Protein AF-A0A3P8PES4-F1 (afdb_monomer)

InterPro domains:
  IPR002109 Glutaredoxin [PF00462] (137-200)
  IPR002109 Glutaredoxin [PF00462] (238-302)
  IPR004480 Monothiol glutaredoxin-related [PTHR10293] (16-222)
  IPR004480 Monothiol glutaredoxin-related [TIGR00365] (227-318)
  IPR012674 Calycin [G3DSA:2.40.128.20] (323-489)
  IPR012674 Calycin [SSF50814] (322-398)
  IPR013766 Thioredoxin domain [PF00085] (6-103)
  IPR013766 Thioredoxin domain [PS51352] (1-108)
  IPR022734 Apolipoprotein M [PF11032] (322-488)
  IPR033658 Glutaredoxin, PICOT-like [cd03028] (127-216)
  IPR033658 Glutaredoxin, PICOT-like [cd03028] (229-317)
  IPR036249 Thioredoxin-like superfamily [SSF52833] (4-102)
  IPR036249 Thioredoxin-like superfamily [SSF52833] (122-218)
  IPR036249 Thioredoxin-like superfamily [SSF52833] (226-318)

Nearest PDB structures (foldseek):
  2yan-assembly2_B  TM=9.607E-01  e=4.132E-13  Homo sapiens
  2diy-assembly1_A  TM=9.295E-01  e=3.900E-13  Homo sapiens
  2wz9-assembly1_A  TM=8.894E-01  e=4.377E-13  Homo sapiens
  2iiy-assembly1_A  TM=9.703E-01  e=3.937E-09  Homo sapiens
  1aiu-assembly1_A-2  TM=9.680E-01  e=5.562E-09  Homo sapiens

Solvent-accessible surface area (backbone atoms only — not comparable to full-atom values): 26918 Å² total; per-residue (Å²): 128,82,34,60,48,77,33,77,42,63,68,51,47,53,51,51,39,60,71,45,36,76,34,35,33,40,37,36,34,26,44,95,91,39,72,58,26,58,56,47,54,52,52,54,53,54,50,29,71,76,33,79,73,34,39,34,35,41,31,47,40,84,67,30,51,71,58,27,58,76,69,66,61,86,64,68,27,26,36,41,31,29,43,64,67,40,81,75,51,74,44,80,51,79,49,66,72,59,52,53,52,52,51,60,66,62,67,69,81,81,88,84,89,78,94,78,86,79,57,69,66,51,48,53,51,51,50,52,50,57,35,55,70,33,61,19,26,34,39,24,43,43,43,95,88,55,47,74,35,73,59,30,43,50,46,48,50,52,37,54,73,72,54,44,48,64,47,76,44,42,40,77,81,35,66,65,60,45,55,48,48,30,64,74,67,75,40,96,69,75,26,36,35,26,30,74,52,40,81,71,37,39,56,70,51,52,49,50,28,54,76,72,56,47,39,65,77,63,32,56,57,56,82,41,70,67,53,54,49,52,51,61,41,53,72,31,63,29,26,33,40,24,54,41,46,96,94,55,56,77,37,74,63,39,45,54,43,51,54,55,44,63,72,69,73,56,82,67,47,74,42,44,42,80,85,35,66,65,60,45,56,45,48,30,66,74,67,73,38,96,69,78,30,38,35,28,49,71,66,40,79,74,39,37,55,68,52,53,49,52,28,52,74,71,65,68,58,66,79,68,69,70,73,73,72,48,71,42,57,56,89,65,61,42,77,83,78,64,49,43,64,35,27,60,53,36,37,35,13,71,42,56,81,64,50,50,82,53,75,65,31,32,40,42,38,33,36,34,43,82,52,78,90,59,23,38,42,36,42,37,27,34,22,42,80,92,45,72,47,79,48,73,52,48,29,40,63,38,77,88,80,42,30,36,37,38,71,98,38,86,72,35,47,32,38,46,29,44,15,63,52,28,76,27,93,63,28,41,28,44,33,44,39,30,72,37,86,48,79,86,68,48,66,81,70,35,39,52,36,40,36,39,30,23,65,55,91,75,60,74,67,41,48,55,43,31,51,55,42,37,43,63,68,65,21,72,26,69,50,64,53,72,56,83,63,81,81,57,130

Structure (mmCIF, N/CA/C/O backbone):
data_AF-A0A3P8PES4-F1
#
_entry.id   AF-A0A3P8PES4-F1
#
loop_
_atom_site.group_PDB
_atom_site.id
_atom_site.type_symbol
_atom_site.label_atom_id
_atom_site.label_alt_id
_atom_site.label_comp_id
_atom_site.label_asym_id
_atom_site.label_entity_id
_atom_site.label_seq_id
_atom_site.pdbx_PDB_ins_code
_atom_site.Cartn_x
_atom_site.Cartn_y
_atom_site.Cartn_z
_atom_site.occupancy
_atom_site.B_iso_or_equiv
_atom_site.auth_seq_id
_atom_site.auth_comp_id
_atom_site.auth_asym_id
_atom_site.auth_atom_id
_atom_site.pdbx_PDB_model_num
ATOM 1 N N . MET A 1 1 ? 1.084 -24.540 -61.685 1.00 46.66 1 MET A N 1
ATOM 2 C CA . MET A 1 1 ? 1.067 -23.077 -61.906 1.00 46.66 1 MET A CA 1
ATOM 3 C C . MET A 1 1 ? 2.182 -22.500 -61.066 1.00 46.66 1 MET A C 1
ATOM 5 O O . MET A 1 1 ? 2.340 -22.976 -59.950 1.00 46.66 1 MET A O 1
ATOM 9 N N . ALA A 1 2 ? 2.976 -21.571 -61.595 1.00 63.97 2 ALA A N 1
ATOM 10 C CA . ALA A 1 2 ? 3.977 -20.893 -60.777 1.00 63.97 2 ALA A CA 1
ATOM 11 C C . ALA A 1 2 ? 3.251 -20.165 -59.637 1.00 63.97 2 ALA A C 1
ATOM 13 O O . ALA A 1 2 ? 2.321 -19.402 -59.888 1.00 63.97 2 ALA A O 1
ATOM 14 N N . ASN A 1 3 ? 3.621 -20.467 -58.398 1.00 86.44 3 ASN A N 1
ATOM 15 C CA . ASN A 1 3 ? 3.079 -19.846 -57.192 1.00 86.44 3 ASN A CA 1
ATOM 16 C C . ASN A 1 3 ? 3.863 -18.589 -56.788 1.00 86.44 3 ASN A C 1
ATOM 18 O O . ASN A 1 3 ? 3.602 -18.034 -55.732 1.00 86.44 3 ASN A O 1
ATOM 22 N N . LEU A 1 4 ? 4.787 -18.133 -57.639 1.00 93.06 4 LEU A N 1
ATOM 23 C CA . LEU A 1 4 ? 5.384 -16.804 -57.609 1.00 93.06 4 LEU A CA 1
ATOM 24 C C . LEU A 1 4 ? 4.871 -16.012 -58.815 1.00 93.06 4 LEU A C 1
ATOM 26 O O . LEU A 1 4 ? 5.072 -16.429 -59.957 1.00 93.06 4 LEU A O 1
ATOM 30 N N . VAL A 1 5 ? 4.214 -14.888 -58.554 1.00 93.75 5 VAL A N 1
ATOM 31 C CA . VAL A 1 5 ? 3.605 -14.007 -59.557 1.00 93.75 5 VAL A CA 1
ATOM 32 C C . VAL A 1 5 ? 4.005 -12.554 -59.313 1.00 93.75 5 VAL A C 1
ATOM 34 O O . VAL A 1 5 ? 4.493 -12.204 -58.239 1.00 93.75 5 VAL A O 1
ATOM 37 N N . GLU A 1 6 ? 3.808 -11.701 -60.311 1.00 94.31 6 GLU A N 1
ATOM 38 C CA . GLU A 1 6 ? 4.077 -10.266 -60.230 1.00 94.31 6 GLU A CA 1
ATOM 39 C C . GLU A 1 6 ? 2.789 -9.489 -60.503 1.00 94.31 6 GLU A C 1
ATOM 41 O O . GLU A 1 6 ? 2.062 -9.789 -61.454 1.00 94.31 6 GLU A O 1
ATOM 46 N N . ALA A 1 7 ? 2.494 -8.520 -59.640 1.00 92.69 7 ALA A N 1
ATOM 47 C CA . ALA A 1 7 ? 1.370 -7.609 -59.766 1.00 92.69 7 ALA A CA 1
ATOM 48 C C . ALA A 1 7 ? 1.889 -6.211 -60.115 1.00 92.69 7 ALA A C 1
ATOM 50 O O . ALA A 1 7 ? 2.741 -5.661 -59.421 1.00 92.69 7 ALA A O 1
ATOM 51 N N . THR A 1 8 ? 1.346 -5.640 -61.190 1.00 91.00 8 THR A N 1
ATOM 52 C CA . THR A 1 8 ? 1.734 -4.319 -61.724 1.00 91.00 8 THR A CA 1
ATOM 53 C C . THR A 1 8 ? 0.624 -3.276 -61.603 1.00 91.00 8 THR A C 1
ATOM 55 O O . THR A 1 8 ? 0.823 -2.118 -61.944 1.00 91.00 8 THR A O 1
ATOM 58 N N . THR A 1 9 ? -0.560 -3.681 -61.135 1.00 92.81 9 THR A N 1
ATOM 59 C CA . THR A 1 9 ? -1.734 -2.814 -60.956 1.00 92.81 9 THR A CA 1
ATOM 60 C C . THR A 1 9 ? -2.491 -3.206 -59.688 1.00 92.81 9 THR A C 1
ATOM 62 O O . THR A 1 9 ? -2.423 -4.362 -59.259 1.00 92.81 9 THR A O 1
ATOM 65 N N . GLN A 1 10 ? -3.262 -2.273 -59.120 1.00 90.19 10 GLN A N 1
ATOM 66 C CA . GLN A 1 10 ? -4.127 -2.543 -57.965 1.00 90.19 10 GLN A CA 1
ATOM 67 C C . GLN A 1 10 ? -5.104 -3.701 -58.232 1.00 90.19 10 GLN A C 1
ATOM 69 O O . GLN A 1 10 ? -5.239 -4.591 -57.395 1.00 90.19 10 GLN A O 1
ATOM 74 N N . GLN A 1 11 ? -5.728 -3.738 -59.415 1.00 91.88 11 GLN A N 1
ATOM 75 C CA . GLN A 1 11 ? -6.671 -4.802 -59.773 1.00 91.88 11 GLN A CA 1
ATOM 76 C C . GLN A 1 11 ? -6.002 -6.184 -59.751 1.00 91.88 11 GLN A C 1
ATOM 78 O O . GLN A 1 11 ? -6.553 -7.123 -59.192 1.00 91.88 11 GLN A O 1
ATOM 83 N N . GLN A 1 12 ? -4.782 -6.309 -60.289 1.00 92.12 12 GLN A N 1
ATOM 84 C CA . GLN A 1 12 ? -4.041 -7.576 -60.255 1.00 92.12 12 GLN A CA 1
ATOM 85 C C . GLN A 1 12 ? -3.702 -8.014 -58.825 1.00 92.12 12 GLN A C 1
ATOM 87 O O . GLN A 1 12 ? -3.780 -9.202 -58.518 1.00 92.12 12 GLN A O 1
ATOM 92 N N . PHE A 1 13 ? -3.338 -7.075 -57.947 1.00 92.38 13 PHE A N 1
ATOM 93 C CA . PHE A 1 13 ? -3.097 -7.363 -56.531 1.00 92.38 13 PHE A CA 1
ATOM 94 C C . PHE A 1 13 ? -4.357 -7.916 -55.846 1.00 92.38 13 PHE A C 1
ATOM 96 O O . PHE A 1 13 ? -4.297 -8.963 -55.199 1.00 92.38 13 PHE A O 1
ATOM 103 N N . GLU A 1 14 ? -5.503 -7.261 -56.039 1.00 91.31 14 GLU A N 1
ATOM 104 C CA . GLU A 1 14 ? -6.787 -7.695 -55.477 1.00 91.31 14 GLU A CA 1
ATOM 105 C C . GLU A 1 14 ? -7.229 -9.054 -56.045 1.00 91.31 14 GLU A C 1
ATOM 107 O O . GLU A 1 14 ? -7.639 -9.937 -55.286 1.00 91.31 14 GLU A O 1
ATOM 112 N N . ASP A 1 15 ? -7.052 -9.273 -57.351 1.00 91.50 15 ASP A N 1
ATOM 113 C CA . ASP A 1 15 ? -7.356 -10.542 -58.017 1.00 91.50 15 ASP A CA 1
ATOM 114 C C . ASP A 1 15 ? -6.507 -11.696 -57.460 1.00 91.50 15 ASP A C 1
ATOM 116 O O . ASP A 1 15 ? -7.015 -12.804 -57.263 1.00 91.50 15 ASP A O 1
ATOM 120 N N . PHE A 1 16 ? -5.218 -11.467 -57.173 1.00 91.19 16 PHE A N 1
ATOM 121 C CA . PHE A 1 16 ? -4.353 -12.491 -56.581 1.00 91.19 16 PHE A CA 1
ATOM 122 C C . PHE A 1 16 ? -4.745 -12.827 -55.141 1.00 91.19 16 PHE A C 1
ATOM 124 O O . PHE A 1 16 ? -4.774 -14.011 -54.796 1.00 91.19 16 PHE A O 1
ATOM 131 N N . LEU A 1 17 ? -5.108 -11.829 -54.327 1.00 89.31 17 LEU A N 1
ATOM 132 C CA . LEU A 1 17 ? -5.625 -12.066 -52.976 1.00 89.31 17 LEU A CA 1
ATOM 133 C C . LEU A 1 17 ? -6.942 -12.852 -53.004 1.00 89.31 17 LEU A C 1
ATOM 135 O O . LEU A 1 17 ? -7.104 -13.815 -52.252 1.00 89.31 17 LEU A O 1
ATOM 139 N N . ALA A 1 18 ? -7.860 -12.489 -53.902 1.00 87.25 18 ALA A N 1
ATOM 140 C CA . ALA A 1 18 ? -9.135 -13.180 -54.061 1.00 87.25 18 ALA A CA 1
ATOM 141 C C . ALA A 1 18 ? -8.945 -14.626 -54.548 1.00 87.25 18 ALA A C 1
ATOM 143 O O . ALA A 1 18 ? -9.566 -15.553 -54.023 1.00 87.25 18 ALA A O 1
ATOM 144 N N . LYS A 1 19 ? -8.049 -14.842 -55.520 1.00 86.19 19 LYS A N 1
ATOM 145 C CA . LYS A 1 19 ? -7.761 -16.164 -56.095 1.00 86.19 19 LYS A CA 1
ATOM 146 C C . LYS A 1 19 ? -7.078 -17.109 -55.107 1.00 86.19 19 LYS A C 1
ATOM 148 O O . LYS A 1 19 ? -7.316 -18.315 -55.172 1.00 86.19 19 LYS A O 1
ATOM 153 N N . ALA A 1 20 ? -6.242 -16.591 -54.209 1.00 82.06 20 ALA A N 1
ATOM 154 C CA . ALA A 1 20 ? -5.590 -17.398 -53.182 1.00 82.06 20 ALA A CA 1
ATOM 155 C C . ALA A 1 20 ? -6.580 -17.936 -52.131 1.00 82.06 20 ALA A C 1
ATOM 157 O O . ALA A 1 20 ? -6.325 -18.970 -51.510 1.00 82.06 20 ALA A O 1
ATOM 158 N N . GLY A 1 21 ? -7.734 -17.283 -51.950 1.00 81.12 21 GLY A N 1
ATOM 159 C CA . GLY A 1 21 ? -8.774 -17.727 -51.027 1.00 81.12 21 GLY A CA 1
ATOM 160 C C . GLY A 1 21 ? -8.236 -17.889 -49.601 1.00 81.12 21 GLY A C 1
ATOM 161 O O . GLY A 1 21 ? -7.753 -16.937 -48.996 1.00 81.12 21 GLY A O 1
ATOM 162 N N . LYS A 1 22 ? -8.317 -19.107 -49.048 1.00 81.12 22 LYS A N 1
ATOM 163 C CA . LYS A 1 22 ? -7.832 -19.423 -47.688 1.00 81.12 22 LYS A CA 1
ATOM 164 C C . LYS A 1 22 ? -6.330 -19.726 -47.614 1.00 81.12 22 LYS A C 1
ATOM 166 O O . LYS A 1 22 ? -5.795 -19.839 -46.511 1.00 81.12 22 LYS A O 1
ATOM 171 N N . CYS A 1 23 ? -5.659 -19.878 -48.753 1.00 85.75 23 CYS A N 1
ATOM 172 C CA . CYS A 1 23 ? -4.225 -20.130 -48.800 1.00 85.75 23 CYS A CA 1
ATOM 173 C C . CYS A 1 23 ? -3.438 -18.869 -48.421 1.00 85.75 23 CYS A C 1
ATOM 175 O O . CYS A 1 23 ? -3.887 -17.743 -48.640 1.00 85.75 23 CYS A O 1
ATOM 177 N N . LEU A 1 24 ? -2.250 -19.063 -47.846 1.00 93.25 24 LEU A N 1
ATOM 178 C CA . LEU A 1 24 ? -1.364 -17.958 -47.497 1.00 93.25 24 LEU A CA 1
ATOM 179 C C . LEU A 1 24 ? -0.931 -17.220 -48.771 1.00 93.25 24 LEU A C 1
ATOM 181 O O . LEU A 1 24 ? -0.495 -17.852 -49.734 1.00 93.25 24 LEU A O 1
ATOM 185 N N . THR A 1 25 ? -1.011 -15.891 -48.747 1.00 95.25 25 THR A N 1
ATOM 186 C CA . THR A 1 25 ? -0.416 -15.022 -49.767 1.00 95.25 25 THR A CA 1
ATOM 187 C C . THR A 1 25 ? 0.643 -14.130 -49.139 1.00 95.25 25 THR A C 1
ATOM 189 O O . THR A 1 25 ? 0.373 -13.474 -48.138 1.00 95.25 25 THR A O 1
ATOM 192 N N . VAL A 1 26 ? 1.842 -14.105 -49.709 1.00 96.38 26 VAL A N 1
ATOM 193 C CA . VAL A 1 26 ? 2.975 -13.292 -49.253 1.00 96.38 26 VAL A CA 1
ATOM 194 C C . VAL A 1 26 ? 3.268 -12.254 -50.322 1.00 96.38 26 VAL A C 1
ATOM 196 O O . VAL A 1 26 ? 3.615 -12.613 -51.444 1.00 96.38 26 VAL A O 1
ATOM 199 N N . VAL A 1 27 ? 3.124 -10.977 -49.991 1.00 97.00 27 VAL A N 1
ATOM 200 C CA . VAL A 1 27 ? 3.284 -9.865 -50.931 1.00 97.00 27 VAL A CA 1
ATOM 201 C C . VAL A 1 27 ? 4.548 -9.097 -50.581 1.00 97.00 27 VAL A C 1
ATOM 203 O O . VAL A 1 27 ? 4.641 -8.551 -49.490 1.00 97.00 27 VAL A O 1
ATOM 206 N N . HIS A 1 28 ? 5.506 -9.059 -51.501 1.00 97.31 28 HIS A N 1
ATOM 207 C CA . HIS A 1 28 ? 6.755 -8.314 -51.390 1.00 97.31 28 HIS A CA 1
ATOM 208 C C . HIS A 1 28 ? 6.629 -6.979 -52.124 1.00 97.31 28 HIS A C 1
ATOM 210 O O . HIS A 1 28 ? 6.638 -6.948 -53.357 1.00 97.31 28 HIS A O 1
ATOM 216 N N . PHE A 1 29 ? 6.532 -5.901 -51.350 1.00 96.56 29 PHE A N 1
ATOM 217 C CA . PHE A 1 29 ? 6.670 -4.526 -51.811 1.00 96.56 29 PHE A CA 1
ATOM 218 C C . PHE A 1 29 ? 8.154 -4.246 -52.030 1.00 96.56 29 PHE A C 1
ATOM 220 O O . PHE A 1 29 ? 8.932 -4.217 -51.073 1.00 96.56 29 PHE A O 1
ATOM 227 N N . GLN A 1 30 ? 8.544 -4.091 -53.291 1.00 94.69 30 GLN A N 1
ATOM 228 C CA . GLN A 1 30 ? 9.928 -3.902 -53.712 1.00 94.69 30 GLN A CA 1
ATOM 229 C C . GLN A 1 30 ? 10.131 -2.577 -54.442 1.00 94.69 30 GLN A C 1
ATOM 231 O O . GLN A 1 30 ? 9.156 -1.982 -54.893 1.00 94.69 30 GLN A O 1
ATOM 236 N N . ALA A 1 31 ? 11.400 -2.188 -54.604 1.00 91.12 31 ALA A N 1
ATOM 237 C CA . ALA A 1 31 ? 11.808 -1.220 -55.613 1.00 91.12 31 ALA A CA 1
ATOM 238 C C . ALA A 1 31 ? 13.072 -1.640 -56.363 1.00 91.12 31 ALA A C 1
ATOM 240 O O . ALA A 1 31 ? 14.045 -2.098 -55.756 1.00 91.12 31 ALA A O 1
ATOM 241 N N . ALA A 1 32 ? 13.089 -1.430 -57.682 1.00 88.25 32 ALA A N 1
ATOM 242 C CA . ALA A 1 32 ? 14.233 -1.765 -58.537 1.00 88.25 32 ALA A CA 1
ATOM 243 C C . ALA A 1 32 ? 15.540 -1.051 -58.134 1.00 88.25 32 ALA A C 1
ATOM 245 O O . ALA A 1 32 ? 16.631 -1.589 -58.334 1.00 88.25 32 ALA A O 1
ATOM 246 N N . TRP A 1 33 ? 15.447 0.147 -57.547 1.00 85.94 33 TRP A N 1
ATOM 247 C CA . TRP A 1 33 ? 16.606 0.914 -57.082 1.00 85.94 33 TRP A CA 1
ATOM 248 C C . TRP A 1 33 ? 17.204 0.388 -55.767 1.00 85.94 33 TRP A C 1
ATOM 250 O O . TRP A 1 33 ? 18.320 0.776 -55.421 1.00 85.94 33 TRP A O 1
ATOM 260 N N . ALA A 1 34 ? 16.507 -0.494 -55.039 1.00 85.69 34 ALA A N 1
ATOM 261 C CA . ALA A 1 34 ? 16.930 -1.016 -53.742 1.00 85.69 34 ALA A CA 1
ATOM 262 C C . ALA A 1 34 ? 17.623 -2.391 -53.892 1.00 85.69 34 ALA A C 1
ATOM 264 O O . ALA A 1 34 ? 16.945 -3.406 -54.077 1.00 85.69 34 ALA A O 1
ATOM 265 N N . PRO A 1 35 ? 18.961 -2.498 -53.728 1.00 84.31 35 PRO A N 1
ATOM 266 C CA . PRO A 1 35 ? 19.691 -3.756 -53.955 1.00 84.31 35 PRO A CA 1
ATOM 267 C C . PRO A 1 35 ? 19.223 -4.914 -53.061 1.00 84.31 35 PRO A C 1
ATOM 269 O O . PRO A 1 35 ? 19.275 -6.082 -53.442 1.00 84.31 35 PRO A O 1
ATOM 272 N N . GLN A 1 36 ? 18.734 -4.576 -51.869 1.00 79.75 36 GLN A N 1
ATOM 273 C CA . GLN A 1 36 ? 18.207 -5.517 -50.886 1.00 79.75 36 GLN A CA 1
ATOM 274 C C . GLN A 1 36 ? 16.912 -6.197 -51.368 1.00 79.75 36 GLN A C 1
ATOM 276 O O . GLN A 1 36 ? 16.689 -7.366 -51.062 1.00 79.75 36 GLN A O 1
ATOM 281 N N . CYS A 1 37 ? 16.101 -5.519 -52.192 1.00 90.06 37 CYS A N 1
ATOM 282 C CA . CYS A 1 37 ? 14.929 -6.124 -52.828 1.00 90.06 37 CYS A CA 1
ATOM 283 C C . CYS A 1 37 ? 15.333 -7.234 -53.807 1.00 90.06 37 CYS A C 1
ATOM 285 O O . CYS A 1 37 ? 14.681 -8.274 -53.863 1.00 90.06 37 CYS A O 1
ATOM 287 N N . GLY A 1 38 ? 16.446 -7.057 -54.530 1.00 85.88 38 GLY A N 1
ATOM 288 C CA . GLY A 1 38 ? 17.009 -8.081 -55.415 1.00 85.88 38 GLY A CA 1
ATOM 289 C C . GLY A 1 38 ? 17.364 -9.370 -54.670 1.00 85.88 38 GLY A C 1
ATOM 290 O O . GLY A 1 38 ? 16.975 -10.452 -55.098 1.00 85.88 38 GLY A O 1
ATOM 291 N N . GLN A 1 39 ? 18.006 -9.252 -53.505 1.00 84.44 39 GLN A N 1
ATOM 292 C CA . GLN A 1 39 ? 18.328 -10.405 -52.652 1.00 84.44 39 GLN A CA 1
ATOM 293 C C . GLN A 1 39 ? 17.060 -11.103 -52.148 1.00 84.44 39 GLN A C 1
ATOM 295 O O . GLN A 1 39 ? 16.927 -12.322 -52.230 1.00 84.44 39 GLN A O 1
ATOM 300 N N . MET A 1 40 ? 16.077 -10.335 -51.677 1.00 91.19 40 MET A N 1
ATOM 301 C CA . MET A 1 40 ? 14.826 -10.910 -51.184 1.00 91.19 40 MET A CA 1
ATOM 302 C C . MET A 1 40 ? 13.959 -11.518 -52.292 1.00 91.19 40 MET A C 1
ATOM 304 O O . MET A 1 40 ? 13.190 -12.445 -52.041 1.00 91.19 40 MET A O 1
ATOM 308 N N . ASN A 1 41 ? 14.110 -11.058 -53.534 1.00 92.50 41 ASN A N 1
ATOM 309 C CA . ASN A 1 41 ? 13.467 -11.665 -54.692 1.00 92.50 41 ASN A CA 1
ATOM 310 C C . ASN A 1 41 ? 13.952 -13.096 -54.961 1.00 92.50 41 ASN A C 1
ATOM 312 O O . ASN A 1 41 ? 13.152 -13.901 -55.446 1.00 92.50 41 ASN A O 1
ATOM 316 N N . GLU A 1 42 ? 15.216 -13.409 -54.656 1.00 90.06 42 GLU A N 1
ATOM 317 C CA . GLU A 1 42 ? 15.766 -14.771 -54.724 1.00 90.06 42 GLU A CA 1
ATOM 318 C C . GLU A 1 42 ? 15.199 -15.636 -53.593 1.00 90.06 42 GLU A C 1
ATOM 320 O O . GLU A 1 42 ? 14.726 -16.744 -53.839 1.00 90.06 42 GLU A O 1
ATOM 325 N N . VAL A 1 43 ? 15.129 -15.091 -52.375 1.00 90.19 43 VAL A N 1
ATOM 326 C CA . VAL A 1 43 ? 14.533 -15.773 -51.212 1.00 90.19 43 VAL A CA 1
ATOM 327 C C . VAL A 1 43 ? 13.062 -16.117 -51.464 1.00 90.19 43 VAL A C 1
ATOM 329 O O . VAL A 1 43 ? 12.643 -17.249 -51.236 1.00 90.19 43 VAL A O 1
ATOM 332 N N . MET A 1 44 ? 12.280 -15.178 -52.005 1.00 92.81 44 MET A N 1
ATOM 333 C CA . MET A 1 44 ? 10.886 -15.409 -52.409 1.00 92.81 44 MET A CA 1
ATOM 334 C C . MET A 1 44 ? 10.764 -16.512 -53.472 1.00 92.81 44 MET A C 1
ATOM 336 O O . MET A 1 44 ? 9.794 -17.266 -53.462 1.00 92.81 44 MET A O 1
ATOM 340 N N . ALA A 1 45 ? 11.736 -16.625 -54.383 1.00 91.75 45 ALA A N 1
ATOM 341 C CA . ALA A 1 45 ? 11.741 -17.668 -55.406 1.00 91.75 45 ALA A CA 1
ATOM 342 C C . ALA A 1 45 ? 12.049 -19.058 -54.833 1.00 91.75 45 ALA A C 1
ATOM 344 O O . ALA A 1 45 ? 11.415 -20.026 -55.251 1.00 91.75 45 ALA A O 1
ATOM 345 N N . GLU A 1 46 ? 12.964 -19.168 -53.867 1.00 88.69 46 GLU A N 1
ATOM 346 C CA . GLU A 1 46 ? 13.223 -20.436 -53.173 1.00 88.69 46 GLU A CA 1
ATOM 347 C C . GLU A 1 46 ? 12.039 -20.848 -52.287 1.00 88.69 46 GLU A C 1
ATOM 349 O O . GLU A 1 46 ? 11.564 -21.980 -52.382 1.00 88.69 46 GLU A O 1
ATOM 354 N N . LEU A 1 47 ? 11.461 -19.914 -51.525 1.00 89.19 47 LEU A N 1
ATOM 355 C CA . LEU A 1 47 ? 10.276 -20.187 -50.704 1.00 89.19 47 LEU A CA 1
ATOM 356 C C . LEU A 1 47 ? 9.062 -20.601 -51.543 1.00 89.19 47 LEU A C 1
ATOM 358 O O . LEU A 1 47 ? 8.293 -21.467 -51.126 1.00 89.19 47 LEU A O 1
ATOM 362 N N . ALA A 1 48 ? 8.904 -20.043 -52.744 1.00 92.00 48 ALA A N 1
ATOM 363 C CA . ALA A 1 48 ? 7.870 -20.482 -53.672 1.00 92.00 48 ALA A CA 1
ATOM 364 C C . ALA A 1 48 ? 8.060 -21.950 -54.097 1.00 92.00 48 ALA A C 1
ATOM 366 O O . ALA A 1 48 ? 7.082 -22.694 -54.163 1.00 92.00 48 ALA A O 1
ATOM 367 N N . LYS A 1 49 ? 9.297 -22.417 -54.312 1.00 89.56 49 LYS A N 1
ATOM 368 C CA . LYS A 1 49 ? 9.551 -23.835 -54.627 1.00 89.56 49 LYS A CA 1
ATOM 369 C C . LYS A 1 49 ? 9.216 -24.754 -53.450 1.00 89.56 49 LYS A C 1
ATOM 371 O O . LYS A 1 49 ? 8.675 -25.835 -53.669 1.00 89.56 49 LYS A O 1
ATOM 376 N N . GLU A 1 50 ? 9.521 -24.329 -52.224 1.00 84.38 50 GLU A N 1
ATOM 377 C CA . GLU A 1 50 ? 9.303 -25.126 -51.008 1.00 84.38 50 GLU A CA 1
ATOM 378 C C . GLU A 1 50 ? 7.835 -25.144 -50.545 1.00 84.38 50 GLU A C 1
ATOM 380 O O . GLU A 1 50 ? 7.382 -26.123 -49.950 1.00 84.38 50 GLU A O 1
ATOM 385 N N . HIS A 1 51 ? 7.059 -24.099 -50.850 1.00 84.81 51 HIS A N 1
ATOM 386 C CA . HIS A 1 51 ? 5.689 -23.927 -50.362 1.00 84.81 51 HIS A CA 1
ATOM 387 C C . HIS A 1 51 ? 4.659 -23.844 -51.497 1.00 84.81 51 HIS A C 1
ATOM 389 O O . HIS A 1 51 ? 4.072 -22.792 -51.751 1.00 84.81 51 HIS A O 1
ATOM 395 N N . ALA A 1 52 ? 4.369 -24.981 -52.140 1.00 84.69 52 ALA A N 1
ATOM 396 C CA . ALA A 1 52 ? 3.462 -25.070 -53.295 1.00 84.69 52 ALA A CA 1
ATOM 397 C C . ALA A 1 52 ? 2.012 -24.592 -53.038 1.00 84.69 52 ALA A C 1
ATOM 399 O O . ALA A 1 52 ? 1.296 -24.266 -53.985 1.00 84.69 52 ALA A O 1
ATOM 400 N N . HIS A 1 53 ? 1.579 -24.546 -51.773 1.00 84.94 53 HIS A N 1
ATOM 401 C CA . HIS A 1 53 ? 0.250 -24.081 -51.348 1.00 84.94 53 HIS A CA 1
ATOM 402 C C . HIS A 1 53 ? 0.224 -22.613 -50.883 1.00 84.94 53 HIS A C 1
ATOM 404 O O . HIS A 1 53 ? -0.826 -22.127 -50.467 1.00 84.94 53 HIS A O 1
ATOM 410 N N . THR A 1 54 ? 1.354 -21.907 -50.957 1.00 89.94 54 THR A N 1
ATOM 411 C CA . THR A 1 54 ? 1.470 -20.475 -50.656 1.00 89.94 54 THR A CA 1
ATOM 412 C C . THR A 1 54 ? 1.648 -19.705 -51.958 1.00 89.94 54 THR A C 1
ATOM 414 O O . THR A 1 54 ? 2.458 -20.093 -52.799 1.00 89.94 54 THR A O 1
ATOM 417 N N . THR A 1 55 ? 0.907 -18.609 -52.116 1.00 94.12 55 THR A N 1
ATOM 418 C CA . THR A 1 55 ? 1.063 -17.684 -53.246 1.00 94.12 55 THR A CA 1
ATOM 419 C C . THR A 1 55 ? 2.027 -16.570 -52.858 1.00 94.12 55 THR A C 1
ATOM 421 O O . THR A 1 55 ? 1.868 -15.933 -51.825 1.00 94.12 55 THR A O 1
ATOM 424 N N . PHE A 1 56 ? 3.024 -16.310 -53.685 1.00 95.94 56 PHE A N 1
ATOM 425 C CA . PHE A 1 56 ? 4.010 -15.258 -53.505 1.00 95.94 56 PHE A CA 1
ATOM 426 C C . PHE A 1 56 ? 3.801 -14.211 -54.595 1.00 95.94 56 PHE A C 1
ATOM 428 O O . PHE A 1 56 ? 3.743 -14.547 -55.777 1.00 95.94 56 PHE A O 1
ATOM 435 N N . VAL A 1 57 ? 3.679 -12.948 -54.208 1.00 96.31 57 VAL A N 1
ATOM 436 C CA . VAL A 1 57 ? 3.403 -11.829 -55.111 1.00 96.31 57 VAL A CA 1
ATOM 437 C C . VAL A 1 57 ? 4.527 -10.813 -54.979 1.00 96.31 57 VAL A C 1
ATOM 439 O O . VAL A 1 57 ? 4.832 -10.368 -53.876 1.00 96.31 57 VAL A O 1
ATOM 442 N N . LYS A 1 58 ? 5.146 -10.441 -56.095 1.00 96.38 58 LYS A N 1
ATOM 443 C CA . LYS A 1 58 ? 6.036 -9.278 -56.179 1.00 96.38 58 LYS A CA 1
ATOM 444 C C . LYS A 1 58 ? 5.233 -8.072 -56.634 1.00 96.38 58 LYS A C 1
ATOM 446 O O . LYS A 1 58 ? 4.403 -8.200 -57.533 1.00 96.38 58 LYS A O 1
ATOM 451 N N . LEU A 1 59 ? 5.481 -6.931 -56.013 1.00 94.75 59 LEU A N 1
ATOM 452 C CA . LEU A 1 59 ? 4.746 -5.704 -56.266 1.00 94.75 59 LEU A CA 1
ATOM 453 C C . LEU A 1 59 ? 5.710 -4.520 -56.144 1.00 94.75 59 LEU A C 1
ATOM 455 O O . LEU A 1 59 ? 6.345 -4.338 -55.109 1.00 94.75 59 LEU A O 1
ATOM 459 N N . GLU A 1 60 ? 5.868 -3.751 -57.217 1.00 94.50 60 GLU A N 1
ATOM 460 C CA . GLU A 1 60 ? 6.695 -2.540 -57.220 1.00 94.50 60 GLU A CA 1
ATOM 461 C C . GLU A 1 60 ? 5.944 -1.427 -56.481 1.00 94.50 60 GLU A C 1
ATOM 463 O O . GLU A 1 60 ? 4.885 -0.991 -56.933 1.00 94.50 60 GLU A O 1
ATOM 468 N N . ALA A 1 61 ? 6.462 -0.999 -55.327 1.00 90.94 61 ALA A N 1
ATOM 469 C CA . ALA A 1 61 ? 5.735 -0.132 -54.397 1.00 90.94 61 ALA A CA 1
ATOM 470 C C . ALA A 1 61 ? 5.373 1.226 -55.021 1.00 90.94 61 ALA A C 1
ATOM 472 O O . ALA A 1 61 ? 4.317 1.783 -54.717 1.00 90.94 61 ALA A O 1
ATOM 473 N N . GLU A 1 62 ? 6.221 1.729 -55.922 1.00 88.44 62 GLU A N 1
ATOM 474 C CA . GLU A 1 62 ? 6.014 2.994 -56.635 1.00 88.44 62 GLU A CA 1
ATOM 475 C C . GLU A 1 62 ? 5.064 2.864 -57.839 1.00 88.44 62 GLU A C 1
ATOM 477 O O . GLU A 1 62 ? 4.498 3.860 -58.284 1.00 88.44 62 GLU A O 1
ATOM 482 N N . ALA A 1 63 ? 4.852 1.653 -58.366 1.00 89.19 63 ALA A N 1
ATOM 483 C CA . ALA A 1 63 ? 3.967 1.419 -59.510 1.00 89.19 63 ALA A CA 1
ATOM 484 C C . ALA A 1 63 ? 2.481 1.315 -59.117 1.00 89.19 63 ALA A C 1
ATOM 486 O O . ALA A 1 63 ? 1.611 1.417 -59.981 1.00 89.19 63 ALA A O 1
ATOM 487 N N . VAL A 1 64 ? 2.192 1.101 -57.829 1.00 91.06 64 VAL A N 1
ATOM 488 C CA . VAL A 1 64 ? 0.835 0.967 -57.268 1.00 91.06 64 VAL A CA 1
ATOM 489 C C . VAL A 1 64 ? 0.691 1.767 -55.962 1.00 91.06 64 VAL A C 1
ATOM 491 O O . VAL A 1 64 ? 0.479 1.190 -54.887 1.00 91.06 64 VAL A O 1
ATOM 494 N N . PRO A 1 65 ? 0.830 3.104 -56.023 1.00 87.62 65 PRO A N 1
ATOM 495 C CA . PRO A 1 65 ? 0.855 3.962 -54.840 1.00 87.62 65 PRO A CA 1
ATOM 496 C C . PRO A 1 65 ? -0.412 3.845 -53.983 1.00 87.62 65 PRO A C 1
ATOM 498 O O . PRO A 1 65 ? -0.322 3.931 -52.763 1.00 87.62 65 PRO A O 1
ATOM 501 N N . GLU A 1 66 ? -1.569 3.561 -54.583 1.00 89.12 66 GLU A N 1
ATOM 502 C CA . GLU A 1 66 ? -2.841 3.393 -53.871 1.00 89.12 66 GLU A CA 1
ATOM 503 C C . GLU A 1 66 ? -2.817 2.178 -52.929 1.00 89.12 66 GLU A C 1
ATOM 505 O O . GLU A 1 66 ? -3.380 2.208 -51.833 1.00 89.12 66 GLU A O 1
ATOM 510 N N . VAL A 1 67 ? -2.142 1.096 -53.337 1.00 91.62 67 VAL A N 1
ATOM 511 C CA . VAL A 1 67 ? -1.968 -0.106 -52.508 1.00 91.62 67 VAL A CA 1
ATOM 512 C C . VAL A 1 67 ? -0.936 0.162 -51.415 1.00 91.62 67 VAL A C 1
ATOM 514 O O . VAL A 1 67 ? -1.156 -0.209 -50.262 1.00 91.62 67 VAL A O 1
ATOM 517 N N . SER A 1 68 ? 0.167 0.825 -51.764 1.00 90.81 68 SER A N 1
ATOM 518 C CA . SER A 1 68 ? 1.221 1.200 -50.819 1.00 90.81 68 SER A CA 1
ATOM 519 C C . SER A 1 68 ? 0.693 2.117 -49.711 1.00 90.81 68 SER A C 1
ATOM 521 O O . SER A 1 68 ? 0.961 1.867 -48.540 1.00 90.81 68 SER A O 1
ATOM 523 N N . GLU A 1 69 ? -0.129 3.114 -50.047 1.00 86.50 69 GLU A N 1
ATOM 524 C CA . GLU A 1 69 ? -0.761 4.014 -49.076 1.00 86.50 69 GLU A CA 1
ATOM 525 C C . GLU A 1 69 ? -1.767 3.271 -48.187 1.00 86.50 69 GLU A C 1
ATOM 527 O O . GLU A 1 69 ? -1.703 3.374 -46.962 1.00 86.50 69 GLU A O 1
ATOM 532 N N . LYS A 1 70 ? -2.641 2.442 -48.778 1.00 88.50 70 LYS A N 1
ATOM 533 C CA . LYS A 1 70 ? -3.648 1.657 -48.040 1.00 88.50 70 LYS A CA 1
ATOM 534 C C . LYS A 1 70 ? -3.045 0.763 -46.954 1.00 88.50 70 LYS A C 1
ATOM 536 O O . LYS A 1 70 ? -3.693 0.520 -45.937 1.00 88.50 70 LYS A O 1
ATOM 541 N N . TYR A 1 71 ? -1.849 0.230 -47.188 1.00 87.19 71 TYR A N 1
ATOM 542 C CA . TYR A 1 71 ? -1.154 -0.634 -46.234 1.00 87.19 71 TYR A CA 1
ATOM 543 C C . TYR A 1 71 ? 0.020 0.051 -45.521 1.00 87.19 71 TYR A C 1
ATOM 545 O O . TYR A 1 71 ? 0.802 -0.645 -44.876 1.00 87.19 71 TYR A O 1
ATOM 553 N N . GLU A 1 72 ? 0.104 1.384 -45.599 1.00 88.62 72 GLU A N 1
ATOM 554 C CA . GLU A 1 72 ? 1.089 2.224 -44.900 1.00 88.62 72 GLU A CA 1
ATOM 555 C C . GLU A 1 72 ? 2.551 1.826 -45.184 1.00 88.62 72 GLU A C 1
ATOM 557 O O . GLU A 1 72 ? 3.420 1.841 -44.308 1.00 88.62 72 GLU A O 1
ATOM 562 N N . ILE A 1 73 ? 2.842 1.462 -46.435 1.00 89.81 73 ILE A N 1
ATOM 563 C CA . ILE A 1 73 ? 4.181 1.068 -46.876 1.00 89.81 73 ILE A CA 1
ATOM 564 C C . ILE A 1 73 ? 5.082 2.302 -46.922 1.00 89.81 73 ILE A C 1
ATOM 566 O O . ILE A 1 73 ? 4.980 3.142 -47.813 1.00 89.81 73 ILE A O 1
ATOM 570 N N . SER A 1 74 ? 5.980 2.400 -45.945 1.00 85.62 74 SER A N 1
ATOM 571 C CA . SER A 1 74 ? 6.897 3.535 -45.771 1.00 85.62 74 SER A CA 1
ATOM 572 C C . SER A 1 74 ? 8.342 3.231 -46.176 1.00 85.62 74 SER A C 1
ATOM 574 O O . SER A 1 74 ? 9.163 4.144 -46.281 1.00 85.62 74 SER A O 1
ATOM 576 N N . SER A 1 75 ? 8.673 1.959 -46.412 1.00 88.25 75 SER A N 1
ATOM 577 C CA . SER A 1 75 ? 10.002 1.524 -46.840 1.00 88.25 75 SER A CA 1
ATOM 578 C C . SER A 1 75 ? 9.924 0.255 -47.687 1.00 88.25 75 SER A C 1
ATOM 580 O O . SER A 1 75 ? 8.918 -0.447 -47.674 1.00 88.25 75 SER A O 1
ATOM 582 N N . VAL A 1 76 ? 10.986 -0.029 -48.440 1.00 90.94 76 VAL A N 1
ATOM 583 C CA . VAL A 1 76 ? 11.148 -1.269 -49.207 1.00 90.94 76 VAL A CA 1
ATOM 584 C C . VAL A 1 76 ? 12.520 -1.880 -48.895 1.00 90.94 76 VAL A C 1
ATOM 586 O O . VAL A 1 76 ? 13.492 -1.132 -48.740 1.00 90.94 76 VAL A O 1
ATOM 589 N N . PRO A 1 77 ? 12.649 -3.215 -48.812 1.00 92.19 77 PRO A N 1
ATOM 590 C CA . PRO A 1 77 ? 11.594 -4.207 -49.021 1.00 92.19 77 PRO A CA 1
ATOM 591 C C . PRO A 1 77 ? 10.655 -4.352 -47.812 1.00 92.19 77 PRO A C 1
ATOM 593 O O . PRO A 1 77 ? 11.131 -4.417 -46.683 1.00 92.19 77 PRO A O 1
ATOM 596 N N . THR A 1 78 ? 9.350 -4.492 -48.051 1.00 93.75 78 THR A N 1
ATOM 597 C CA . THR A 1 78 ? 8.352 -4.838 -47.018 1.00 93.75 78 THR A CA 1
ATOM 598 C C . THR A 1 78 ? 7.529 -6.038 -47.478 1.00 93.75 78 THR A C 1
ATOM 600 O O . THR A 1 78 ? 7.178 -6.156 -48.651 1.00 93.75 78 THR A O 1
ATOM 603 N N . PHE A 1 79 ? 7.211 -6.945 -46.558 1.00 96.50 79 PHE A N 1
ATOM 604 C CA . PHE A 1 79 ? 6.434 -8.153 -46.812 1.00 96.50 79 PHE A CA 1
ATOM 605 C C . PHE A 1 79 ? 5.140 -8.114 -46.017 1.00 96.50 79 PHE A C 1
ATOM 607 O O . PHE A 1 79 ? 5.158 -7.973 -44.795 1.00 96.50 79 PHE A O 1
ATOM 614 N N . LEU A 1 80 ? 4.016 -8.305 -46.696 1.00 95.00 80 LEU A N 1
ATOM 615 C CA . LEU A 1 80 ? 2.712 -8.467 -46.065 1.00 95.00 80 LEU A CA 1
ATOM 616 C C . LEU A 1 80 ? 2.208 -9.894 -46.256 1.00 95.00 80 LEU A C 1
ATOM 618 O O . LEU A 1 80 ? 2.366 -10.484 -47.324 1.00 95.00 80 LEU A O 1
ATOM 622 N N . PHE A 1 81 ? 1.568 -10.437 -45.226 1.00 95.06 81 PHE A N 1
ATOM 623 C CA . PHE A 1 81 ? 1.032 -11.792 -45.231 1.00 95.06 81 PHE A CA 1
ATOM 624 C C . PHE A 1 81 ? -0.487 -11.732 -45.160 1.00 95.06 81 PHE A C 1
ATOM 626 O O . PHE A 1 81 ? -1.038 -11.065 -44.285 1.00 95.06 81 PHE A O 1
ATOM 633 N N . PHE A 1 82 ? -1.161 -12.463 -46.043 1.00 91.00 82 PHE A N 1
ATOM 634 C CA . PHE A 1 82 ? -2.614 -12.487 -46.143 1.00 91.00 82 PHE A CA 1
ATOM 635 C C . PHE A 1 82 ? -3.172 -13.907 -46.075 1.00 91.00 82 PHE A C 1
ATOM 637 O O . PHE A 1 82 ? -2.589 -14.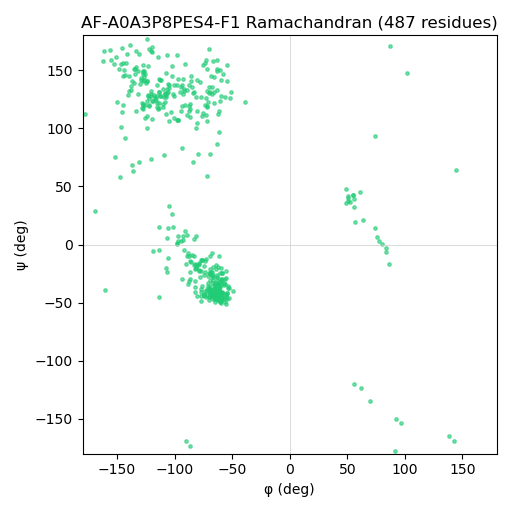843 -46.626 1.00 91.00 82 PHE A O 1
ATOM 644 N N . LYS A 1 83 ? -4.341 -14.058 -45.449 1.00 87.44 83 LYS A N 1
ATOM 645 C CA . LYS A 1 83 ? -5.178 -15.266 -45.503 1.00 87.44 83 LYS A CA 1
ATOM 646 C C . LYS A 1 83 ? -6.637 -14.854 -45.601 1.00 87.44 83 LYS A C 1
ATOM 648 O O . LYS A 1 83 ? -7.078 -14.005 -44.838 1.00 87.44 83 LYS A O 1
ATOM 653 N N . GLY A 1 84 ? -7.396 -15.447 -46.521 1.00 81.81 84 GLY A N 1
ATOM 654 C CA . GLY A 1 84 ? -8.813 -15.101 -46.679 1.00 81.81 84 GLY A CA 1
ATOM 655 C C . GLY A 1 84 ? -9.052 -13.649 -47.106 1.00 81.81 84 GLY A C 1
ATOM 656 O O . GLY A 1 84 ? -10.132 -13.130 -46.861 1.00 81.81 84 GLY A O 1
ATOM 657 N N . GLY A 1 85 ? -8.051 -12.988 -47.701 1.00 79.94 85 GLY A N 1
ATOM 658 C CA . GLY A 1 85 ? -8.094 -11.564 -48.056 1.00 79.94 85 GL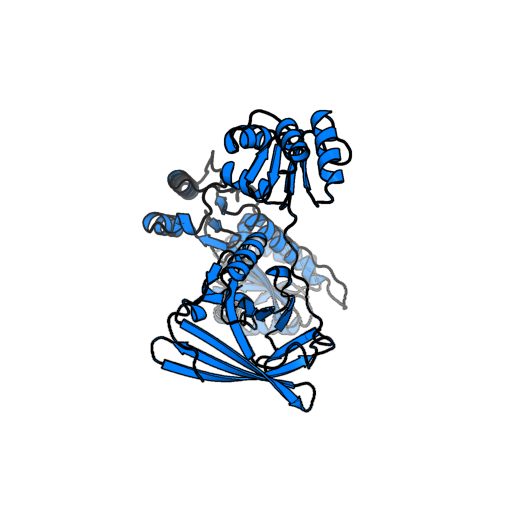Y A CA 1
ATOM 659 C C . GLY A 1 85 ? -7.736 -10.594 -46.920 1.00 79.94 85 GLY A C 1
ATOM 660 O O . GLY A 1 85 ? -7.583 -9.403 -47.178 1.00 79.94 85 GLY A O 1
ATOM 661 N N . GLU A 1 86 ? -7.539 -11.074 -45.689 1.00 85.25 86 GLU A N 1
ATOM 662 C CA . GLU A 1 86 ? -7.165 -10.239 -44.543 1.00 85.25 86 GLU A CA 1
ATOM 663 C C . GLU A 1 86 ? -5.657 -10.265 -44.285 1.00 85.25 86 GLU A C 1
ATOM 665 O O . GLU A 1 86 ? -5.012 -11.310 -44.418 1.00 85.25 86 GLU A O 1
ATOM 670 N N . LYS A 1 87 ? -5.093 -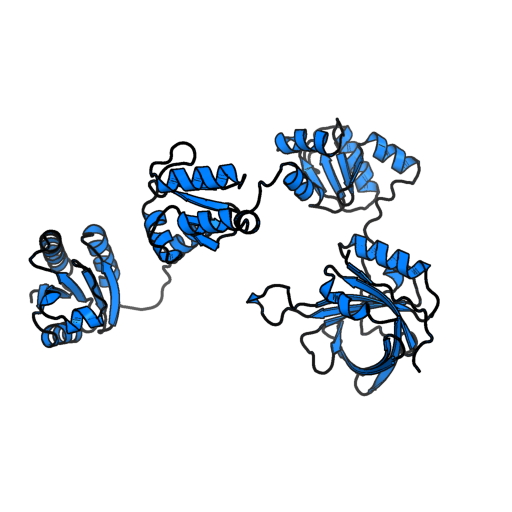9.113 -43.897 1.00 89.12 87 LYS A N 1
ATOM 671 C CA . LYS A 1 87 ? -3.687 -8.991 -43.490 1.00 89.12 87 LYS A CA 1
ATOM 672 C C . LYS A 1 87 ? -3.505 -9.653 -42.121 1.00 89.12 87 LYS A C 1
ATOM 674 O O . LYS A 1 87 ? -4.089 -9.197 -41.145 1.00 89.12 87 LYS A O 1
ATOM 679 N N . VAL A 1 88 ? -2.672 -10.689 -42.047 1.00 89.06 88 VAL A N 1
ATOM 680 C CA . VAL A 1 88 ? -2.421 -11.469 -40.821 1.00 89.06 88 VAL A CA 1
ATOM 681 C C . VAL A 1 88 ? -1.049 -11.220 -40.193 1.00 89.06 88 VAL A C 1
ATOM 683 O O . VAL A 1 88 ? -0.864 -11.528 -39.019 1.00 89.06 88 VAL A O 1
ATOM 686 N N . ASP A 1 89 ? -0.079 -10.698 -40.949 1.00 89.75 89 ASP A N 1
ATOM 687 C CA . ASP A 1 89 ? 1.262 -10.368 -40.446 1.00 89.75 89 ASP A CA 1
ATOM 688 C C . ASP A 1 89 ? 1.971 -9.383 -41.401 1.00 89.75 89 ASP A C 1
ATOM 690 O O . ASP A 1 89 ? 1.542 -9.198 -42.547 1.00 89.75 89 ASP A O 1
ATOM 694 N N . SER A 1 90 ? 3.074 -8.786 -40.948 1.00 88.12 90 SER A N 1
ATOM 695 C CA . SER A 1 90 ? 3.994 -7.983 -41.761 1.00 88.12 90 SER A CA 1
ATOM 696 C C . SER A 1 90 ? 5.458 -8.212 -41.364 1.00 88.12 90 SER A C 1
ATOM 698 O O . SER A 1 90 ? 5.770 -8.795 -40.318 1.00 88.12 90 SER A O 1
ATOM 700 N N . LEU A 1 91 ? 6.370 -7.801 -42.240 1.00 85.75 91 LEU A N 1
ATOM 701 C CA . LEU A 1 91 ? 7.810 -7.786 -42.012 1.00 85.75 91 LEU A CA 1
ATOM 702 C C . LEU A 1 91 ? 8.430 -6.645 -42.819 1.00 85.75 91 LEU A C 1
ATOM 704 O O . LEU A 1 91 ? 8.318 -6.638 -44.042 1.00 85.75 91 LEU A O 1
ATOM 708 N N . ASP A 1 92 ? 9.119 -5.733 -42.146 1.00 89.50 92 ASP A N 1
ATOM 709 C CA . ASP A 1 92 ? 9.839 -4.636 -42.788 1.00 89.50 92 ASP A CA 1
ATOM 710 C C . ASP A 1 92 ? 11.329 -4.955 -42.884 1.00 89.50 92 ASP A C 1
ATOM 712 O O . ASP A 1 92 ? 11.938 -5.441 -41.931 1.00 89.50 92 ASP A O 1
ATOM 716 N N . GLY A 1 93 ? 11.927 -4.660 -44.034 1.00 84.69 93 GLY A N 1
ATOM 717 C CA . GLY A 1 93 ? 13.348 -4.845 -44.291 1.00 84.69 93 GLY A CA 1
ATOM 718 C C . GLY A 1 93 ? 13.738 -6.235 -44.806 1.00 84.69 93 GLY A C 1
ATOM 719 O O . GLY A 1 93 ? 12.964 -7.193 -44.859 1.00 84.69 93 GLY A O 1
ATOM 720 N N . ALA A 1 94 ? 14.999 -6.345 -45.226 1.00 83.38 94 ALA A N 1
ATOM 721 C CA . ALA A 1 94 ? 15.551 -7.541 -45.858 1.00 83.38 94 ALA A CA 1
ATOM 722 C C . ALA A 1 94 ? 16.021 -8.589 -44.834 1.00 83.38 94 ALA A C 1
ATOM 724 O O . ALA A 1 94 ? 17.217 -8.831 -44.662 1.00 83.38 94 ALA A O 1
ATOM 725 N N . HIS A 1 95 ? 15.069 -9.228 -44.152 1.00 85.00 95 HIS A N 1
ATOM 726 C CA . HIS A 1 95 ? 15.332 -10.248 -43.131 1.00 85.00 95 HIS A CA 1
ATOM 727 C C . HIS A 1 95 ? 14.940 -11.657 -43.608 1.00 85.00 95 HIS A C 1
ATOM 729 O O . HIS A 1 95 ? 13.925 -12.216 -43.193 1.00 85.00 95 HIS A O 1
ATOM 735 N N . ALA A 1 96 ? 15.770 -12.264 -44.464 1.00 76.06 96 ALA A N 1
ATOM 736 C CA . ALA A 1 96 ? 15.500 -13.577 -45.065 1.00 76.06 96 ALA A CA 1
ATOM 737 C C . ALA A 1 96 ? 15.156 -14.704 -44.061 1.00 76.06 96 ALA A C 1
ATOM 739 O O . ALA A 1 96 ? 14.155 -15.386 -44.281 1.00 76.06 96 ALA A O 1
ATOM 740 N N . PRO A 1 97 ? 15.880 -14.896 -42.934 1.00 71.69 97 PRO A N 1
ATOM 741 C CA . PRO A 1 97 ? 15.542 -15.956 -41.978 1.00 71.69 97 PRO A CA 1
ATOM 742 C C . PRO A 1 97 ? 14.176 -15.754 -41.309 1.00 71.69 97 PRO A C 1
ATOM 744 O O . PRO A 1 97 ? 13.458 -16.719 -41.042 1.00 71.69 97 PRO A O 1
ATOM 747 N N . GLU A 1 98 ? 13.805 -14.501 -41.044 1.00 72.19 98 GLU A N 1
ATOM 748 C CA . GLU A 1 98 ? 12.528 -14.166 -40.418 1.00 72.19 98 GLU A CA 1
ATOM 749 C C . GLU A 1 98 ? 11.363 -14.330 -41.398 1.00 72.19 98 GLU A C 1
ATOM 751 O O . GLU A 1 98 ? 10.335 -14.903 -41.029 1.00 72.19 98 GLU A O 1
ATOM 756 N N . LEU A 1 99 ? 11.555 -13.928 -42.661 1.00 83.25 99 LEU A N 1
ATOM 757 C CA . LEU A 1 99 ? 10.608 -14.191 -43.744 1.00 83.25 99 LEU A CA 1
ATOM 758 C C . LEU A 1 99 ? 10.329 -15.696 -43.864 1.00 83.25 99 LEU A C 1
ATOM 760 O O . LEU A 1 99 ? 9.170 -16.106 -43.794 1.00 83.25 99 LEU A O 1
ATOM 764 N N . THR A 1 100 ? 11.373 -16.528 -43.948 1.00 82.94 100 THR A N 1
ATOM 765 C CA . THR A 1 100 ? 11.243 -17.994 -44.021 1.00 82.94 100 THR A CA 1
ATOM 766 C C . THR A 1 100 ? 10.464 -18.556 -42.832 1.00 82.94 100 THR A C 1
ATOM 768 O O . THR A 1 100 ? 9.516 -19.323 -43.012 1.00 82.94 100 THR A O 1
ATOM 771 N N . LYS A 1 101 ? 10.797 -18.131 -41.607 1.00 79.00 101 LYS A N 1
ATOM 772 C CA . LYS A 1 101 ? 10.113 -18.587 -40.388 1.00 79.00 101 LYS A CA 1
ATOM 773 C C . LYS A 1 101 ? 8.629 -18.202 -40.379 1.00 79.00 101 LYS A C 1
ATOM 775 O O . LYS A 1 101 ? 7.785 -19.023 -40.010 1.00 79.00 101 LYS A O 1
ATOM 780 N N . LYS A 1 102 ? 8.290 -16.973 -40.788 1.00 84.25 102 LYS A N 1
ATOM 781 C CA . LYS A 1 102 ? 6.898 -16.494 -40.867 1.00 84.25 102 LYS A CA 1
ATOM 782 C C . LYS A 1 102 ? 6.100 -17.262 -41.920 1.00 84.25 102 LYS A C 1
ATOM 784 O O . LYS A 1 102 ? 4.987 -17.692 -41.620 1.00 84.25 102 LYS A O 1
ATOM 789 N N . VAL A 1 103 ? 6.677 -17.514 -43.098 1.00 87.62 103 VAL A N 1
ATOM 790 C CA . VAL A 1 103 ? 6.049 -18.332 -44.152 1.00 87.62 103 VAL A CA 1
ATOM 791 C C . VAL A 1 103 ? 5.771 -19.749 -43.654 1.00 87.62 103 VAL A C 1
ATOM 793 O O . VAL A 1 103 ? 4.638 -20.211 -43.761 1.00 87.62 103 VAL A O 1
ATOM 796 N N . GLN A 1 104 ? 6.753 -20.411 -43.038 1.00 83.69 104 GLN A N 1
ATOM 797 C CA . GLN A 1 104 ? 6.593 -21.766 -42.500 1.00 83.69 104 GLN A CA 1
ATOM 798 C C . GLN A 1 104 ? 5.499 -21.840 -41.432 1.00 83.69 104 GLN A C 1
ATOM 800 O O . GLN A 1 104 ? 4.638 -22.715 -41.483 1.00 83.69 104 GLN A O 1
ATOM 805 N N . ARG A 1 105 ? 5.489 -20.891 -40.489 1.00 86.19 105 ARG A N 1
ATOM 806 C CA . ARG A 1 105 ? 4.470 -20.826 -39.432 1.00 86.19 105 ARG A CA 1
ATOM 807 C C . ARG A 1 105 ? 3.070 -20.639 -40.010 1.00 86.19 105 ARG A C 1
ATOM 809 O O . ARG A 1 105 ? 2.119 -21.279 -39.570 1.00 86.19 105 ARG A O 1
ATOM 816 N N . LEU A 1 106 ? 2.932 -19.728 -40.967 1.00 83.56 106 LEU A N 1
ATOM 817 C CA . LEU A 1 106 ? 1.630 -19.344 -41.495 1.00 83.56 106 LEU A CA 1
ATOM 818 C C . LEU A 1 106 ? 1.117 -20.325 -42.558 1.00 83.56 106 LEU A C 1
ATOM 820 O O . LEU A 1 106 ? -0.092 -20.403 -42.749 1.00 83.56 106 LEU A O 1
ATOM 824 N N . ALA A 1 107 ? 1.965 -21.118 -43.208 1.00 79.88 107 ALA A N 1
ATOM 825 C CA . ALA A 1 107 ? 1.537 -22.066 -44.239 1.00 79.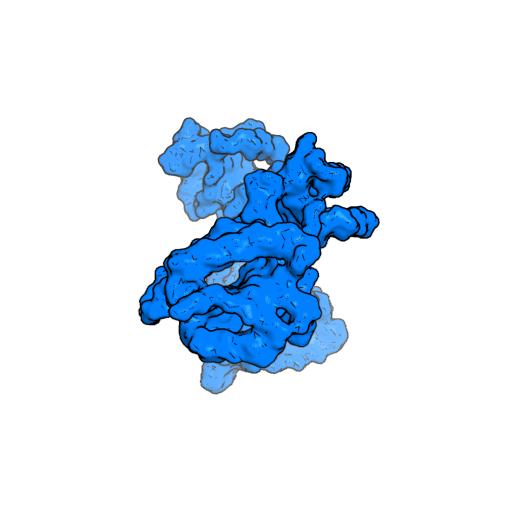88 107 ALA A CA 1
ATOM 826 C C . ALA A 1 107 ? 0.809 -23.322 -43.699 1.00 79.88 107 ALA A C 1
ATOM 828 O O . ALA A 1 107 ? 0.170 -24.021 -44.476 1.00 79.88 107 ALA A O 1
ATOM 829 N N . VAL A 1 108 ? 0.866 -23.618 -42.391 1.00 68.06 108 VAL A N 1
ATOM 830 C CA . VAL A 1 108 ? 0.528 -24.952 -41.833 1.00 68.06 108 VAL A CA 1
ATOM 831 C C . VAL A 1 108 ? -0.926 -25.120 -41.324 1.00 68.06 108 VAL A C 1
ATOM 833 O O . VAL A 1 108 ? -1.286 -26.187 -40.843 1.00 68.06 108 VAL A O 1
ATOM 836 N N . SER A 1 109 ? -1.830 -24.141 -41.440 1.00 48.72 109 SER A N 1
ATOM 837 C CA . SER A 1 109 ? -3.152 -24.249 -40.778 1.00 48.72 109 SER A CA 1
ATOM 838 C C . SER A 1 109 ? -4.316 -24.755 -41.662 1.00 48.72 109 SER A C 1
ATOM 840 O O . SER A 1 109 ? -4.902 -23.965 -42.405 1.00 48.72 109 SER A O 1
ATOM 842 N N . GLU A 1 110 ? -4.759 -25.998 -41.443 1.00 34.81 110 GLU A N 1
ATOM 843 C CA . GLU A 1 110 ? -6.183 -26.387 -41.425 1.00 34.81 110 GLU A CA 1
ATOM 844 C C . GLU A 1 110 ? -6.528 -26.981 -40.043 1.00 34.81 110 GLU A C 1
ATOM 846 O O . GLU A 1 110 ? -5.857 -27.897 -39.577 1.00 34.81 110 GLU A O 1
ATOM 851 N N . GLY A 1 111 ? -7.608 -26.496 -39.418 1.00 31.48 111 GLY A N 1
ATOM 852 C CA . GLY A 1 111 ? -8.326 -27.191 -38.334 1.00 31.48 111 GLY A CA 1
ATOM 853 C C . GLY A 1 111 ? -8.058 -26.728 -36.888 1.00 31.48 111 GLY A C 1
ATOM 854 O O . GLY A 1 111 ? -6.969 -26.252 -36.594 1.00 31.48 111 GLY A O 1
ATOM 855 N N . PRO A 1 112 ? -9.064 -26.802 -35.987 1.00 47.62 112 PRO A N 1
ATOM 856 C CA . PRO A 1 112 ? -9.282 -25.818 -34.925 1.00 47.62 112 PRO A CA 1
ATOM 857 C C . PRO A 1 112 ? -8.823 -26.266 -33.528 1.00 47.62 112 PRO A C 1
ATOM 859 O O . PRO A 1 112 ? -8.894 -27.441 -33.190 1.00 47.62 112 PRO A O 1
ATOM 862 N N . GLY A 1 113 ? -8.491 -25.283 -32.685 1.00 44.66 113 GLY A N 1
ATOM 863 C CA . GLY A 1 113 ? -8.496 -25.408 -31.224 1.00 44.66 113 GLY A CA 1
ATOM 864 C C . GLY A 1 113 ? -7.347 -26.219 -30.622 1.00 44.66 113 GLY A C 1
ATOM 865 O O . GLY A 1 113 ? -7.458 -27.421 -30.415 1.00 44.66 113 GLY A O 1
ATOM 866 N N . GLY A 1 114 ? -6.275 -25.532 -30.234 1.00 28.28 114 GLY A N 1
ATOM 867 C CA . GLY A 1 114 ? -5.217 -26.098 -29.402 1.00 28.28 114 GLY A CA 1
ATOM 868 C C . GLY A 1 114 ? -4.172 -25.040 -29.091 1.00 28.28 114 GLY A C 1
ATOM 869 O O . GLY A 1 114 ? -3.501 -24.553 -29.994 1.00 28.28 114 GLY A O 1
ATOM 870 N N . ALA A 1 115 ? -4.092 -24.645 -27.824 1.00 40.47 115 ALA A N 1
ATOM 871 C CA . ALA A 1 115 ? -3.175 -23.640 -27.315 1.00 40.47 115 ALA A CA 1
ATOM 872 C C . ALA A 1 115 ? -1.714 -23.904 -27.725 1.00 40.47 115 ALA A C 1
ATOM 874 O O . ALA A 1 115 ? -1.188 -24.996 -27.519 1.00 40.47 115 ALA A O 1
ATOM 875 N N . ALA A 1 116 ? -1.064 -22.862 -28.242 1.00 33.50 116 ALA A N 1
ATOM 876 C CA . ALA A 1 116 ? 0.384 -22.689 -28.232 1.00 33.50 116 ALA A CA 1
ATOM 877 C C . ALA A 1 116 ? 0.679 -21.181 -28.244 1.00 33.50 116 ALA A C 1
ATOM 879 O O . ALA A 1 116 ? 1.004 -20.577 -29.266 1.00 33.50 116 ALA A O 1
ATOM 880 N N . GLU A 1 117 ? 0.479 -20.574 -27.076 1.00 44.53 117 GLU A N 1
ATOM 881 C CA . GLU A 1 117 ? 1.155 -19.348 -26.663 1.00 44.53 117 GLU A CA 1
ATOM 882 C C . GLU A 1 117 ? 2.676 -19.568 -26.674 1.00 44.53 117 GLU A C 1
ATOM 884 O O . GLU A 1 117 ? 3.148 -20.654 -26.340 1.00 44.53 117 GLU A O 1
ATOM 889 N N . GLY A 1 118 ? 3.445 -18.524 -26.998 1.00 38.34 118 GLY A N 1
ATOM 890 C CA . GLY A 1 118 ? 4.875 -18.497 -26.676 1.00 38.34 118 GLY A CA 1
ATOM 891 C C . GLY A 1 118 ? 5.776 -17.822 -27.707 1.00 38.34 118 GLY A C 1
ATOM 892 O O . GLY A 1 118 ? 6.638 -18.477 -28.277 1.00 38.34 118 GLY A O 1
ATOM 893 N N . SER A 1 119 ? 5.611 -16.514 -27.934 1.00 45.09 119 SER A N 1
ATOM 894 C CA . SER A 1 119 ? 6.780 -15.640 -28.177 1.00 45.09 119 SER A CA 1
ATOM 895 C C . SER A 1 119 ? 6.457 -14.161 -27.941 1.00 45.09 119 SER A C 1
ATOM 897 O O . SER A 1 119 ? 7.253 -13.457 -27.340 1.00 45.09 119 SER A O 1
ATOM 899 N N . GLY A 1 120 ? 5.265 -13.683 -28.324 1.00 43.66 120 GLY A N 1
ATOM 900 C CA . GLY A 1 120 ? 4.853 -12.291 -28.068 1.00 43.66 120 GLY A CA 1
ATOM 901 C C . GLY A 1 120 ? 4.474 -12.025 -26.605 1.00 43.66 120 GLY A C 1
ATOM 902 O O . GLY A 1 120 ? 4.907 -11.039 -26.015 1.00 43.66 120 GLY A O 1
ATOM 903 N N . ALA A 1 121 ? 3.712 -12.940 -25.993 1.00 49.12 121 ALA A N 1
ATOM 904 C CA . ALA A 1 121 ? 3.388 -12.877 -24.566 1.00 49.12 121 ALA A CA 1
ATOM 905 C C . ALA A 1 121 ? 4.634 -13.088 -23.688 1.00 49.12 121 ALA A C 1
ATOM 907 O O . ALA A 1 121 ? 4.811 -12.375 -22.704 1.00 49.12 121 ALA A O 1
ATOM 908 N N . ASP A 1 122 ? 5.522 -14.005 -24.088 1.00 70.19 122 ASP A N 1
ATOM 909 C CA . ASP A 1 122 ? 6.761 -14.307 -23.364 1.00 70.19 122 ASP A CA 1
ATOM 910 C C . ASP A 1 122 ? 7.750 -13.132 -23.414 1.00 70.19 122 ASP A C 1
ATOM 912 O O . ASP A 1 122 ? 8.249 -12.705 -22.372 1.00 70.19 122 ASP A O 1
ATOM 916 N N . LEU A 1 123 ? 7.940 -12.507 -24.587 1.00 74.25 123 LEU A N 1
ATOM 917 C CA . LEU A 1 123 ? 8.777 -11.312 -24.707 1.00 74.25 123 LEU A CA 1
ATOM 918 C C . LEU A 1 123 ? 8.184 -10.130 -23.936 1.00 74.25 123 LEU A C 1
ATOM 920 O O . LEU A 1 123 ? 8.900 -9.507 -23.163 1.00 74.25 123 LEU A O 1
ATOM 924 N N . ASN A 1 124 ? 6.887 -9.838 -24.059 1.00 77.94 124 ASN A N 1
ATOM 925 C CA . ASN A 1 124 ? 6.273 -8.752 -23.286 1.00 77.94 124 ASN A CA 1
ATOM 926 C C . ASN A 1 124 ? 6.366 -8.996 -21.773 1.00 77.94 124 ASN A C 1
ATOM 928 O O . ASN A 1 124 ? 6.632 -8.068 -21.011 1.00 77.94 124 ASN A O 1
ATOM 932 N N . GLN A 1 125 ? 6.221 -10.245 -21.323 1.00 76.62 125 GLN A N 1
ATOM 933 C CA . GLN A 1 125 ? 6.428 -10.606 -19.923 1.00 76.62 125 GLN A CA 1
ATOM 934 C C . GLN A 1 125 ? 7.897 -10.437 -19.508 1.00 76.62 125 GLN A C 1
ATOM 936 O O . GLN A 1 125 ? 8.172 -9.957 -18.407 1.00 76.62 125 GLN A O 1
ATOM 941 N N . ARG A 1 126 ? 8.846 -10.790 -20.381 1.00 85.00 126 ARG A N 1
ATOM 942 C CA . ARG A 1 126 ? 10.288 -10.594 -20.187 1.00 85.00 126 ARG A CA 1
ATOM 943 C C . ARG A 1 126 ? 10.656 -9.112 -20.113 1.00 85.00 126 ARG A C 1
ATOM 945 O O . ARG A 1 126 ? 11.354 -8.720 -19.182 1.00 85.00 126 ARG A O 1
ATOM 952 N N . LEU A 1 127 ? 10.146 -8.284 -21.024 1.00 84.62 127 LEU A N 1
ATOM 953 C CA . LEU A 1 127 ? 10.319 -6.831 -21.012 1.00 84.62 127 LEU A CA 1
ATOM 954 C C . LEU A 1 127 ? 9.729 -6.243 -19.733 1.00 84.62 127 LEU A C 1
ATOM 956 O O . LEU A 1 127 ? 10.432 -5.545 -19.015 1.00 84.62 127 LEU A O 1
ATOM 960 N N . LYS A 1 128 ? 8.495 -6.611 -19.368 1.00 82.31 128 LYS A N 1
ATOM 961 C CA . LYS A 1 128 ? 7.867 -6.163 -18.119 1.00 82.31 128 LYS A CA 1
ATOM 962 C C . LYS A 1 128 ? 8.695 -6.546 -16.889 1.00 82.31 128 LYS A C 1
ATOM 964 O O . LYS A 1 128 ? 8.867 -5.717 -16.000 1.00 82.31 128 LYS A O 1
ATOM 969 N N . LYS A 1 129 ? 9.260 -7.758 -16.844 1.00 81.62 129 LYS A N 1
ATOM 970 C CA . LYS A 1 129 ? 10.193 -8.174 -15.779 1.00 81.62 129 LYS A CA 1
ATOM 971 C C . LYS A 1 129 ? 11.460 -7.313 -15.756 1.00 81.62 129 LYS A C 1
ATOM 973 O O . LYS A 1 129 ? 11.873 -6.908 -14.678 1.00 81.62 129 LYS A O 1
ATOM 978 N N . LEU A 1 130 ? 12.055 -7.011 -16.913 1.00 82.56 130 LEU A N 1
ATOM 979 C CA . LEU A 1 130 ? 13.247 -6.158 -17.011 1.00 82.56 130 LEU A CA 1
ATOM 980 C C . LEU A 1 130 ? 12.961 -4.710 -16.590 1.00 82.56 130 LEU A C 1
ATOM 982 O O . LEU A 1 130 ? 13.753 -4.133 -15.855 1.00 82.56 130 LEU A O 1
ATOM 986 N N . LEU A 1 131 ? 11.825 -4.144 -17.003 1.00 85.50 131 LEU A N 1
ATOM 987 C CA . LEU A 1 131 ? 11.394 -2.793 -16.630 1.00 85.50 131 LEU A CA 1
ATOM 988 C C . LEU A 1 131 ? 11.177 -2.644 -15.117 1.00 85.50 131 LEU A C 1
ATOM 990 O O . LEU A 1 131 ? 11.455 -1.588 -14.561 1.00 85.50 131 LEU A O 1
ATOM 994 N N . ASN A 1 132 ? 10.718 -3.710 -14.456 1.00 80.94 132 ASN A N 1
ATOM 995 C CA . ASN A 1 132 ? 10.451 -3.747 -13.015 1.00 80.94 132 ASN A CA 1
ATOM 996 C C . ASN A 1 132 ? 11.606 -4.351 -12.193 1.00 80.94 132 ASN A C 1
ATOM 998 O O . ASN A 1 132 ? 11.451 -4.577 -10.994 1.00 80.94 132 ASN A O 1
ATOM 1002 N N . ALA A 1 133 ? 12.761 -4.638 -12.808 1.00 76.75 133 ALA A N 1
ATOM 1003 C CA . ALA A 1 133 ? 13.894 -5.259 -12.116 1.00 76.75 133 ALA A CA 1
ATOM 1004 C C . ALA A 1 133 ? 14.531 -4.334 -11.064 1.00 76.75 133 ALA A C 1
ATOM 1006 O O . ALA A 1 133 ? 15.149 -4.811 -10.113 1.00 76.75 133 ALA A O 1
ATOM 1007 N N . ALA A 1 134 ? 14.366 -3.020 -11.223 1.00 79.56 134 ALA A N 1
ATOM 1008 C CA . ALA A 1 134 ? 14.713 -2.023 -10.226 1.00 79.56 134 ALA A CA 1
ATOM 1009 C C . ALA A 1 134 ? 13.708 -0.861 -10.269 1.00 79.56 134 ALA A C 1
ATOM 1011 O O . ALA A 1 134 ? 13.125 -0.603 -11.323 1.00 79.56 134 ALA A O 1
ATOM 1012 N N . PRO A 1 135 ? 13.554 -0.104 -9.167 1.00 79.69 135 PRO A N 1
ATOM 1013 C CA . PRO A 1 135 ? 12.688 1.076 -9.136 1.00 79.69 135 PRO A CA 1
ATOM 1014 C C . PRO A 1 135 ? 13.068 2.156 -10.162 1.00 79.69 135 PRO A C 1
ATOM 1016 O O . PRO A 1 135 ? 12.219 2.935 -10.579 1.00 79.69 135 PRO A O 1
ATOM 1019 N N . CYS A 1 136 ? 14.335 2.186 -10.586 1.00 88.69 136 CYS A N 1
ATOM 1020 C CA . CYS A 1 136 ? 14.828 3.020 -11.674 1.00 88.69 136 CYS A CA 1
ATOM 1021 C C . CYS A 1 136 ? 15.714 2.171 -12.602 1.00 88.69 136 CYS A C 1
ATOM 1023 O O . CYS A 1 136 ? 16.763 1.665 -12.182 1.00 88.69 136 CYS A O 1
ATOM 1025 N N . MET A 1 137 ? 15.271 1.977 -13.846 1.00 93.62 137 MET A N 1
ATOM 1026 C CA . MET A 1 137 ? 15.910 1.126 -14.855 1.00 93.62 137 MET A CA 1
ATOM 1027 C C . MET A 1 137 ? 16.336 1.948 -16.070 1.00 93.62 137 MET A C 1
ATOM 1029 O O . MET A 1 137 ? 15.521 2.594 -16.722 1.00 93.62 137 MET A O 1
ATOM 1033 N N . LEU A 1 138 ? 17.622 1.885 -16.413 1.00 96.38 138 LEU A N 1
ATOM 1034 C CA . LEU A 1 138 ? 18.208 2.620 -17.526 1.00 96.38 138 LEU A CA 1
ATOM 1035 C C . LEU A 1 138 ? 18.693 1.669 -18.631 1.00 96.38 138 LEU A C 1
ATOM 1037 O O . LEU A 1 138 ? 19.647 0.911 -18.463 1.00 96.38 138 LEU A O 1
ATOM 1041 N N . PHE A 1 139 ? 18.100 1.770 -19.813 1.00 96.50 139 PHE A N 1
ATOM 1042 C CA . PHE A 1 139 ? 18.506 1.004 -20.989 1.00 96.50 139 PHE A CA 1
ATOM 1043 C C . PHE A 1 139 ? 19.473 1.834 -21.836 1.00 96.50 139 PHE A C 1
ATOM 1045 O O . PHE A 1 139 ? 19.103 2.882 -22.374 1.00 96.50 139 PHE A O 1
ATOM 1052 N N . ILE A 1 140 ? 20.725 1.384 -21.952 1.00 96.50 140 ILE A N 1
ATOM 1053 C CA . ILE A 1 140 ? 21.815 2.129 -22.605 1.00 96.50 140 ILE A CA 1
ATOM 1054 C C . ILE A 1 140 ? 22.627 1.263 -23.561 1.00 96.50 140 ILE A C 1
ATOM 1056 O O . ILE A 1 140 ? 22.557 0.042 -23.536 1.00 96.50 140 ILE A O 1
ATOM 1060 N N . LYS A 1 141 ? 23.448 1.917 -24.388 1.00 93.38 141 LYS A N 1
ATOM 1061 C CA . LYS A 1 141 ? 24.484 1.258 -25.186 1.00 93.38 141 LYS A CA 1
ATOM 1062 C C . LYS A 1 141 ? 25.764 1.145 -24.350 1.00 93.38 141 LYS A C 1
ATOM 1064 O O . LYS A 1 141 ? 26.429 2.163 -24.129 1.00 93.38 141 LYS A O 1
ATOM 1069 N N . GLY A 1 142 ? 26.130 -0.064 -23.934 1.00 89.81 142 GLY A N 1
ATOM 1070 C CA . GLY A 1 142 ? 27.249 -0.340 -23.025 1.00 89.81 142 GLY A CA 1
ATOM 1071 C C . GLY A 1 142 ? 26.821 -0.397 -21.556 1.00 89.81 142 GLY A C 1
ATOM 1072 O O . GLY A 1 142 ? 25.688 -0.749 -21.248 1.00 89.81 142 GLY A O 1
ATOM 1073 N N . SER A 1 143 ? 27.718 -0.026 -20.642 1.00 93.56 143 SER A N 1
ATOM 1074 C CA . SER A 1 143 ? 27.454 -0.019 -19.195 1.00 93.56 143 SER A CA 1
ATOM 1075 C C . SER A 1 143 ? 27.673 1.373 -18.578 1.00 93.56 143 SER A C 1
ATOM 1077 O O . SER A 1 143 ? 28.247 2.254 -19.223 1.00 93.56 143 SER A O 1
ATOM 1079 N N . PRO A 1 144 ? 27.247 1.620 -17.325 1.00 90.81 144 PRO A N 1
ATOM 1080 C CA . PRO A 1 144 ? 27.493 2.892 -16.640 1.00 90.81 144 PRO A CA 1
ATOM 1081 C C . PRO A 1 144 ? 28.979 3.181 -16.383 1.00 90.81 144 PRO A C 1
ATOM 1083 O O . PRO A 1 144 ? 29.350 4.333 -16.143 1.00 90.81 144 PRO A O 1
ATOM 1086 N N . GLN A 1 145 ? 29.819 2.143 -16.385 1.00 89.56 145 GLN A N 1
ATOM 1087 C CA . GLN A 1 145 ? 31.276 2.234 -16.281 1.00 89.56 145 GLN A CA 1
ATOM 1088 C C . GLN A 1 145 ? 31.920 2.392 -17.666 1.00 89.56 145 GLN A C 1
ATOM 1090 O O . GLN A 1 145 ? 32.894 3.125 -17.805 1.00 89.56 145 GLN A O 1
ATOM 1095 N N . GLU A 1 146 ? 31.337 1.770 -18.695 1.00 92.06 146 GLU A N 1
ATOM 1096 C CA . GLU A 1 146 ? 31.838 1.770 -20.072 1.00 92.06 146 GLU A CA 1
ATOM 1097 C C . GLU A 1 146 ? 30.728 2.121 -21.087 1.00 92.06 146 GLU A C 1
ATOM 1099 O O . GLU A 1 146 ? 30.263 1.263 -21.850 1.00 92.06 146 GLU A O 1
ATOM 1104 N N . PRO A 1 147 ? 30.263 3.386 -21.134 1.00 93.06 147 PRO A N 1
ATOM 1105 C CA . PRO A 1 147 ? 29.213 3.787 -22.062 1.00 93.06 147 PRO A CA 1
ATOM 1106 C C . PRO A 1 147 ? 29.752 3.863 -23.497 1.00 93.06 147 PRO A C 1
ATOM 1108 O O . PRO A 1 147 ? 30.699 4.599 -23.794 1.00 93.06 147 PRO A O 1
ATOM 1111 N N . ARG A 1 148 ? 29.092 3.157 -24.422 1.00 87.25 148 ARG A N 1
ATOM 1112 C CA . ARG A 1 148 ? 29.487 3.028 -25.840 1.00 87.25 148 ARG A CA 1
ATOM 1113 C C . ARG A 1 148 ? 28.832 4.060 -26.766 1.00 87.25 148 ARG A C 1
ATOM 1115 O O . ARG A 1 148 ? 28.954 3.978 -27.984 1.00 87.25 148 ARG A O 1
ATOM 1122 N N . CYS A 1 149 ? 28.122 5.038 -26.207 1.00 91.69 149 CYS A N 1
ATOM 1123 C CA . CYS A 1 149 ? 27.451 6.105 -26.947 1.00 91.69 149 CYS A CA 1
ATOM 1124 C C . CYS A 1 149 ? 27.489 7.425 -26.161 1.00 91.69 149 CYS A C 1
ATOM 1126 O O . CYS A 1 149 ? 27.385 7.416 -24.934 1.00 91.69 149 CYS A O 1
ATOM 1128 N N . GLY A 1 150 ? 27.605 8.563 -26.858 1.00 87.62 150 GLY A N 1
ATOM 1129 C CA . GLY A 1 150 ? 27.641 9.896 -26.240 1.00 87.62 150 GLY A CA 1
ATOM 1130 C C . GLY A 1 150 ? 26.392 10.215 -25.413 1.00 87.62 150 GLY A C 1
ATOM 1131 O O . GLY A 1 150 ? 26.515 10.695 -24.291 1.00 87.62 150 GLY A O 1
ATOM 1132 N N . PHE A 1 151 ? 25.205 9.851 -25.908 1.00 91.50 151 PHE A N 1
ATOM 1133 C CA . PHE A 1 151 ? 23.945 10.026 -25.178 1.00 91.50 151 PHE A CA 1
ATOM 1134 C C . PHE A 1 151 ? 23.880 9.159 -23.913 1.00 91.50 151 PHE A C 1
ATOM 1136 O O . PHE A 1 151 ? 23.486 9.635 -22.852 1.00 91.50 151 PHE A O 1
ATOM 1143 N N . SER A 1 152 ? 24.346 7.906 -23.995 1.00 92.69 152 SER A N 1
ATOM 1144 C CA . SER A 1 152 ? 24.453 7.011 -22.835 1.00 92.69 152 SER A CA 1
ATOM 1145 C C . SER A 1 152 ? 25.435 7.539 -21.789 1.00 92.69 152 SER A C 1
ATOM 1147 O O . SER A 1 152 ? 25.181 7.435 -20.596 1.00 92.69 152 SER A O 1
ATOM 1149 N N . ARG A 1 153 ? 26.539 8.158 -22.217 1.00 95.88 153 ARG A N 1
ATOM 1150 C CA . ARG A 1 153 ? 27.495 8.788 -21.301 1.00 95.88 153 ARG A CA 1
ATOM 1151 C C . ARG A 1 153 ? 26.891 9.998 -20.589 1.00 95.88 153 ARG A C 1
ATOM 1153 O O . ARG A 1 153 ? 27.079 10.135 -19.386 1.00 95.88 153 ARG A O 1
ATOM 1160 N N . GLN A 1 154 ? 26.170 10.847 -21.322 1.00 94.25 154 GLN A N 1
ATOM 1161 C CA . GLN A 1 154 ? 25.542 12.048 -20.767 1.00 94.25 154 GLN A CA 1
ATOM 1162 C C . GLN A 1 154 ? 24.451 11.709 -19.748 1.00 94.25 154 GLN A C 1
ATOM 1164 O O . GLN A 1 154 ? 24.472 12.270 -18.659 1.00 94.25 154 GLN A O 1
ATOM 1169 N N . ILE A 1 155 ? 23.554 10.759 -20.045 1.00 95.94 155 ILE A N 1
ATOM 1170 C CA . ILE A 1 155 ? 22.484 10.400 -19.097 1.00 95.94 155 ILE A CA 1
ATOM 1171 C C . ILE A 1 155 ? 23.055 9.771 -17.821 1.00 95.94 155 ILE A C 1
ATOM 1173 O O . ILE A 1 155 ? 22.601 10.073 -16.726 1.00 95.94 155 ILE A O 1
ATOM 1177 N N . VAL A 1 156 ? 24.106 8.949 -17.937 1.00 96.00 156 VAL A N 1
ATOM 1178 C CA . VAL A 1 156 ? 24.776 8.348 -16.776 1.00 96.00 156 VAL A CA 1
ATOM 1179 C C . VAL A 1 156 ? 25.443 9.417 -15.912 1.00 96.00 156 VAL A C 1
ATOM 1181 O O . VAL A 1 156 ? 25.399 9.315 -14.689 1.00 96.00 156 VAL A O 1
ATOM 1184 N N . ALA A 1 157 ? 26.068 10.427 -16.524 1.00 94.38 157 ALA A N 1
ATOM 1185 C CA . ALA A 1 157 ? 26.660 11.544 -15.791 1.00 94.38 157 ALA A CA 1
ATOM 1186 C C . ALA A 1 157 ? 25.586 12.351 -15.047 1.00 94.38 157 ALA A C 1
ATOM 1188 O O . ALA A 1 157 ? 25.737 12.583 -13.852 1.00 94.38 157 ALA A O 1
ATOM 1189 N N . LEU A 1 158 ? 24.483 12.670 -15.728 1.00 94.06 158 LEU A N 1
ATOM 1190 C CA . LEU A 1 158 ? 23.358 13.419 -15.172 1.00 94.06 158 LEU A CA 1
ATOM 1191 C C . LEU A 1 158 ? 22.715 12.694 -13.977 1.00 94.06 158 LEU A C 1
ATOM 1193 O O . LEU A 1 158 ? 22.575 13.262 -12.900 1.00 94.06 158 LEU A O 1
ATOM 1197 N N . LEU A 1 159 ? 22.406 11.401 -14.114 1.00 92.44 159 LEU A N 1
ATOM 1198 C CA . LEU A 1 159 ? 21.836 10.616 -13.011 1.00 92.44 159 LEU A CA 1
ATOM 1199 C C . LEU A 1 159 ? 22.792 10.523 -11.809 1.00 92.44 159 LEU A C 1
ATOM 1201 O O . LEU A 1 159 ? 22.348 10.567 -10.662 1.00 92.44 159 LEU A O 1
ATOM 1205 N N . LYS A 1 160 ? 24.108 10.434 -12.052 1.00 90.69 160 LYS A N 1
ATOM 1206 C CA . LYS A 1 160 ? 25.124 10.441 -10.984 1.00 90.69 160 LYS A CA 1
ATOM 1207 C C . LYS A 1 160 ? 25.221 11.797 -10.283 1.00 90.69 160 LYS A C 1
ATOM 1209 O O . LYS A 1 160 ? 25.350 11.822 -9.062 1.00 90.69 160 LYS A O 1
ATOM 1214 N N . GLU A 1 161 ? 25.155 12.895 -11.031 1.00 91.31 161 GLU A N 1
ATOM 1215 C CA . GLU A 1 161 ? 25.173 14.263 -10.500 1.00 91.31 161 GLU A CA 1
ATOM 1216 C C . GLU A 1 161 ? 24.003 14.505 -9.537 1.00 91.31 161 GLU A C 1
ATOM 1218 O O . GLU A 1 161 ? 24.213 14.957 -8.411 1.00 91.31 161 GLU A O 1
ATOM 1223 N N . HIS A 1 162 ? 22.802 14.061 -9.919 1.00 87.19 162 HIS A N 1
ATOM 1224 C CA . HIS A 1 162 ? 21.589 14.144 -9.097 1.00 87.19 162 HIS A CA 1
ATOM 1225 C C . HIS A 1 162 ? 21.456 13.022 -8.048 1.00 87.19 162 HIS A C 1
ATOM 1227 O O . HIS A 1 162 ? 20.433 12.910 -7.375 1.00 87.19 162 HIS A O 1
ATOM 1233 N N . LYS A 1 163 ? 22.492 12.187 -7.863 1.00 86.00 163 LYS A N 1
ATOM 1234 C CA . LYS A 1 163 ? 22.528 11.085 -6.876 1.00 86.00 163 LYS A CA 1
ATOM 1235 C C . LYS A 1 163 ? 21.373 10.080 -7.016 1.00 86.00 163 LYS A C 1
ATOM 1237 O O . LYS A 1 163 ? 20.934 9.484 -6.027 1.00 86.00 163 LYS A O 1
ATOM 1242 N N . ILE A 1 164 ? 20.902 9.862 -8.239 1.00 85.75 164 ILE A N 1
ATOM 1243 C CA . ILE A 1 164 ? 19.841 8.902 -8.545 1.00 85.75 164 ILE A C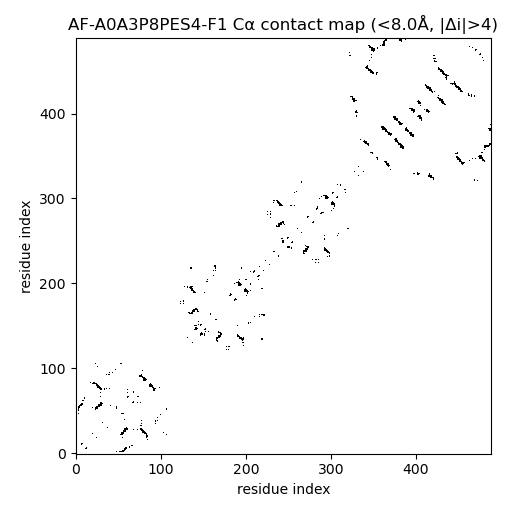A 1
ATOM 1244 C C . ILE A 1 164 ? 20.461 7.509 -8.637 1.00 85.75 164 ILE A C 1
ATOM 1246 O O . ILE A 1 164 ? 21.429 7.293 -9.369 1.00 85.75 164 ILE A O 1
ATOM 1250 N N . GLN A 1 165 ? 19.910 6.554 -7.886 1.00 83.69 165 GLN A N 1
ATOM 1251 C CA . GLN A 1 165 ? 20.288 5.150 -8.032 1.00 83.69 165 GLN A CA 1
ATOM 1252 C C . GLN A 1 165 ? 19.494 4.547 -9.177 1.00 83.69 165 GLN A C 1
ATOM 1254 O O . GLN A 1 165 ? 18.275 4.676 -9.228 1.00 83.69 165 GLN A O 1
ATOM 1259 N N . PHE A 1 166 ? 20.189 3.862 -10.072 1.00 90.31 166 PHE A N 1
ATOM 1260 C CA . PHE A 1 166 ? 19.574 3.172 -11.191 1.00 90.31 166 PHE A CA 1
ATOM 1261 C C . PHE A 1 166 ? 20.313 1.865 -11.451 1.00 90.31 166 PHE A C 1
ATOM 1263 O O . PHE A 1 166 ? 21.532 1.775 -11.292 1.00 90.31 166 PHE A O 1
ATOM 1270 N N . SER A 1 167 ? 19.569 0.854 -11.880 1.00 91.06 167 SER A N 1
ATOM 1271 C CA . SER A 1 167 ? 20.152 -0.309 -12.544 1.00 91.06 167 SER A CA 1
ATOM 1272 C C . SER A 1 167 ? 20.185 -0.064 -14.044 1.00 91.06 167 SER A C 1
ATOM 1274 O O . SER A 1 167 ? 19.415 0.739 -14.570 1.00 91.06 167 SER A O 1
ATOM 1276 N N . SER A 1 168 ? 21.093 -0.731 -14.749 1.00 93.44 168 SER A N 1
ATOM 1277 C CA . SER A 1 168 ? 21.246 -0.545 -16.190 1.00 93.44 168 SER A CA 1
ATOM 1278 C C . SER A 1 168 ? 21.200 -1.854 -16.954 1.00 93.44 168 SER A C 1
ATOM 1280 O O . SER A 1 168 ? 21.746 -2.852 -16.488 1.00 93.44 168 SER A O 1
ATOM 1282 N N . PHE A 1 169 ? 20.659 -1.811 -18.165 1.00 91.94 169 PHE A N 1
ATOM 1283 C CA . PHE A 1 169 ? 20.691 -2.920 -19.110 1.00 91.94 169 PHE A CA 1
ATOM 1284 C C . PHE A 1 169 ? 21.401 -2.492 -20.400 1.00 91.94 169 PHE A C 1
ATOM 1286 O O . PHE A 1 169 ? 21.047 -1.465 -20.991 1.00 91.94 169 PHE A O 1
ATOM 1293 N N . ASP A 1 170 ? 22.396 -3.271 -20.836 1.00 93.31 170 ASP A N 1
ATOM 1294 C CA . ASP A 1 170 ? 23.090 -3.029 -22.105 1.00 93.31 170 ASP A CA 1
ATOM 1295 C C . ASP A 1 170 ? 22.260 -3.575 -23.268 1.00 93.31 170 ASP A C 1
ATOM 1297 O O . ASP A 1 170 ? 22.242 -4.781 -23.526 1.00 93.31 170 ASP A O 1
ATOM 1301 N N . ILE A 1 171 ? 21.612 -2.688 -24.021 1.00 89.94 171 ILE A N 1
ATOM 1302 C CA . ILE A 1 171 ? 20.776 -3.095 -25.158 1.00 89.94 171 ILE A CA 1
ATOM 1303 C C . ILE A 1 171 ? 21.580 -3.646 -26.338 1.00 89.94 171 ILE A C 1
ATOM 1305 O O . ILE A 1 171 ? 20.996 -4.171 -27.276 1.00 89.94 171 ILE A O 1
ATOM 1309 N N . LEU A 1 172 ? 22.912 -3.528 -26.332 1.00 84.81 172 LEU A N 1
ATOM 1310 C CA . LEU A 1 172 ? 23.754 -4.150 -27.356 1.00 84.81 172 LEU A CA 1
ATOM 1311 C C . LEU A 1 172 ? 23.983 -5.639 -27.086 1.00 84.81 172 LEU A C 1
ATOM 1313 O O . LEU A 1 172 ? 24.405 -6.355 -27.989 1.00 84.81 172 LEU A O 1
ATOM 1317 N N . SER A 1 173 ? 23.731 -6.093 -25.856 1.00 86.19 173 SER A N 1
ATOM 1318 C CA . SER A 1 173 ? 23.884 -7.498 -25.471 1.00 86.19 173 SER A CA 1
ATOM 1319 C C . SER A 1 173 ? 22.682 -8.366 -25.860 1.00 86.19 173 SER A C 1
ATOM 1321 O O . SER A 1 173 ? 22.816 -9.585 -25.930 1.00 86.19 173 SER A O 1
ATOM 1323 N N . ASP A 1 174 ? 21.530 -7.748 -26.142 1.00 83.31 174 ASP A N 1
ATOM 1324 C CA . ASP A 1 174 ? 20.280 -8.441 -26.443 1.00 83.31 174 ASP A CA 1
ATOM 1325 C C . ASP A 1 174 ? 19.442 -7.655 -27.463 1.00 83.31 174 ASP A C 1
ATOM 1327 O O . ASP A 1 174 ? 18.777 -6.666 -27.140 1.00 83.31 174 ASP A O 1
ATOM 1331 N N . GLU A 1 175 ? 19.488 -8.102 -28.718 1.00 80.50 175 GLU A N 1
ATOM 1332 C CA . GLU A 1 175 ? 18.802 -7.440 -29.829 1.00 80.50 175 GLU A CA 1
ATOM 1333 C C . GLU A 1 175 ? 17.271 -7.604 -29.754 1.00 80.50 175 GLU A C 1
ATOM 1335 O O . GLU A 1 175 ? 16.538 -6.720 -30.196 1.00 80.50 175 GLU A O 1
ATOM 1340 N N . GLU A 1 176 ? 16.774 -8.681 -29.137 1.00 80.81 176 GLU A N 1
ATOM 1341 C CA . GLU A 1 176 ? 15.337 -8.919 -28.960 1.00 80.81 176 GLU A CA 1
ATOM 1342 C C . GLU A 1 176 ? 14.753 -7.929 -27.946 1.00 80.81 176 GLU A C 1
ATOM 1344 O O . GLU A 1 176 ? 13.748 -7.272 -28.220 1.00 80.81 176 GLU A O 1
ATOM 1349 N N . VAL A 1 177 ? 15.436 -7.731 -26.812 1.00 83.69 177 VAL A N 1
ATOM 1350 C CA . VAL A 1 177 ? 15.078 -6.691 -25.837 1.00 83.69 177 VAL A CA 1
ATOM 1351 C C . VAL A 1 177 ? 15.193 -5.306 -26.467 1.00 83.69 177 VAL A C 1
ATOM 1353 O O . VAL A 1 177 ? 14.318 -4.468 -26.266 1.00 83.69 177 VAL A O 1
ATOM 1356 N N . ARG A 1 178 ? 16.231 -5.054 -27.271 1.00 85.25 178 ARG A N 1
ATOM 1357 C CA . ARG A 1 178 ? 16.454 -3.758 -27.925 1.00 85.25 178 ARG A CA 1
ATOM 1358 C C . ARG A 1 178 ? 15.344 -3.358 -28.896 1.00 85.25 178 ARG A C 1
ATOM 1360 O O . ARG A 1 178 ? 14.972 -2.187 -28.946 1.00 85.25 178 ARG A O 1
ATOM 1367 N N . GLN A 1 179 ? 14.861 -4.280 -29.723 1.00 79.19 179 GLN A N 1
ATOM 1368 C CA . GLN A 1 179 ? 13.776 -3.974 -30.662 1.00 79.19 179 GLN A CA 1
ATOM 1369 C C . GLN A 1 179 ? 12.410 -4.052 -29.973 1.00 79.19 179 GLN A C 1
ATOM 1371 O O . GLN A 1 179 ? 11.546 -3.202 -30.207 1.00 79.19 179 GLN A O 1
ATOM 1376 N N . GLY A 1 180 ? 12.248 -5.003 -29.050 1.00 80.75 180 GLY A N 1
ATOM 1377 C CA . GLY A 1 180 ? 11.045 -5.156 -28.242 1.00 80.75 180 GLY A CA 1
ATOM 1378 C C . GLY A 1 180 ? 10.733 -3.912 -27.413 1.00 80.75 180 GLY A C 1
ATOM 1379 O O . GLY A 1 180 ? 9.604 -3.436 -27.453 1.00 80.75 180 GLY A O 1
ATOM 1380 N N . LEU A 1 181 ? 11.723 -3.325 -26.729 1.00 82.25 181 LEU A N 1
ATOM 1381 C CA . LEU A 1 181 ? 11.492 -2.165 -25.859 1.00 82.25 181 LEU A CA 1
ATOM 1382 C C . LEU A 1 181 ? 11.029 -0.926 -26.633 1.00 82.25 181 LEU A C 1
ATOM 1384 O O . LEU A 1 181 ? 10.136 -0.237 -26.159 1.00 82.25 181 LEU A O 1
ATOM 1388 N N . LYS A 1 182 ? 11.594 -0.654 -27.822 1.00 78.88 182 LYS A N 1
ATOM 1389 C CA . LYS A 1 182 ? 11.163 0.479 -28.665 1.00 78.88 182 LYS A CA 1
ATOM 1390 C C . LYS A 1 182 ? 9.689 0.381 -29.036 1.00 78.88 182 LYS A C 1
ATOM 1392 O O . LYS A 1 182 ? 8.982 1.382 -29.035 1.00 78.88 182 LYS A O 1
ATOM 1397 N N . THR A 1 183 ? 9.258 -0.836 -29.357 1.00 75.38 183 THR A N 1
ATOM 1398 C CA . THR A 1 183 ? 7.873 -1.133 -29.726 1.00 75.38 183 THR A CA 1
ATOM 1399 C C . THR A 1 183 ? 6.970 -1.064 -28.496 1.00 75.38 183 THR A C 1
ATOM 1401 O O . THR A 1 183 ? 5.924 -0.430 -28.539 1.00 75.38 183 THR A O 1
ATOM 1404 N N . TYR A 1 184 ? 7.403 -1.660 -27.379 1.00 74.00 184 TYR A N 1
ATOM 1405 C CA . TYR A 1 184 ? 6.653 -1.720 -26.123 1.00 74.00 184 TYR A CA 1
ATOM 1406 C C . TYR A 1 184 ? 6.369 -0.333 -25.537 1.00 74.00 184 TYR A C 1
ATOM 1408 O O . TYR A 1 184 ? 5.271 -0.084 -25.051 1.00 74.00 184 TYR A O 1
ATOM 1416 N N . SER A 1 185 ? 7.347 0.573 -25.581 1.00 73.56 185 SER A N 1
ATOM 1417 C CA . SER A 1 185 ? 7.227 1.918 -25.012 1.00 73.56 185 SER A CA 1
ATOM 1418 C C . SER A 1 185 ? 6.860 2.997 -26.024 1.00 73.56 185 SER A C 1
ATOM 1420 O O . SER A 1 185 ? 6.762 4.166 -25.655 1.00 73.56 185 SER A O 1
ATOM 1422 N N . ASN A 1 186 ? 6.675 2.618 -27.294 1.00 79.00 186 ASN A N 1
ATOM 1423 C CA . ASN A 1 186 ? 6.485 3.542 -28.408 1.00 79.00 186 ASN A CA 1
ATOM 1424 C C . ASN A 1 186 ? 7.568 4.646 -28.452 1.00 79.00 186 ASN A C 1
ATOM 1426 O O . ASN A 1 186 ? 7.278 5.816 -28.700 1.00 79.00 186 ASN A O 1
ATOM 1430 N N . TRP A 1 187 ? 8.828 4.280 -28.172 1.00 76.19 187 TRP A N 1
ATOM 1431 C CA . TRP A 1 187 ? 9.952 5.217 -28.086 1.00 76.19 187 TRP A CA 1
ATOM 1432 C C . TRP A 1 187 ? 11.121 4.804 -29.000 1.00 76.19 187 TRP A C 1
ATOM 1434 O O . TRP A 1 187 ? 11.713 3.736 -28.816 1.00 76.19 187 TRP A O 1
ATOM 1444 N N . PRO A 1 188 ? 11.530 5.643 -29.970 1.00 75.88 188 PRO A N 1
ATOM 1445 C CA . PRO A 1 188 ? 12.396 5.202 -31.069 1.00 75.88 188 PRO A CA 1
ATOM 1446 C C . PRO A 1 188 ? 13.888 5.082 -30.711 1.00 75.88 188 PRO A C 1
ATOM 1448 O O . PRO A 1 188 ? 14.642 4.384 -31.400 1.00 75.88 188 PRO A O 1
ATOM 1451 N N . THR A 1 189 ? 14.352 5.771 -29.664 1.00 84.94 189 THR A N 1
ATOM 1452 C CA . THR A 1 189 ? 15.787 5.989 -29.404 1.00 84.94 189 THR A CA 1
ATOM 1453 C C . THR A 1 189 ? 16.261 5.443 -28.056 1.00 84.94 189 THR A C 1
ATOM 1455 O O . THR A 1 189 ? 15.471 5.079 -27.194 1.00 84.94 189 THR A O 1
ATOM 1458 N N . TYR A 1 190 ? 17.585 5.360 -27.891 1.00 90.19 190 TYR A N 1
ATOM 1459 C CA . TYR A 1 190 ? 18.256 5.055 -26.625 1.00 90.19 190 TYR A CA 1
ATOM 1460 C C . TYR A 1 190 ? 19.274 6.156 -26.318 1.00 90.19 190 TYR A C 1
ATOM 1462 O O . TYR A 1 190 ? 19.918 6.641 -27.258 1.00 90.19 190 TYR A O 1
ATOM 1470 N N . PRO A 1 191 ? 19.511 6.495 -25.040 1.00 95.25 191 PRO A N 1
ATOM 1471 C CA . PRO A 1 191 ? 19.079 5.788 -23.826 1.00 95.25 191 PRO A CA 1
ATOM 1472 C C . PRO A 1 191 ? 17.589 5.968 -23.487 1.00 95.25 191 PRO A C 1
ATOM 1474 O O . PRO A 1 191 ? 17.012 6.972 -23.882 1.00 95.25 191 PRO A O 1
ATOM 1477 N N . GLN A 1 192 ? 16.998 5.010 -22.766 1.00 95.62 192 GLN A N 1
ATOM 1478 C CA . GLN A 1 192 ? 15.636 5.105 -22.213 1.00 95.62 192 GLN A CA 1
ATOM 1479 C C . GLN A 1 192 ? 15.683 4.897 -20.697 1.00 95.62 192 GLN A C 1
ATOM 1481 O O . GLN A 1 192 ? 16.279 3.919 -20.237 1.00 95.62 192 GLN A O 1
ATOM 1486 N N . LEU A 1 193 ? 15.074 5.805 -19.940 1.00 94.88 193 LEU A N 1
ATOM 1487 C CA . LEU A 1 193 ? 14.953 5.738 -18.486 1.00 94.88 193 LEU A CA 1
ATOM 1488 C C . LEU A 1 193 ? 13.527 5.351 -18.097 1.00 94.88 193 LEU A C 1
ATOM 1490 O O . LEU A 1 193 ? 12.573 5.918 -18.624 1.00 94.88 193 LEU A O 1
ATOM 1494 N N . TYR A 1 194 ? 13.401 4.415 -17.162 1.00 90.12 194 TYR A N 1
ATOM 1495 C CA . TYR A 1 194 ? 12.131 3.970 -16.602 1.00 90.12 194 TYR A CA 1
ATOM 1496 C C . TYR A 1 194 ? 12.134 4.120 -15.086 1.00 90.12 194 TYR A C 1
ATOM 1498 O O . TYR A 1 194 ? 13.136 3.802 -14.443 1.00 90.12 194 TYR A O 1
ATOM 1506 N N . ALA A 1 195 ? 11.001 4.535 -14.528 1.00 84.38 195 ALA A N 1
ATOM 1507 C CA . ALA A 1 195 ? 10.751 4.595 -13.095 1.00 84.38 195 ALA A CA 1
ATOM 1508 C C . ALA A 1 195 ? 9.508 3.761 -12.773 1.00 84.38 195 ALA A C 1
ATOM 1510 O O . ALA A 1 195 ? 8.478 3.915 -13.419 1.00 84.38 195 ALA A O 1
ATOM 1511 N N . ASN A 1 196 ? 9.616 2.835 -11.816 1.00 79.56 196 ASN A N 1
ATOM 1512 C CA . ASN A 1 196 ? 8.535 1.918 -11.422 1.00 79.56 196 ASN A CA 1
ATOM 1513 C C . ASN A 1 196 ? 7.853 1.197 -12.607 1.00 79.56 196 ASN A C 1
ATOM 1515 O O . ASN A 1 196 ? 6.649 0.958 -12.602 1.00 79.56 196 ASN A O 1
ATOM 1519 N N . GLY A 1 197 ? 8.635 0.848 -13.634 1.00 77.06 197 GLY A N 1
ATOM 1520 C CA . GLY A 1 197 ? 8.149 0.163 -14.832 1.00 77.06 197 GLY A CA 1
ATOM 1521 C C . GLY A 1 197 ? 7.541 1.067 -15.912 1.00 77.06 197 GLY A C 1
ATOM 1522 O O . GLY A 1 197 ? 7.219 0.560 -16.987 1.00 77.06 197 GLY A O 1
ATOM 1523 N N . GLU A 1 198 ? 7.437 2.376 -15.676 1.00 82.00 198 GLU A N 1
ATOM 1524 C CA . GLU A 1 198 ? 6.906 3.366 -16.620 1.00 82.00 198 GLU A CA 1
ATOM 1525 C C . GLU A 1 198 ? 8.026 4.158 -17.298 1.00 82.00 198 GLU A C 1
ATOM 1527 O O . GLU A 1 198 ? 9.072 4.417 -16.699 1.00 82.00 198 GLU A O 1
ATOM 1532 N N . LEU A 1 199 ? 7.835 4.518 -18.572 1.00 88.31 199 LEU A N 1
ATOM 1533 C CA . LEU A 1 199 ? 8.827 5.273 -19.336 1.00 88.31 199 LEU A CA 1
ATOM 1534 C C . LEU A 1 199 ? 8.871 6.723 -18.839 1.00 88.31 199 LEU A C 1
ATOM 1536 O O . LEU A 1 199 ? 7.903 7.459 -18.990 1.00 88.31 199 LEU A O 1
ATOM 1540 N N . VAL A 1 200 ? 10.030 7.145 -18.337 1.00 88.25 200 VAL A N 1
ATOM 1541 C CA . VAL A 1 200 ? 10.318 8.556 -18.035 1.00 88.25 200 VAL A CA 1
ATOM 1542 C C . VAL A 1 200 ? 10.698 9.293 -19.316 1.00 88.25 200 VAL A C 1
ATOM 1544 O O . VAL A 1 200 ? 10.226 10.395 -19.566 1.00 88.25 200 VAL A O 1
ATOM 1547 N N . GLY A 1 201 ? 11.546 8.677 -20.148 1.00 89.69 201 GLY A N 1
ATOM 1548 C CA . GLY A 1 201 ? 11.923 9.225 -21.450 1.00 89.69 201 GLY A CA 1
ATOM 1549 C C . GLY A 1 201 ? 13.382 8.996 -21.838 1.00 89.69 201 GLY A C 1
ATOM 1550 O O . GLY A 1 201 ? 14.114 8.215 -21.223 1.00 89.69 201 GLY A O 1
ATOM 1551 N N . GLY A 1 202 ? 13.798 9.677 -22.907 1.00 90.75 202 GLY A N 1
ATOM 1552 C CA . GLY A 1 202 ? 15.187 9.727 -23.366 1.00 90.75 202 GLY A CA 1
ATOM 1553 C C . GLY A 1 202 ? 16.018 10.819 -22.684 1.00 90.75 202 GLY A C 1
ATOM 1554 O O . GLY A 1 202 ? 15.552 11.498 -21.775 1.00 90.75 202 GLY A O 1
ATOM 1555 N N . LEU A 1 203 ? 17.258 11.022 -23.145 1.00 92.50 203 LEU A N 1
ATOM 1556 C CA . LEU A 1 203 ? 18.179 12.003 -22.548 1.00 92.50 203 LEU A CA 1
ATOM 1557 C C . LEU A 1 203 ? 17.593 13.420 -22.453 1.00 92.50 203 LEU A C 1
ATOM 1559 O O . LEU A 1 203 ? 17.817 14.080 -21.446 1.00 92.50 203 LEU A O 1
ATOM 1563 N N . ASP A 1 204 ? 16.894 13.885 -23.487 1.00 87.56 204 ASP A N 1
ATOM 1564 C CA . ASP A 1 204 ? 16.435 15.276 -23.560 1.00 87.56 204 ASP A CA 1
ATOM 1565 C C . ASP A 1 204 ? 15.341 15.566 -22.521 1.00 87.56 204 ASP A C 1
ATOM 1567 O O . ASP A 1 204 ? 15.441 16.557 -21.805 1.00 87.56 204 ASP A O 1
ATOM 1571 N N . ILE A 1 205 ? 14.393 14.637 -22.334 1.00 89.62 205 ILE A N 1
ATOM 1572 C CA . ILE A 1 205 ? 13.383 14.724 -21.264 1.00 89.62 205 ILE A CA 1
ATOM 1573 C C . ILE A 1 205 ? 14.052 14.662 -19.890 1.00 89.62 205 ILE A C 1
ATOM 1575 O O . ILE A 1 205 ? 13.735 15.442 -19.001 1.00 89.62 205 ILE A O 1
ATOM 1579 N N . VAL A 1 206 ? 15.010 13.750 -19.699 1.00 92.44 206 VAL A N 1
ATOM 1580 C CA . VAL A 1 206 ? 15.687 13.605 -18.401 1.00 92.44 206 VAL A CA 1
ATOM 1581 C C . VAL A 1 206 ? 16.502 14.856 -18.052 1.00 92.44 206 VAL A C 1
ATOM 1583 O O . VAL A 1 206 ? 16.582 15.210 -16.879 1.00 92.44 206 VAL A O 1
ATOM 1586 N N . LYS A 1 207 ? 17.072 15.554 -19.043 1.00 92.56 207 LYS A N 1
ATOM 1587 C CA . LYS A 1 207 ? 17.710 16.866 -18.842 1.00 92.56 207 LYS A CA 1
ATOM 1588 C C . LYS A 1 207 ? 16.704 17.930 -18.415 1.00 92.56 207 LYS A C 1
ATOM 1590 O O . LYS A 1 207 ? 16.966 18.627 -17.445 1.00 92.56 207 LYS A O 1
ATOM 1595 N N . GLU A 1 208 ? 15.559 18.016 -19.085 1.00 90.69 208 GLU A N 1
ATOM 1596 C CA . GLU A 1 208 ? 14.502 18.972 -18.735 1.00 90.69 208 GLU A CA 1
ATOM 1597 C C . GLU A 1 208 ? 13.983 18.744 -17.305 1.00 90.69 208 GLU A C 1
ATOM 1599 O O . GLU A 1 208 ? 13.919 19.680 -16.511 1.00 90.69 208 GLU A O 1
ATOM 1604 N N . LEU A 1 209 ? 13.729 17.485 -16.932 1.00 88.81 209 LEU A N 1
ATOM 1605 C CA . LEU A 1 209 ? 13.326 17.111 -15.572 1.00 88.81 209 LEU A CA 1
ATOM 1606 C C . LEU A 1 209 ? 14.409 17.420 -14.527 1.00 88.81 209 LEU A C 1
ATOM 1608 O O . LEU A 1 209 ? 14.101 17.715 -13.372 1.00 88.81 209 LEU A O 1
ATOM 1612 N N . ALA A 1 210 ? 15.687 17.307 -14.895 1.00 87.81 210 ALA A N 1
ATOM 1613 C CA . ALA A 1 210 ? 16.797 17.653 -14.012 1.00 87.81 210 ALA A CA 1
ATOM 1614 C C . ALA A 1 210 ? 16.873 19.169 -13.774 1.00 87.81 210 ALA A C 1
ATOM 1616 O O . ALA A 1 210 ? 17.084 19.601 -12.641 1.00 87.81 210 ALA A O 1
ATOM 1617 N N . GLU A 1 211 ? 16.663 19.967 -14.823 1.00 89.69 211 GLU A N 1
ATOM 1618 C CA . GLU A 1 211 ? 16.656 21.432 -14.767 1.00 89.69 211 GLU A CA 1
ATOM 1619 C C . GLU A 1 211 ? 15.446 21.980 -13.995 1.00 89.69 211 GLU A C 1
ATOM 1621 O O . GLU A 1 211 ? 15.588 22.952 -13.250 1.00 89.69 211 GLU A O 1
ATOM 1626 N N . SER A 1 212 ? 14.276 21.341 -14.111 1.00 87.81 212 SER A N 1
ATOM 1627 C CA . SER A 1 212 ? 13.078 21.697 -13.337 1.00 87.81 212 SER A CA 1
ATOM 1628 C C . SER A 1 212 ? 13.112 21.201 -11.884 1.00 87.81 212 SER A C 1
ATOM 1630 O O . SER A 1 212 ? 12.310 21.642 -11.061 1.00 87.81 212 SER A O 1
ATOM 1632 N N . GLY A 1 213 ? 14.042 20.299 -11.545 1.00 82.94 213 GLY A N 1
ATOM 1633 C CA . GLY A 1 213 ? 14.134 19.649 -10.234 1.00 82.94 213 GLY A CA 1
ATOM 1634 C C . GLY A 1 213 ? 13.124 18.513 -10.019 1.00 82.94 213 GLY A C 1
ATOM 1635 O O . GLY A 1 213 ? 13.091 17.915 -8.944 1.00 82.94 213 GLY A O 1
ATOM 1636 N N . GLU A 1 214 ? 12.316 18.177 -11.025 1.00 81.50 214 GLU A N 1
ATOM 1637 C CA . GLU A 1 214 ? 11.298 17.123 -10.950 1.00 81.50 214 GLU A CA 1
ATOM 1638 C C . GLU A 1 214 ? 11.888 15.711 -11.046 1.00 81.50 214 GLU A C 1
ATOM 1640 O O . GLU A 1 214 ? 11.302 14.763 -10.522 1.00 81.50 214 GLU A O 1
ATOM 1645 N N . LEU A 1 215 ? 13.083 15.563 -11.628 1.00 83.44 215 LEU A N 1
ATOM 1646 C CA . LEU A 1 215 ? 13.735 14.263 -11.815 1.00 83.44 215 LEU A CA 1
ATOM 1647 C C . LEU A 1 215 ? 13.941 13.497 -10.494 1.00 83.44 215 LEU A C 1
ATOM 1649 O O . LEU A 1 215 ? 13.858 12.267 -10.464 1.00 83.44 215 LEU A O 1
ATOM 1653 N N . GLU A 1 216 ? 14.175 14.221 -9.398 1.00 78.69 216 GLU A N 1
ATOM 1654 C CA . GLU A 1 216 ? 14.335 13.651 -8.055 1.00 78.69 216 GLU A CA 1
ATOM 1655 C C . GLU A 1 216 ? 13.038 13.071 -7.477 1.00 78.69 216 GLU A C 1
ATOM 1657 O O . GLU A 1 216 ? 13.095 12.198 -6.609 1.00 78.69 216 GLU A O 1
ATOM 1662 N N . ASN A 1 217 ? 11.885 13.564 -7.935 1.00 76.19 217 ASN A N 1
ATOM 1663 C CA . ASN A 1 217 ? 10.568 13.076 -7.533 1.00 76.19 217 ASN A CA 1
ATOM 1664 C C . ASN A 1 217 ? 10.129 11.898 -8.413 1.00 76.19 217 ASN A C 1
ATOM 1666 O O . ASN A 1 217 ? 9.414 11.017 -7.945 1.00 76.19 217 ASN A O 1
ATOM 1670 N N . THR A 1 218 ? 10.577 11.866 -9.673 1.00 77.38 218 THR A N 1
ATOM 1671 C CA . THR A 1 218 ? 10.254 10.801 -10.632 1.00 77.38 218 THR A CA 1
ATOM 1672 C C . THR A 1 218 ? 11.056 9.523 -10.385 1.00 77.38 218 THR A C 1
ATOM 1674 O O . THR A 1 218 ? 10.510 8.428 -10.485 1.00 77.38 218 THR A O 1
ATOM 1677 N N . CYS A 1 219 ? 12.351 9.630 -10.069 1.00 75.94 219 CYS A N 1
ATOM 1678 C CA . CYS A 1 219 ? 13.211 8.474 -9.813 1.00 75.94 219 CYS A CA 1
ATOM 1679 C C . CYS A 1 219 ? 13.557 8.378 -8.322 1.00 75.94 219 CYS A C 1
ATOM 1681 O O . CYS A 1 219 ? 14.039 9.358 -7.753 1.00 75.94 219 CYS A O 1
ATOM 1683 N N . PRO A 1 220 ? 13.393 7.210 -7.676 1.00 63.66 220 PRO A N 1
ATOM 1684 C CA . PRO A 1 220 ? 13.691 7.081 -6.259 1.00 63.66 220 PRO A CA 1
ATOM 1685 C C . PRO A 1 220 ? 15.159 7.412 -5.978 1.00 63.66 220 PRO A C 1
ATOM 1687 O O . PRO A 1 220 ? 16.084 6.851 -6.577 1.00 63.66 220 PRO A O 1
ATOM 1690 N N . LYS A 1 221 ? 15.371 8.323 -5.021 1.00 56.31 221 LYS A N 1
ATOM 1691 C CA . LYS A 1 221 ? 16.682 8.531 -4.399 1.00 56.31 221 LYS A CA 1
ATOM 1692 C C . LYS A 1 221 ? 17.181 7.200 -3.848 1.00 56.31 221 LYS A C 1
ATOM 1694 O O . LYS A 1 221 ? 16.386 6.311 -3.545 1.00 56.31 221 LYS A O 1
ATOM 1699 N N . ALA A 1 222 ? 18.501 7.071 -3.730 1.00 52.81 222 ALA A N 1
ATOM 1700 C CA . ALA A 1 222 ? 19.130 5.872 -3.194 1.00 52.81 222 ALA A CA 1
ATOM 1701 C C . ALA A 1 222 ? 18.339 5.295 -2.016 1.00 52.81 222 ALA A C 1
ATOM 1703 O O . ALA A 1 222 ? 18.128 6.005 -1.032 1.00 52.81 222 ALA A O 1
ATOM 1704 N N . VAL A 1 223 ? 17.922 4.025 -2.109 1.00 59.41 223 VAL A N 1
ATOM 1705 C CA . VAL A 1 223 ? 17.484 3.275 -0.929 1.00 59.41 223 VAL A CA 1
ATOM 1706 C C . VAL A 1 223 ? 18.700 3.231 -0.021 1.00 59.41 223 VAL A C 1
ATOM 1708 O O . VAL A 1 223 ? 19.637 2.463 -0.234 1.00 59.41 223 VAL A O 1
ATOM 1711 N N . THR A 1 224 ? 18.746 4.156 0.928 1.00 71.06 224 THR A N 1
ATOM 1712 C CA . THR A 1 224 ? 19.831 4.219 1.890 1.00 71.06 224 THR A CA 1
ATOM 1713 C C . THR A 1 224 ? 19.787 2.939 2.715 1.00 71.06 224 THR A C 1
ATOM 1715 O O . THR A 1 224 ? 18.716 2.358 2.925 1.00 71.06 224 THR A O 1
ATOM 1718 N N . LEU A 1 225 ? 20.944 2.495 3.213 1.00 78.25 225 LEU A N 1
ATOM 1719 C CA . LEU A 1 225 ? 20.985 1.401 4.183 1.00 78.25 225 LEU A CA 1
ATOM 1720 C C . LEU A 1 225 ? 19.994 1.677 5.321 1.00 78.25 225 LEU A C 1
ATOM 1722 O O . LEU A 1 225 ? 19.244 0.795 5.703 1.00 78.25 225 LEU A O 1
ATOM 1726 N N . GLU A 1 226 ? 19.896 2.931 5.764 1.00 76.19 226 GLU A N 1
ATOM 1727 C CA . GLU A 1 226 ? 18.902 3.383 6.737 1.00 76.19 226 GLU A CA 1
ATOM 1728 C C . GLU A 1 226 ? 17.452 3.054 6.340 1.00 76.19 226 GLU A C 1
ATOM 1730 O O . GLU A 1 226 ? 16.706 2.528 7.162 1.00 76.19 226 GLU A O 1
ATOM 1735 N N . HIS A 1 227 ? 17.045 3.311 5.091 1.00 75.56 227 HIS A N 1
ATOM 1736 C CA . HIS A 1 227 ? 15.705 2.958 4.617 1.00 75.56 227 HIS A CA 1
ATOM 1737 C C . HIS A 1 227 ? 15.493 1.440 4.610 1.00 75.56 227 HIS A C 1
ATOM 1739 O O . HIS A 1 227 ? 14.490 0.970 5.135 1.00 75.56 227 HIS A O 1
ATOM 1745 N N . ARG A 1 228 ? 16.462 0.659 4.110 1.00 83.44 228 ARG A N 1
ATOM 1746 C CA . ARG A 1 228 ? 16.391 -0.814 4.129 1.00 83.44 228 ARG A CA 1
ATOM 1747 C C . ARG A 1 228 ? 16.291 -1.363 5.553 1.00 83.44 228 ARG A C 1
ATOM 1749 O O . ARG A 1 228 ? 15.501 -2.269 5.802 1.00 83.44 228 ARG A O 1
ATOM 1756 N N . LEU A 1 229 ? 17.064 -0.810 6.486 1.00 88.06 229 LEU A N 1
ATOM 1757 C CA . LEU A 1 229 ? 16.997 -1.171 7.900 1.00 88.06 229 LEU A CA 1
ATOM 1758 C C . LEU A 1 229 ? 15.619 -0.847 8.475 1.00 88.06 229 LEU A C 1
ATOM 1760 O O . LEU A 1 229 ? 15.007 -1.724 9.075 1.00 88.06 229 LEU A O 1
ATOM 1764 N N . LYS A 1 230 ? 15.091 0.358 8.226 1.00 82.75 230 LYS A N 1
ATOM 1765 C CA . LYS A 1 230 ? 13.728 0.743 8.620 1.00 82.75 230 LYS A CA 1
ATOM 1766 C C . LYS A 1 230 ? 12.686 -0.223 8.067 1.00 82.75 230 LYS A C 1
ATOM 1768 O O . LYS A 1 230 ? 11.820 -0.645 8.824 1.00 82.75 230 LYS A O 1
ATOM 1773 N N . THR A 1 231 ? 12.778 -0.615 6.798 1.00 80.19 231 THR A N 1
ATOM 1774 C CA . THR A 1 231 ? 11.855 -1.589 6.206 1.00 80.19 231 THR A CA 1
ATOM 1775 C C . THR A 1 231 ? 11.910 -2.920 6.947 1.00 80.19 231 THR A C 1
ATOM 1777 O O . THR A 1 231 ? 10.866 -3.407 7.354 1.00 80.19 231 THR A O 1
ATOM 1780 N N . ILE A 1 232 ? 13.102 -3.488 7.168 1.00 86.94 232 ILE A N 1
ATOM 1781 C CA . ILE A 1 232 ? 13.250 -4.801 7.820 1.00 86.94 232 ILE A CA 1
ATOM 1782 C C . ILE A 1 232 ? 12.813 -4.748 9.289 1.00 86.94 232 ILE A C 1
ATOM 1784 O O . ILE A 1 232 ? 12.142 -5.661 9.755 1.00 86.94 232 ILE A O 1
ATOM 1788 N N . ILE A 1 233 ? 13.156 -3.683 10.021 1.00 90.06 233 ILE A N 1
ATOM 1789 C CA . ILE A 1 233 ? 12.738 -3.504 11.420 1.00 90.06 233 ILE A CA 1
ATOM 1790 C C . ILE A 1 233 ? 11.208 -3.473 11.524 1.00 90.06 233 ILE A C 1
ATOM 1792 O O . ILE A 1 233 ? 10.654 -4.065 12.443 1.00 90.06 233 ILE A O 1
ATOM 1796 N N . ASN A 1 234 ? 10.536 -2.810 10.581 1.00 82.56 234 ASN A N 1
ATOM 1797 C CA . ASN A 1 234 ? 9.081 -2.662 10.574 1.00 82.56 234 ASN A CA 1
ATOM 1798 C C . ASN A 1 234 ? 8.353 -3.776 9.799 1.00 82.56 234 ASN A C 1
ATOM 1800 O O . ASN A 1 234 ? 7.159 -3.653 9.552 1.00 82.56 234 ASN A O 1
ATOM 1804 N N . GLN A 1 235 ? 9.032 -4.869 9.419 1.00 84.19 235 GLN A N 1
ATOM 1805 C CA . GLN A 1 235 ? 8.360 -6.031 8.814 1.00 84.19 235 GLN A CA 1
ATOM 1806 C C . GLN A 1 235 ? 7.374 -6.700 9.776 1.00 84.19 235 GLN A C 1
ATOM 1808 O O . GLN A 1 235 ? 6.401 -7.295 9.325 1.00 84.19 235 GLN A O 1
ATOM 1813 N N . SER A 1 236 ? 7.625 -6.596 11.082 1.00 82.12 236 SER A N 1
ATOM 1814 C CA . SER A 1 236 ? 6.753 -7.107 12.136 1.00 82.12 236 SER A CA 1
ATOM 1815 C C . SER A 1 236 ? 6.686 -6.108 13.298 1.00 82.12 236 SER A C 1
ATOM 1817 O O . SER A 1 236 ? 7.709 -5.493 13.618 1.00 82.12 236 SER A O 1
ATOM 1819 N N . PRO A 1 237 ? 5.530 -5.971 13.984 1.00 80.06 237 PRO A N 1
ATOM 1820 C CA . PRO A 1 237 ? 5.403 -5.151 15.190 1.00 80.06 237 PRO A CA 1
ATOM 1821 C C . PRO A 1 237 ? 6.388 -5.538 16.293 1.00 80.06 237 PRO A C 1
ATOM 1823 O O . PRO A 1 237 ? 6.798 -4.675 17.066 1.00 80.06 237 PRO A O 1
ATOM 1826 N N . VAL A 1 238 ? 6.776 -6.814 16.363 1.00 88.19 238 VAL A N 1
ATOM 1827 C CA . VAL A 1 238 ? 7.841 -7.304 17.241 1.00 88.19 238 VAL A CA 1
ATOM 1828 C C . VAL A 1 238 ? 8.848 -8.061 16.385 1.00 88.19 238 VAL A C 1
ATOM 1830 O O . VAL A 1 238 ? 8.568 -9.150 15.877 1.00 88.19 238 VAL A O 1
ATOM 1833 N N . MET A 1 239 ? 10.026 -7.465 16.216 1.00 92.50 239 MET A N 1
ATOM 1834 C CA . MET A 1 239 ? 11.058 -7.951 15.306 1.00 92.50 239 MET A CA 1
ATOM 1835 C C . MET A 1 239 ? 12.358 -8.225 16.061 1.00 92.50 239 MET A C 1
ATOM 1837 O O . MET A 1 239 ? 12.953 -7.335 16.672 1.00 92.50 239 MET A O 1
ATOM 1841 N N . LEU A 1 240 ? 12.810 -9.478 16.023 1.00 93.62 240 LEU A N 1
ATOM 1842 C CA . LEU A 1 240 ? 14.007 -9.936 16.719 1.00 93.62 240 LEU A CA 1
ATOM 1843 C C . LEU A 1 240 ? 15.156 -10.201 15.739 1.00 93.62 240 LEU A C 1
ATOM 1845 O O . LEU A 1 240 ? 15.165 -11.185 14.999 1.00 93.62 240 LEU A O 1
ATOM 1849 N N . PHE A 1 241 ? 16.201 -9.381 15.803 1.00 94.75 241 PHE A N 1
ATOM 1850 C CA . PHE A 1 241 ? 17.441 -9.612 15.065 1.00 94.75 241 PHE A CA 1
ATOM 1851 C C . PHE A 1 241 ? 18.372 -10.505 15.878 1.00 94.75 241 PHE A C 1
ATOM 1853 O O . PHE A 1 241 ? 18.833 -10.140 16.965 1.00 94.75 241 PHE A O 1
ATOM 1860 N N . MET A 1 242 ? 18.672 -11.696 15.363 1.00 93.12 242 MET A N 1
ATOM 1861 C CA . MET A 1 242 ? 19.413 -12.713 16.107 1.00 93.12 242 MET A CA 1
ATOM 1862 C C . MET A 1 242 ? 20.338 -13.553 15.226 1.00 93.12 242 MET A C 1
ATOM 1864 O O . MET A 1 242 ? 20.319 -13.476 14.004 1.00 93.12 242 MET A O 1
ATOM 1868 N N . LYS A 1 243 ? 21.201 -14.349 15.870 1.00 89.06 243 LYS A N 1
ATOM 1869 C CA . LYS A 1 243 ? 22.117 -15.270 15.187 1.00 89.06 243 LYS A CA 1
ATOM 1870 C C . LYS A 1 243 ? 21.440 -16.630 14.993 1.00 89.06 243 LYS A C 1
ATOM 1872 O O . LYS A 1 243 ? 21.279 -17.381 15.962 1.00 89.06 243 LYS A O 1
ATOM 1877 N N . GLY A 1 244 ? 21.135 -16.980 13.747 1.00 83.44 244 GLY A N 1
ATOM 1878 C CA . GLY A 1 244 ? 20.377 -18.177 13.379 1.00 83.44 244 GLY A CA 1
ATOM 1879 C C . GLY A 1 244 ? 18.869 -17.925 13.285 1.00 83.44 244 GLY A C 1
ATOM 1880 O O . GLY A 1 244 ? 18.404 -16.806 13.477 1.00 83.44 244 GLY A O 1
ATOM 1881 N N . LYS A 1 245 ? 18.110 -18.987 12.994 1.00 79.12 245 LYS A N 1
ATOM 1882 C CA . LYS A 1 245 ? 16.646 -18.953 12.818 1.00 79.12 245 LYS A CA 1
ATOM 1883 C C . LYS A 1 245 ? 15.908 -19.380 14.089 1.00 79.12 245 LYS A C 1
ATOM 1885 O O . LYS A 1 245 ? 16.512 -20.030 14.946 1.00 79.12 245 LYS A O 1
ATOM 1890 N N . LYS A 1 246 ? 14.611 -19.068 14.182 1.00 76.94 246 LYS A N 1
ATOM 1891 C CA . LYS A 1 246 ? 13.717 -19.411 15.305 1.00 76.94 246 LYS A CA 1
ATOM 1892 C C . LYS A 1 246 ? 13.746 -20.911 15.647 1.00 76.94 246 LYS A C 1
ATOM 1894 O O . LYS A 1 246 ? 13.797 -21.273 16.817 1.00 76.94 246 LYS A O 1
ATOM 1899 N N . GLU A 1 247 ? 13.852 -21.775 14.639 1.00 71.31 247 GLU A N 1
ATOM 1900 C CA . GLU A 1 247 ? 13.877 -23.241 14.769 1.00 71.31 247 GLU A CA 1
ATOM 1901 C C . GLU A 1 247 ? 15.289 -23.806 15.020 1.00 71.31 247 GLU A C 1
ATOM 1903 O O . GLU A 1 247 ? 15.449 -24.969 15.384 1.00 71.31 247 GLU A O 1
ATOM 1908 N N . ALA A 1 248 ? 16.335 -22.998 14.809 1.00 67.50 248 ALA A N 1
ATOM 1909 C CA . ALA A 1 248 ? 17.736 -23.420 14.852 1.00 67.50 248 ALA A CA 1
ATOM 1910 C C . ALA A 1 248 ? 18.655 -22.295 15.364 1.00 67.50 248 ALA A C 1
ATOM 1912 O O . ALA A 1 248 ? 19.591 -21.859 14.682 1.00 67.50 248 ALA A O 1
ATOM 1913 N N . ALA A 1 249 ? 18.385 -21.804 16.574 1.00 64.25 249 ALA A N 1
ATOM 1914 C CA . ALA A 1 249 ? 19.149 -20.725 17.190 1.00 64.25 249 ALA A CA 1
ATOM 1915 C C . ALA A 1 249 ? 20.596 -21.162 17.497 1.00 64.25 249 ALA A C 1
ATOM 1917 O O . ALA A 1 249 ? 20.839 -22.100 18.258 1.00 64.25 249 ALA A O 1
ATOM 1918 N N . ARG A 1 250 ? 21.586 -20.450 16.937 1.00 62.31 250 ARG A N 1
ATOM 1919 C CA . ARG A 1 250 ? 23.016 -20.827 17.007 1.00 62.31 250 ARG A CA 1
ATOM 1920 C C . ARG A 1 250 ? 23.772 -20.192 18.181 1.00 62.31 250 ARG A C 1
ATOM 1922 O O . ARG A 1 250 ? 24.984 -20.348 18.297 1.00 62.31 250 ARG A O 1
ATOM 1929 N N . CYS A 1 251 ? 23.078 -19.455 19.050 1.00 74.31 251 CYS A N 1
ATOM 1930 C CA . CYS A 1 251 ? 23.667 -18.715 20.165 1.00 74.31 251 CYS A CA 1
ATOM 1931 C C . CYS A 1 251 ? 22.828 -18.871 21.445 1.00 74.31 251 CYS A C 1
ATOM 1933 O O . CYS A 1 251 ? 21.600 -18.855 21.390 1.00 74.31 251 CYS A O 1
ATOM 1935 N N . GLY A 1 252 ? 23.484 -19.009 22.606 1.00 75.56 252 GLY A N 1
ATOM 1936 C CA . GLY A 1 252 ? 22.810 -19.138 23.909 1.00 75.56 252 GLY A CA 1
ATOM 1937 C C . GLY A 1 252 ? 21.966 -17.915 24.284 1.00 75.56 252 GLY A C 1
ATOM 1938 O O . GLY A 1 252 ? 20.849 -18.076 24.761 1.00 75.56 252 GLY A O 1
ATOM 1939 N N . PHE A 1 253 ? 22.448 -16.707 23.973 1.00 81.50 253 PHE A N 1
ATOM 1940 C CA . PHE A 1 253 ? 21.716 -15.461 24.227 1.00 81.50 253 PHE A CA 1
ATOM 1941 C C . PHE A 1 253 ? 20.439 -15.350 23.387 1.00 81.50 253 PHE A C 1
ATOM 1943 O O . PHE A 1 253 ? 19.399 -14.937 23.888 1.00 81.50 253 PHE A O 1
ATOM 1950 N N . SER A 1 254 ? 20.500 -15.770 22.120 1.00 81.62 254 SER A N 1
ATOM 1951 C CA . SER A 1 254 ? 19.327 -15.792 21.243 1.00 81.62 254 SER A CA 1
ATOM 1952 C C . SER A 1 254 ? 18.282 -16.804 21.716 1.00 81.62 254 SER A C 1
ATOM 1954 O O . SER A 1 254 ? 17.103 -16.482 21.713 1.00 81.62 254 SER A O 1
ATOM 1956 N N . ARG A 1 255 ? 18.699 -17.988 22.192 1.00 84.00 255 ARG A N 1
ATOM 1957 C CA . ARG A 1 255 ? 17.775 -18.988 22.759 1.00 84.00 255 ARG A CA 1
ATOM 1958 C C . ARG A 1 255 ? 17.040 -18.480 23.995 1.00 84.00 255 ARG A C 1
ATOM 1960 O O . ARG A 1 255 ? 15.824 -18.589 24.052 1.00 84.00 255 ARG A O 1
ATOM 1967 N N . GLN A 1 256 ? 17.764 -17.877 24.936 1.00 84.75 256 GLN A N 1
ATOM 1968 C CA . GLN A 1 256 ? 17.145 -17.325 26.144 1.00 84.75 256 GLN A CA 1
ATOM 1969 C C . GLN A 1 256 ? 16.141 -16.217 25.809 1.00 84.75 256 GLN A C 1
ATOM 1971 O O . GLN A 1 256 ? 15.083 -16.152 26.422 1.00 84.75 256 GLN A O 1
ATOM 1976 N N . LEU A 1 257 ? 16.427 -15.374 24.812 1.00 86.12 257 LEU A N 1
ATOM 1977 C CA . LEU A 1 257 ? 15.489 -14.326 24.411 1.00 86.12 257 LEU A CA 1
ATOM 1978 C C . LEU A 1 257 ? 14.228 -14.896 23.742 1.00 86.12 257 LEU A C 1
ATOM 1980 O O . LEU A 1 257 ? 13.132 -14.430 24.036 1.00 86.12 257 LEU A O 1
ATOM 1984 N N . LEU A 1 258 ? 14.366 -15.937 22.912 1.00 86.75 258 LEU A N 1
ATOM 1985 C CA . LEU A 1 258 ? 13.222 -16.658 22.340 1.00 86.75 258 LEU A CA 1
ATOM 1986 C C . LEU A 1 258 ? 12.337 -17.271 23.434 1.00 86.75 258 LEU A C 1
ATOM 1988 O O . LEU A 1 258 ? 11.121 -17.148 23.370 1.00 86.75 258 LEU A O 1
ATOM 1992 N N . GLU A 1 259 ? 12.929 -17.900 24.453 1.00 85.00 259 GLU A N 1
ATOM 1993 C CA . GLU A 1 259 ? 12.186 -18.452 25.596 1.00 85.00 259 GLU A CA 1
ATOM 1994 C C . GLU A 1 259 ? 11.434 -17.362 26.371 1.00 85.00 259 GLU A C 1
ATOM 1996 O O . GLU A 1 259 ? 10.276 -17.554 26.748 1.00 85.00 259 GLU A O 1
ATOM 2001 N N . LEU A 1 260 ? 12.064 -16.199 26.575 1.00 83.81 260 LEU A N 1
ATOM 2002 C CA . LEU A 1 260 ? 11.431 -15.067 27.249 1.00 83.81 260 LEU A CA 1
ATOM 2003 C C . LEU A 1 260 ? 10.223 -14.540 26.473 1.00 83.81 260 LEU A C 1
ATOM 2005 O O . LEU A 1 260 ? 9.185 -14.350 27.104 1.00 83.81 260 LEU A O 1
ATOM 2009 N N . LEU A 1 261 ? 10.358 -14.349 25.154 1.00 84.06 261 LEU A N 1
ATOM 2010 C CA . LEU A 1 261 ? 9.293 -13.871 24.262 1.00 84.06 261 LEU A CA 1
ATOM 2011 C C . LEU A 1 261 ? 8.175 -14.904 24.086 1.00 84.06 261 LEU A C 1
ATOM 2013 O O . LEU A 1 261 ? 7.002 -14.569 24.177 1.00 84.06 261 LEU A O 1
ATOM 2017 N N . ASN A 1 262 ? 8.509 -16.184 23.921 1.00 83.81 262 ASN A N 1
ATOM 2018 C CA . ASN A 1 262 ? 7.496 -17.243 23.870 1.00 83.81 262 ASN A CA 1
ATOM 2019 C C . ASN A 1 262 ? 6.672 -17.291 25.168 1.00 83.81 262 ASN A C 1
ATOM 2021 O O . ASN A 1 262 ? 5.480 -17.580 25.136 1.00 83.81 262 ASN A O 1
ATOM 2025 N N . GLY A 1 263 ? 7.296 -16.978 26.309 1.00 75.75 263 GLY A N 1
ATOM 2026 C CA . GLY A 1 263 ? 6.620 -16.893 27.600 1.00 75.75 263 GLY A CA 1
ATOM 2027 C C . GLY A 1 263 ? 5.710 -15.673 27.784 1.00 75.75 263 GLY A C 1
ATOM 2028 O O . GLY A 1 263 ? 4.957 -15.665 28.754 1.00 75.75 263 GLY A O 1
ATOM 2029 N N . THR A 1 264 ? 5.765 -14.652 26.915 1.00 73.31 264 THR A N 1
ATOM 2030 C CA . THR A 1 264 ? 4.837 -13.503 26.965 1.00 73.31 264 THR A CA 1
ATOM 2031 C C . THR A 1 264 ? 3.576 -13.719 26.130 1.00 73.31 264 THR A C 1
ATOM 2033 O O . THR A 1 264 ? 2.598 -13.007 26.334 1.00 73.31 264 THR A O 1
ATOM 2036 N N . GLY A 1 265 ? 3.576 -14.693 25.211 1.00 69.75 265 GLY A N 1
ATOM 2037 C CA . GLY A 1 265 ? 2.447 -14.967 24.316 1.00 69.75 265 GLY A CA 1
ATOM 2038 C C . GLY A 1 265 ? 2.266 -13.944 23.190 1.00 69.75 265 GLY A C 1
ATOM 2039 O O . GLY A 1 265 ? 1.211 -13.919 22.567 1.00 69.75 265 GLY A O 1
ATOM 2040 N N . VAL A 1 266 ? 3.266 -13.095 22.940 1.00 73.44 266 VAL A N 1
ATOM 2041 C CA . VAL A 1 266 ? 3.241 -12.107 21.854 1.00 73.44 266 VAL A CA 1
ATOM 2042 C C . VAL A 1 266 ? 3.762 -12.733 20.564 1.00 73.44 266 VAL A C 1
ATOM 2044 O O . VAL A 1 266 ? 4.781 -13.426 20.584 1.00 73.44 266 VAL A O 1
ATOM 2047 N N . ASP A 1 267 ? 3.102 -12.450 19.443 1.00 79.50 267 ASP A N 1
ATOM 2048 C CA . ASP A 1 267 ? 3.600 -12.823 18.121 1.00 79.50 267 ASP A CA 1
ATOM 2049 C C . ASP A 1 267 ? 4.799 -11.957 17.723 1.00 79.50 267 ASP A C 1
ATOM 2051 O O . ASP A 1 267 ? 4.787 -10.732 17.847 1.00 79.50 267 ASP A O 1
ATOM 2055 N N . TYR A 1 268 ? 5.862 -12.609 17.255 1.00 87.12 268 TYR A N 1
ATOM 2056 C CA . TYR A 1 268 ? 7.085 -11.949 16.810 1.00 87.12 268 TYR A CA 1
ATOM 2057 C C . TYR A 1 268 ? 7.762 -12.724 15.682 1.00 87.12 268 TYR A C 1
ATOM 2059 O O . TYR A 1 268 ? 7.735 -13.967 15.640 1.00 87.12 268 TYR A O 1
ATOM 2067 N N . ASP A 1 269 ? 8.466 -11.965 14.848 1.00 90.25 269 ASP A N 1
ATOM 2068 C CA . ASP A 1 269 ? 9.298 -12.472 13.763 1.00 90.25 269 ASP A CA 1
ATOM 2069 C C . ASP A 1 269 ? 10.784 -12.346 14.086 1.00 90.25 269 ASP A C 1
ATOM 2071 O O . ASP A 1 269 ? 11.204 -11.643 15.011 1.00 90.25 269 ASP A O 1
ATOM 2075 N N . THR A 1 270 ? 11.600 -13.080 13.328 1.00 92.88 270 THR A N 1
ATOM 2076 C CA . THR A 1 270 ? 13.052 -13.118 13.515 1.00 92.88 270 THR A CA 1
ATOM 2077 C C . THR A 1 270 ? 13.800 -12.869 12.215 1.00 92.88 270 THR A C 1
ATOM 2079 O O . THR A 1 270 ? 13.442 -13.436 11.184 1.00 92.88 270 THR A O 1
ATOM 2082 N N . PHE A 1 271 ? 14.909 -12.136 12.287 1.00 93.19 271 PHE A N 1
ATOM 2083 C CA . PHE A 1 271 ? 15.855 -11.962 11.185 1.00 93.19 271 PHE A CA 1
ATOM 2084 C C . PHE A 1 271 ? 17.225 -12.548 11.545 1.00 93.19 271 PHE A C 1
ATOM 2086 O O . PHE A 1 271 ? 17.823 -12.174 12.559 1.00 93.19 271 PHE A O 1
ATOM 2093 N N . ASP A 1 272 ? 17.739 -13.450 10.700 1.00 93.06 272 ASP A N 1
ATOM 2094 C CA . ASP A 1 272 ? 19.067 -14.051 10.876 1.00 93.06 272 ASP A CA 1
ATOM 2095 C C . ASP A 1 272 ? 20.164 -13.119 10.343 1.00 93.06 272 ASP A C 1
ATOM 2097 O O . ASP A 1 272 ? 20.462 -13.099 9.147 1.00 93.06 272 ASP A O 1
ATOM 2101 N N . ILE A 1 273 ? 20.826 -12.390 11.245 1.00 91.69 273 ILE A N 1
ATOM 2102 C CA . ILE A 1 273 ? 21.884 -11.435 10.876 1.00 91.69 273 ILE A CA 1
ATOM 2103 C C . ILE A 1 273 ? 23.146 -12.099 10.310 1.00 91.69 273 ILE A C 1
ATOM 2105 O O . ILE A 1 273 ? 24.058 -11.404 9.872 1.00 91.69 273 ILE A O 1
ATOM 2109 N N . LEU A 1 274 ? 23.251 -13.433 10.343 1.00 88.12 274 LEU A N 1
ATOM 2110 C CA . LEU A 1 274 ? 24.391 -14.146 9.760 1.00 88.12 274 LEU A CA 1
ATOM 2111 C C . LEU A 1 274 ? 24.285 -14.283 8.238 1.00 88.12 274 LEU A C 1
ATOM 2113 O O . LEU A 1 274 ? 25.291 -14.584 7.602 1.00 88.12 274 LEU A O 1
ATOM 2117 N N . GLN A 1 275 ? 23.095 -14.086 7.666 1.00 89.94 275 GLN A N 1
ATOM 2118 C CA . GLN A 1 275 ? 22.883 -14.158 6.217 1.00 89.94 275 GLN A CA 1
ATOM 2119 C C . GLN A 1 275 ? 23.183 -12.831 5.508 1.00 89.94 275 GLN A C 1
ATOM 2121 O O . GLN A 1 275 ? 23.310 -12.811 4.288 1.00 89.94 275 GLN A O 1
ATOM 2126 N N . ASP A 1 276 ? 23.288 -11.730 6.257 1.00 87.94 276 ASP A N 1
ATOM 2127 C CA . ASP A 1 276 ? 23.338 -10.376 5.708 1.00 87.94 276 ASP A CA 1
ATOM 2128 C C . ASP A 1 276 ? 24.292 -9.489 6.521 1.00 87.94 276 ASP A C 1
ATOM 2130 O O . ASP A 1 276 ? 23.923 -8.875 7.526 1.00 87.94 276 ASP A O 1
ATOM 2134 N N . GLU A 1 277 ? 25.560 -9.450 6.100 1.00 87.75 277 GLU A N 1
ATOM 2135 C CA . GLU A 1 277 ? 26.612 -8.714 6.812 1.00 87.75 277 GLU A CA 1
ATOM 2136 C C . GLU A 1 277 ? 26.401 -7.189 6.748 1.00 87.75 277 GLU A C 1
ATOM 2138 O O . GLU A 1 277 ? 26.783 -6.472 7.673 1.00 87.75 277 GLU A O 1
ATOM 2143 N N . GLU A 1 278 ? 25.742 -6.691 5.700 1.00 87.31 278 GLU A N 1
ATOM 2144 C CA . GLU A 1 278 ? 25.437 -5.269 5.538 1.00 87.31 278 GLU A CA 1
ATOM 2145 C C . GLU A 1 278 ? 24.372 -4.818 6.543 1.00 87.31 278 GLU A C 1
ATOM 2147 O O . GLU A 1 278 ? 24.586 -3.849 7.272 1.00 87.31 278 GLU A O 1
ATOM 2152 N N . VAL A 1 279 ? 23.272 -5.570 6.670 1.00 90.50 279 VAL A N 1
ATOM 2153 C CA . VAL A 1 279 ? 22.258 -5.339 7.716 1.00 90.50 279 VAL A CA 1
ATOM 2154 C C . VAL A 1 279 ? 22.873 -5.508 9.103 1.00 90.50 279 VAL A C 1
ATOM 2156 O O . VAL A 1 279 ? 22.624 -4.703 10.000 1.00 90.50 279 VAL A O 1
ATOM 2159 N N . ARG A 1 280 ? 23.740 -6.511 9.284 1.00 91.50 280 ARG A N 1
ATOM 2160 C CA . ARG A 1 280 ? 24.392 -6.791 10.567 1.00 91.50 280 ARG A CA 1
ATOM 2161 C C . ARG A 1 280 ? 25.249 -5.634 11.070 1.00 91.50 280 ARG A C 1
ATOM 2163 O O . ARG A 1 280 ? 25.218 -5.343 12.269 1.00 91.50 280 ARG A O 1
ATOM 2170 N N . GLN A 1 281 ? 26.071 -5.036 10.211 1.00 89.69 281 GLN A N 1
ATOM 2171 C CA . GLN A 1 281 ? 26.876 -3.878 10.604 1.00 89.69 281 GLN A CA 1
ATOM 2172 C C . GLN A 1 281 ? 26.018 -2.613 10.640 1.00 89.69 281 GLN A C 1
ATOM 2174 O O . GLN A 1 281 ? 26.134 -1.836 11.584 1.00 89.69 281 GLN A O 1
ATOM 2179 N N . GLY A 1 282 ? 25.095 -2.469 9.686 1.00 90.25 282 GLY A N 1
ATOM 2180 C CA . GLY A 1 282 ? 24.170 -1.348 9.590 1.00 90.25 282 GLY A CA 1
ATOM 2181 C C . GLY A 1 282 ? 23.337 -1.141 10.848 1.00 90.25 282 GLY A C 1
ATOM 2182 O O . GLY A 1 282 ? 23.317 -0.035 11.377 1.00 90.25 282 GLY A O 1
ATOM 2183 N N . LEU A 1 283 ? 22.706 -2.194 11.375 1.00 92.44 283 LEU A N 1
ATOM 2184 C CA . LEU A 1 283 ? 21.868 -2.106 12.576 1.00 92.44 283 LEU A CA 1
ATOM 2185 C C . LEU A 1 283 ? 22.642 -1.643 13.805 1.00 92.44 283 LEU A C 1
ATOM 2187 O O . LEU A 1 283 ? 22.113 -0.839 14.557 1.00 92.44 283 LEU A O 1
ATOM 2191 N N . LYS A 1 284 ? 23.898 -2.074 13.992 1.00 91.38 284 LYS A N 1
ATOM 2192 C CA . LYS A 1 284 ? 24.706 -1.619 15.137 1.00 91.38 284 LYS A CA 1
ATOM 2193 C C . LYS A 1 284 ? 24.900 -0.110 15.129 1.00 91.38 284 LYS A C 1
ATOM 2195 O O . LYS A 1 284 ? 24.854 0.527 16.175 1.00 91.38 284 LYS A O 1
ATOM 2200 N N . THR A 1 285 ? 25.148 0.445 13.946 1.00 89.06 285 THR A N 1
ATOM 2201 C CA . THR A 1 285 ? 25.309 1.885 13.764 1.00 89.06 285 THR A CA 1
ATOM 2202 C C . THR A 1 285 ? 23.962 2.596 13.850 1.00 89.06 285 THR A C 1
ATOM 2204 O O . THR A 1 285 ? 23.861 3.603 14.539 1.00 89.06 285 THR A O 1
ATOM 2207 N N . TYR A 1 286 ? 22.925 2.052 13.208 1.00 88.38 286 TYR A N 1
ATOM 2208 C CA . TYR A 1 286 ? 21.576 2.618 13.169 1.00 88.38 286 TYR A CA 1
ATOM 2209 C C . TYR A 1 286 ? 20.957 2.760 14.560 1.00 88.38 286 TYR A C 1
ATOM 2211 O O . TYR A 1 286 ? 20.370 3.789 14.872 1.00 88.38 286 TYR A O 1
ATOM 2219 N N . SER A 1 287 ? 21.103 1.740 15.404 1.00 89.00 287 SER A N 1
ATOM 2220 C CA . SER A 1 287 ? 20.509 1.712 16.740 1.00 89.00 287 SER A CA 1
ATOM 2221 C C . SER A 1 287 ? 21.469 2.109 17.853 1.00 89.00 287 SER A C 1
ATOM 2223 O O . SER A 1 287 ? 21.092 2.103 19.023 1.00 89.00 287 SER A O 1
ATOM 2225 N N . ASN A 1 288 ? 22.711 2.453 17.492 1.00 89.75 288 ASN A N 1
ATOM 2226 C CA . ASN A 1 288 ? 23.803 2.705 18.427 1.00 89.75 288 ASN A CA 1
ATOM 2227 C C . ASN A 1 288 ? 23.968 1.560 19.453 1.00 89.75 288 ASN A C 1
ATOM 2229 O O . ASN A 1 288 ? 24.255 1.791 20.628 1.00 89.75 288 ASN A O 1
ATOM 2233 N N . TRP A 1 289 ? 23.765 0.311 19.009 1.00 90.12 289 TRP A N 1
ATOM 2234 C CA . TRP A 1 289 ? 23.785 -0.879 19.860 1.00 90.12 289 TRP A CA 1
ATOM 2235 C C . TRP A 1 289 ? 24.829 -1.906 19.389 1.00 90.12 289 TRP A C 1
ATOM 2237 O O . TRP A 1 289 ? 24.746 -2.425 18.273 1.00 90.12 289 TRP A O 1
ATOM 2247 N N . PRO A 1 290 ? 25.825 -2.268 20.217 1.00 86.88 290 PRO A N 1
ATOM 2248 C CA . PRO A 1 290 ? 27.005 -2.994 19.738 1.00 86.88 290 PRO A CA 1
ATOM 2249 C C . PRO A 1 290 ? 26.792 -4.502 19.514 1.00 86.88 290 PRO A C 1
ATOM 2251 O O . PRO A 1 290 ? 27.555 -5.131 18.768 1.00 86.88 290 PRO A O 1
ATOM 2254 N N . THR A 1 291 ? 25.801 -5.112 20.172 1.00 89.94 291 THR A N 1
ATOM 2255 C CA . THR A 1 291 ? 25.669 -6.576 20.283 1.00 89.94 291 THR A CA 1
ATOM 2256 C C . THR A 1 291 ? 24.365 -7.119 19.693 1.00 89.94 291 THR A C 1
ATOM 2258 O O . THR A 1 291 ? 23.472 -6.376 19.310 1.00 89.94 291 THR A O 1
ATOM 2261 N N . TYR A 1 292 ? 24.284 -8.446 19.572 1.00 91.88 292 TYR A N 1
ATOM 2262 C CA . TYR A 1 292 ? 23.069 -9.179 19.211 1.00 91.88 292 TYR A CA 1
ATOM 2263 C C . TYR A 1 292 ? 22.824 -10.273 20.254 1.00 91.88 292 TYR A C 1
ATOM 2265 O O . TYR A 1 292 ? 23.812 -10.838 20.746 1.00 91.88 292 TYR A O 1
ATOM 2273 N N . PRO A 1 293 ? 21.565 -10.654 20.529 1.00 93.00 293 PRO A N 1
ATOM 2274 C CA . PRO A 1 293 ? 20.339 -10.255 19.818 1.00 93.00 293 PRO A CA 1
ATOM 2275 C C . PRO A 1 293 ? 19.884 -8.806 20.078 1.00 93.00 293 PRO A C 1
ATOM 2277 O O . PRO A 1 293 ? 20.245 -8.247 21.107 1.00 93.00 293 PRO A O 1
ATOM 2280 N N . GLN A 1 294 ? 19.112 -8.226 19.151 1.00 94.56 294 GLN A N 1
ATOM 2281 C CA . GLN A 1 294 ? 18.449 -6.918 19.292 1.00 94.56 294 GLN A CA 1
ATOM 2282 C C . GLN A 1 294 ? 16.943 -7.087 19.074 1.00 94.56 294 GLN A C 1
ATOM 2284 O O . GLN A 1 294 ? 16.534 -7.602 18.032 1.00 94.56 294 GLN A O 1
ATOM 2289 N N . LEU A 1 295 ? 16.136 -6.676 20.050 1.00 92.25 295 LEU A N 1
ATOM 2290 C CA . LEU A 1 295 ? 14.678 -6.709 19.988 1.00 92.25 295 LEU A CA 1
ATOM 2291 C C . LEU A 1 295 ? 14.135 -5.323 19.649 1.00 92.25 295 LEU A C 1
ATOM 2293 O O . LEU A 1 295 ? 14.443 -4.355 20.345 1.00 92.25 295 LEU A O 1
ATOM 2297 N N . TYR A 1 296 ? 13.295 -5.260 18.623 1.00 90.69 296 TYR A N 1
ATOM 2298 C CA . TYR A 1 296 ? 12.559 -4.066 18.244 1.00 90.69 296 TYR A CA 1
ATOM 2299 C C . TYR A 1 296 ? 11.065 -4.262 18.458 1.00 90.69 296 TYR A C 1
ATOM 230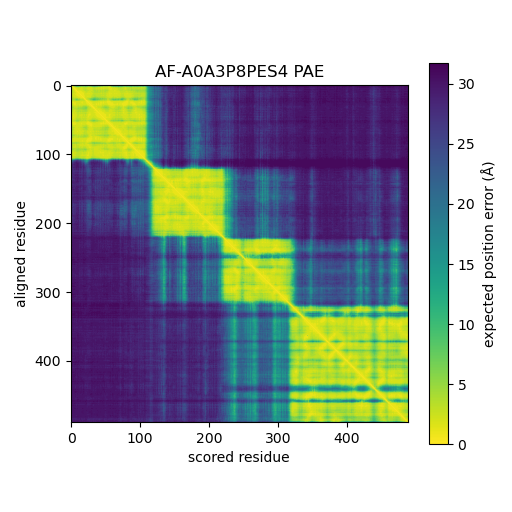1 O O . TYR A 1 296 ? 10.531 -5.338 18.183 1.00 90.69 296 TYR A O 1
ATOM 2309 N N . VAL A 1 297 ? 10.398 -3.205 18.912 1.00 84.75 297 VAL A N 1
ATOM 2310 C CA . VAL A 1 297 ? 8.941 -3.129 19.013 1.00 84.75 297 VAL A CA 1
ATOM 2311 C C . VAL A 1 297 ? 8.494 -1.861 18.291 1.00 84.75 297 VAL A C 1
ATOM 2313 O O . VAL A 1 297 ? 8.918 -0.768 18.649 1.00 84.75 297 VAL A O 1
ATOM 2316 N N . LYS A 1 298 ? 7.674 -2.012 17.244 1.00 77.44 298 LYS A N 1
ATOM 2317 C CA . LYS A 1 298 ? 7.161 -0.922 16.388 1.00 77.44 298 LYS A CA 1
ATOM 2318 C C . LYS A 1 298 ? 8.241 0.044 15.891 1.00 77.44 298 LYS A C 1
ATOM 2320 O O . LYS A 1 298 ? 8.116 1.259 16.017 1.00 77.44 298 LYS A O 1
ATOM 2325 N N . GLY A 1 299 ? 9.340 -0.492 15.372 1.00 80.94 299 GLY A N 1
ATOM 2326 C CA . GLY A 1 299 ? 10.422 0.350 14.857 1.00 80.94 299 GLY A CA 1
ATOM 2327 C C . GLY A 1 299 ? 11.439 0.808 15.902 1.00 80.94 299 GLY A C 1
ATOM 2328 O O . GLY A 1 299 ? 12.543 1.205 15.524 1.00 80.94 299 GLY A O 1
ATOM 2329 N N . GLU A 1 300 ? 11.121 0.718 17.196 1.00 84.31 300 GLU A N 1
ATOM 2330 C CA . GLU A 1 300 ? 11.976 1.198 18.282 1.00 84.31 300 GLU A CA 1
ATOM 2331 C C . GLU A 1 300 ? 12.797 0.066 18.901 1.00 84.31 300 GLU A C 1
ATOM 2333 O O . GLU A 1 300 ? 12.296 -1.037 19.126 1.00 84.31 300 GLU A O 1
ATOM 2338 N N . LEU A 1 301 ? 14.079 0.327 19.177 1.00 89.94 301 LEU A N 1
ATOM 2339 C CA . LEU A 1 301 ? 14.949 -0.637 19.848 1.00 89.94 301 LEU A CA 1
ATOM 2340 C C . LEU A 1 301 ? 14.573 -0.712 21.333 1.00 89.94 301 LEU A C 1
ATOM 2342 O O . LEU A 1 301 ? 14.739 0.263 22.060 1.00 89.94 301 LEU A O 1
ATOM 2346 N N . ILE A 1 302 ? 14.174 -1.896 21.792 1.00 89.69 302 ILE A N 1
ATOM 2347 C CA . ILE A 1 302 ? 14.005 -2.193 23.221 1.00 89.69 302 ILE A CA 1
ATOM 2348 C C . ILE A 1 302 ? 15.351 -2.551 23.856 1.00 89.69 302 ILE A C 1
ATOM 2350 O O . ILE A 1 302 ? 15.659 -2.120 24.962 1.00 89.69 302 ILE A O 1
ATOM 2354 N N . GLY A 1 303 ? 16.172 -3.334 23.149 1.00 89.62 303 GLY A N 1
ATOM 2355 C CA . GLY A 1 303 ? 17.523 -3.685 23.586 1.00 89.62 303 GLY A CA 1
ATOM 2356 C C . GLY A 1 303 ? 17.885 -5.148 23.351 1.00 89.62 303 GLY A C 1
ATOM 2357 O O . GLY A 1 303 ? 17.253 -5.862 22.570 1.00 89.62 303 GLY A O 1
ATOM 2358 N N . GLY A 1 304 ? 18.956 -5.585 24.011 1.00 90.19 304 GLY A N 1
ATOM 2359 C CA . GLY A 1 304 ? 19.410 -6.977 24.004 1.00 90.19 304 GLY A CA 1
ATOM 2360 C C . GLY A 1 304 ? 18.800 -7.828 25.120 1.00 90.19 304 GLY A C 1
ATOM 2361 O O . GLY A 1 304 ? 17.890 -7.402 25.825 1.00 90.19 304 GLY A O 1
ATOM 2362 N N . LEU A 1 305 ? 19.334 -9.040 25.308 1.00 87.19 305 LEU A N 1
ATOM 2363 C CA . LEU A 1 305 ? 18.826 -9.990 26.307 1.00 87.19 305 LEU A CA 1
ATOM 2364 C C . LEU A 1 305 ? 18.782 -9.411 27.727 1.00 87.19 305 LEU A C 1
ATOM 2366 O O . LEU A 1 305 ? 17.815 -9.648 28.441 1.00 87.19 305 LEU A O 1
ATOM 2370 N N . ASP A 1 306 ? 19.830 -8.698 28.132 1.00 85.62 306 ASP A N 1
ATOM 2371 C CA . ASP A 1 306 ? 19.999 -8.257 29.519 1.00 85.62 306 ASP A CA 1
ATOM 2372 C C . ASP A 1 306 ? 18.933 -7.220 29.900 1.00 85.62 306 ASP A C 1
ATOM 2374 O O . ASP A 1 306 ? 18.279 -7.370 30.927 1.00 85.62 306 ASP A O 1
ATOM 2378 N N . ILE A 1 307 ? 18.660 -6.266 29.002 1.00 85.94 307 ILE A N 1
ATOM 2379 C CA . ILE A 1 307 ? 17.582 -5.279 29.164 1.00 85.94 307 ILE A CA 1
ATOM 2380 C C . ILE A 1 307 ? 16.216 -5.962 29.178 1.00 85.94 307 ILE A C 1
ATOM 2382 O O . ILE A 1 307 ? 15.385 -5.673 30.027 1.00 85.94 307 ILE A O 1
ATOM 2386 N N . VAL A 1 308 ? 15.974 -6.913 28.271 1.00 84.62 308 VAL A N 1
ATOM 2387 C CA . VAL A 1 308 ? 14.680 -7.612 28.220 1.00 84.62 308 VAL A CA 1
ATOM 2388 C C . VAL A 1 308 ? 14.441 -8.448 29.483 1.00 84.62 308 VAL A C 1
ATOM 2390 O O . VAL A 1 308 ? 13.306 -8.540 29.947 1.00 84.62 308 VAL A O 1
ATOM 2393 N N . LYS A 1 309 ? 15.490 -9.035 30.072 1.00 84.25 309 LYS A N 1
ATOM 2394 C CA . LYS A 1 309 ? 15.398 -9.710 31.374 1.00 84.25 309 LYS A CA 1
ATOM 2395 C C . LYS A 1 309 ? 15.070 -8.733 32.494 1.00 84.25 309 LYS A C 1
ATOM 2397 O O . LYS A 1 309 ? 14.132 -8.995 33.236 1.00 84.25 309 LYS A O 1
ATOM 2402 N N . GLU A 1 310 ? 15.793 -7.620 32.574 1.00 83.44 310 GLU A N 1
ATOM 2403 C CA . GLU A 1 310 ? 15.577 -6.587 33.590 1.00 83.44 310 GLU A CA 1
ATOM 2404 C C . GLU A 1 310 ? 14.151 -6.030 33.523 1.00 83.44 310 GLU A C 1
ATOM 2406 O O . GLU A 1 310 ? 13.447 -6.018 34.528 1.00 83.44 310 GLU A O 1
ATOM 2411 N N . LEU A 1 311 ? 13.676 -5.692 32.321 1.00 79.44 311 LEU A N 1
ATOM 2412 C CA . LEU A 1 311 ? 12.305 -5.237 32.096 1.00 79.44 311 LEU A CA 1
ATOM 2413 C C . LEU A 1 311 ? 11.273 -6.304 32.501 1.00 79.44 311 LEU A C 1
ATOM 2415 O O . LEU A 1 311 ? 10.194 -5.983 32.996 1.00 79.44 311 LEU A O 1
ATOM 2419 N N . LYS A 1 312 ? 11.561 -7.594 32.280 1.00 75.12 312 LYS A N 1
ATOM 2420 C CA . LYS A 1 312 ? 10.651 -8.676 32.687 1.00 75.12 312 LYS A CA 1
ATOM 2421 C C . LYS A 1 312 ? 10.599 -8.820 34.205 1.00 75.12 312 LYS A C 1
ATOM 2423 O O . LYS A 1 312 ? 9.529 -9.068 34.751 1.00 75.12 312 LYS A O 1
ATOM 2428 N N . GLU A 1 313 ? 11.741 -8.681 34.871 1.00 79.06 313 GLU A N 1
ATOM 2429 C CA . GLU A 1 313 ? 11.866 -8.762 36.328 1.00 79.06 313 GLU A CA 1
ATOM 2430 C C . GLU A 1 313 ? 11.241 -7.550 37.031 1.00 79.06 313 GLU A C 1
ATOM 2432 O O . GLU A 1 313 ? 10.618 -7.717 38.079 1.00 79.06 313 GLU A O 1
ATOM 2437 N N . SER A 1 314 ? 11.329 -6.355 36.438 1.00 74.19 314 SER A N 1
ATOM 2438 C CA . SER A 1 314 ? 10.662 -5.145 36.937 1.00 74.19 314 SER A CA 1
ATOM 2439 C C . SER A 1 314 ? 9.156 -5.113 36.649 1.00 74.19 314 SER A C 1
ATOM 2441 O O . SER A 1 314 ? 8.436 -4.300 37.227 1.00 74.19 314 SER A O 1
ATOM 2443 N N . GLY A 1 315 ? 8.660 -5.998 35.776 1.00 66.00 315 GLY A N 1
ATOM 2444 C CA . GLY A 1 315 ? 7.274 -5.991 35.304 1.00 66.00 315 GLY A CA 1
ATOM 2445 C C . GLY A 1 315 ? 6.972 -4.893 34.277 1.00 66.00 315 GLY A C 1
ATOM 2446 O O . GLY A 1 315 ? 5.818 -4.737 33.885 1.00 66.00 315 GLY A O 1
ATOM 2447 N N . GLU A 1 316 ? 7.987 -4.155 33.818 1.00 59.41 316 GLU A N 1
ATOM 2448 C CA . GLU A 1 316 ? 7.874 -3.085 32.816 1.00 59.41 316 GLU A CA 1
ATOM 2449 C C . GLU A 1 316 ? 7.981 -3.594 31.371 1.00 59.41 316 GLU A C 1
ATOM 2451 O O . GLU A 1 316 ? 7.676 -2.852 30.434 1.00 59.41 316 GLU A O 1
ATOM 2456 N N . LEU A 1 317 ? 8.359 -4.867 31.162 1.00 61.47 317 LEU A N 1
ATOM 2457 C CA . LEU A 1 317 ? 8.297 -5.553 29.864 1.00 61.47 317 LEU A CA 1
ATOM 2458 C C . LEU A 1 317 ? 6.844 -5.856 29.480 1.00 61.47 317 LEU A C 1
ATOM 2460 O O . LEU A 1 317 ? 6.435 -6.990 29.237 1.00 61.47 317 LEU A O 1
ATOM 2464 N N . THR A 1 318 ? 6.054 -4.804 29.390 1.00 53.09 318 THR A N 1
ATOM 2465 C CA . THR A 1 318 ? 4.789 -4.781 28.686 1.00 53.09 318 THR A CA 1
ATOM 2466 C C . THR A 1 318 ? 5.102 -4.625 27.202 1.00 53.09 318 THR A C 1
ATOM 2468 O O . THR A 1 318 ? 4.980 -3.547 26.626 1.00 53.09 318 THR A O 1
ATOM 2471 N N . ILE A 1 319 ? 5.512 -5.721 26.553 1.00 54.84 319 ILE A N 1
ATOM 2472 C CA . ILE A 1 319 ? 5.310 -5.856 25.105 1.00 54.84 319 ILE A CA 1
ATOM 2473 C C . ILE A 1 319 ? 3.796 -6.004 24.955 1.00 54.84 319 ILE A C 1
ATOM 2475 O O . ILE A 1 319 ? 3.280 -7.115 24.918 1.00 54.84 319 ILE A O 1
ATOM 2479 N N . VAL A 1 320 ? 3.062 -4.890 25.045 1.00 55.00 320 VAL A N 1
ATOM 2480 C CA . VAL A 1 320 ? 1.605 -4.925 24.945 1.00 55.00 320 VAL A CA 1
ATOM 2481 C C . VAL A 1 320 ? 1.310 -5.185 23.474 1.00 55.00 320 VAL A C 1
ATOM 2483 O O . VAL A 1 320 ? 1.619 -4.310 22.655 1.00 55.00 320 VAL A O 1
ATOM 2486 N N . PRO A 1 321 ? 0.767 -6.360 23.107 1.00 59.16 321 PRO A N 1
ATOM 2487 C CA . PRO A 1 321 ? 0.238 -6.533 21.766 1.00 59.16 321 PRO A CA 1
ATOM 2488 C C . PRO A 1 321 ? -0.768 -5.410 21.526 1.00 59.16 321 PRO A C 1
ATOM 2490 O O . PRO A 1 321 ? -1.484 -5.008 22.450 1.00 59.16 321 PRO A O 1
ATOM 2493 N N . CYS A 1 322 ? -0.787 -4.850 20.317 1.00 65.25 322 CYS A N 1
ATOM 2494 C CA . CYS A 1 322 ? -1.810 -3.871 19.983 1.00 65.25 322 CYS A CA 1
ATOM 2495 C C . CYS A 1 322 ? -3.169 -4.470 20.318 1.00 65.25 322 CYS A C 1
ATOM 2497 O O . CYS A 1 322 ? -3.464 -5.592 19.916 1.00 65.25 322 CYS A O 1
ATOM 2499 N N . LEU A 1 323 ? -3.962 -3.754 21.117 1.00 76.31 323 LEU A N 1
ATOM 2500 C CA . LEU A 1 323 ? -5.295 -4.227 21.439 1.00 76.31 323 LEU A CA 1
ATOM 2501 C C . LEU A 1 323 ? -6.066 -4.303 20.121 1.00 76.31 323 LEU A C 1
ATOM 2503 O O . LEU A 1 323 ? -6.310 -3.275 19.481 1.00 76.31 323 LEU A O 1
ATOM 2507 N N . GLU A 1 324 ? -6.385 -5.522 19.697 1.00 79.38 324 GLU A N 1
ATOM 2508 C CA . GLU A 1 324 ? -7.179 -5.759 18.500 1.00 79.38 324 GLU A CA 1
ATOM 2509 C C . GLU A 1 324 ? -8.605 -5.251 18.742 1.00 79.38 324 GLU A C 1
ATOM 2511 O O . GLU A 1 324 ? -9.203 -5.565 19.782 1.00 79.38 324 GLU A O 1
ATOM 2516 N N . PRO A 1 325 ? -9.165 -4.436 17.834 1.00 84.44 325 PRO A N 1
ATOM 2517 C CA . PRO A 1 325 ? -10.538 -3.994 17.968 1.00 84.44 325 PRO A CA 1
ATOM 2518 C C . PRO A 1 325 ? -11.480 -5.199 17.824 1.00 84.44 325 PRO A C 1
ATOM 2520 O O . PRO A 1 325 ? -11.384 -6.002 16.901 1.00 84.44 325 PRO A O 1
ATOM 2523 N N . GLU A 1 326 ? -12.421 -5.331 18.755 1.00 88.88 326 GLU A N 1
ATOM 2524 C CA . GLU A 1 326 ? -13.427 -6.395 18.730 1.00 88.88 326 GLU A CA 1
ATOM 2525 C C . GLU A 1 326 ? -14.632 -5.926 17.904 1.00 88.88 326 GLU A C 1
ATOM 2527 O O . GLU A 1 326 ? -15.311 -4.967 18.287 1.00 88.88 326 GLU A O 1
ATOM 2532 N N . MET A 1 327 ? -14.898 -6.579 16.769 1.00 88.06 327 MET A N 1
ATOM 2533 C CA . MET A 1 327 ? -16.066 -6.277 15.938 1.00 88.06 327 MET A CA 1
ATOM 2534 C C . MET A 1 327 ? -17.342 -6.715 16.659 1.00 88.06 327 MET A C 1
ATOM 2536 O O . MET A 1 327 ? -17.445 -7.844 17.141 1.00 88.06 327 MET A O 1
ATOM 2540 N N . LEU A 1 328 ? -18.333 -5.830 16.714 1.00 87.25 328 LEU A N 1
ATOM 2541 C CA . LEU A 1 328 ? -19.657 -6.167 17.216 1.00 87.25 328 LEU A CA 1
ATOM 2542 C C . LEU A 1 328 ? -20.474 -6.785 16.088 1.00 87.25 328 LEU A C 1
ATOM 2544 O O . LEU A 1 328 ? -20.503 -6.272 14.970 1.00 87.25 328 LEU A O 1
ATOM 2548 N N . SER A 1 329 ? -21.176 -7.876 16.386 1.00 80.69 329 SER A N 1
ATOM 2549 C CA . SER A 1 329 ? -22.148 -8.396 15.433 1.00 80.69 329 SER A CA 1
ATOM 2550 C C . SER A 1 329 ? -23.346 -7.457 15.344 1.00 80.69 329 SER A C 1
ATOM 2552 O O . SER A 1 329 ? -23.883 -7.042 16.372 1.00 80.69 329 SER A O 1
ATOM 2554 N N . VAL A 1 330 ? -23.808 -7.166 14.128 1.00 74.75 330 VAL A N 1
ATOM 2555 C CA . VAL A 1 330 ? -25.007 -6.341 13.924 1.00 74.75 330 VAL A CA 1
ATOM 2556 C C . VAL A 1 330 ? -26.274 -7.037 14.435 1.00 74.75 330 VAL A C 1
ATOM 2558 O O . VAL A 1 330 ? -27.188 -6.369 14.910 1.00 74.75 330 VAL A O 1
ATOM 2561 N N . ASN A 1 331 ? -26.279 -8.378 14.483 1.00 67.88 331 ASN A N 1
ATOM 2562 C CA . ASN A 1 331 ? -27.307 -9.172 15.172 1.00 67.88 331 ASN A CA 1
ATOM 2563 C C . ASN A 1 331 ? -27.381 -8.879 16.681 1.00 67.88 331 ASN A C 1
ATOM 2565 O O . ASN A 1 331 ? -28.409 -9.113 17.311 1.00 67.88 331 ASN A O 1
ATOM 2569 N N . ALA A 1 332 ? -26.284 -8.399 17.270 1.00 57.91 332 ALA A N 1
ATOM 2570 C CA . ALA A 1 332 ? -26.156 -8.085 18.686 1.00 57.91 332 ALA A CA 1
ATOM 2571 C C . ALA A 1 332 ? -26.281 -6.580 18.973 1.00 57.91 332 ALA A C 1
ATOM 2573 O O . ALA A 1 332 ? -25.931 -6.148 20.077 1.00 57.91 332 ALA A O 1
ATOM 2574 N N . ILE A 1 333 ? -26.785 -5.774 18.020 1.00 65.19 333 ILE A N 1
ATOM 2575 C CA . ILE A 1 333 ? -27.256 -4.413 18.310 1.00 65.19 333 ILE A CA 1
ATOM 2576 C C . ILE A 1 333 ? -28.437 -4.552 19.268 1.00 65.19 333 ILE A C 1
ATOM 2578 O O . ILE A 1 333 ? -29.600 -4.640 18.888 1.00 65.19 333 ILE A O 1
ATOM 2582 N N . ASP A 1 334 ? -28.109 -4.622 20.551 1.00 65.62 334 ASP A N 1
ATOM 2583 C CA . ASP A 1 334 ? -29.091 -4.681 21.611 1.00 65.62 334 ASP A CA 1
ATOM 2584 C C . ASP A 1 334 ? -29.916 -3.392 21.553 1.00 65.62 334 ASP A C 1
ATOM 2586 O O . ASP A 1 334 ? -29.396 -2.288 21.763 1.00 65.62 334 ASP A O 1
ATOM 2590 N N . ARG A 1 335 ? -31.206 -3.558 21.243 1.00 65.00 335 ARG A N 1
ATOM 2591 C CA . ARG A 1 335 ? -32.202 -2.488 21.122 1.00 65.00 335 ARG A CA 1
ATOM 2592 C C . ARG A 1 335 ? -32.290 -1.639 22.394 1.00 65.00 335 ARG A C 1
ATOM 2594 O O . ARG A 1 335 ? -32.679 -0.479 22.322 1.00 65.00 335 ARG A O 1
ATOM 2601 N N . GLN A 1 336 ? -31.888 -2.172 23.548 1.00 60.94 336 GLN A N 1
ATOM 2602 C CA . GLN A 1 336 ? -31.821 -1.428 24.805 1.00 60.94 336 GLN A CA 1
ATOM 2603 C C . GLN A 1 336 ? -30.481 -0.705 24.998 1.00 60.94 336 GLN A C 1
ATOM 2605 O O . GLN A 1 336 ? -30.449 0.371 25.593 1.00 60.94 336 GLN A O 1
ATOM 2610 N N . LYS A 1 337 ? -29.375 -1.255 24.479 1.00 72.94 337 LYS A N 1
ATOM 261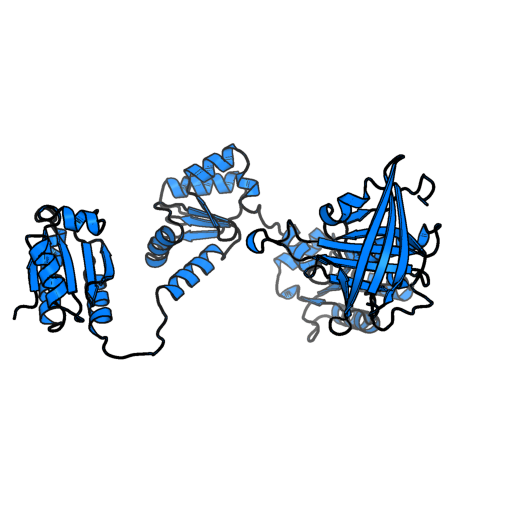1 C CA . LYS A 1 337 ? -28.020 -0.736 24.724 1.00 72.94 337 LYS A CA 1
ATOM 2612 C C . LYS A 1 337 ? -27.514 0.240 23.667 1.00 72.94 337 LYS A C 1
ATOM 2614 O O . LYS A 1 337 ? -26.713 1.111 24.000 1.00 72.94 337 LYS A O 1
ATOM 2619 N N . HIS A 1 338 ? -27.948 0.127 22.413 1.00 84.44 338 HIS A N 1
ATOM 2620 C CA . HIS A 1 338 ? -27.368 0.896 21.305 1.00 84.44 338 HIS A CA 1
ATOM 2621 C C . HIS A 1 338 ? -28.259 2.037 20.799 1.00 84.44 338 HIS A C 1
ATOM 2623 O O . HIS A 1 338 ? -27.737 3.014 20.272 1.00 84.44 338 HIS A O 1
ATOM 2629 N N . LEU A 1 339 ? -29.577 1.985 21.006 1.00 88.88 339 LEU A N 1
ATOM 2630 C CA . LEU A 1 339 ? -30.493 3.056 20.588 1.00 88.88 339 LEU A CA 1
ATOM 2631 C C . LEU A 1 339 ? -30.375 4.317 21.459 1.00 88.88 339 LEU A C 1
ATOM 2633 O O . LEU A 1 339 ? -29.928 4.272 22.603 1.00 88.88 339 LEU A O 1
ATOM 2637 N N . GLY A 1 340 ? -30.800 5.462 20.941 1.00 91.62 340 GLY A N 1
ATOM 2638 C CA . GLY A 1 340 ? -30.776 6.750 21.632 1.00 91.62 340 GLY A CA 1
ATOM 2639 C C . GLY A 1 340 ? -29.558 7.601 21.279 1.00 91.62 340 GLY A C 1
ATOM 2640 O O . GLY A 1 340 ? -29.021 7.512 20.176 1.00 91.62 340 GLY A O 1
ATOM 2641 N N . THR A 1 341 ? -29.161 8.473 22.204 1.00 93.94 341 THR A N 1
ATOM 2642 C CA . THR A 1 341 ? -28.194 9.548 21.939 1.00 93.94 341 THR A CA 1
ATOM 2643 C C . THR A 1 341 ? -26.742 9.101 22.095 1.00 93.94 341 THR A C 1
ATOM 2645 O O . THR A 1 341 ? -26.407 8.369 23.031 1.00 93.94 341 THR A O 1
ATOM 2648 N N . TRP A 1 342 ? -25.893 9.590 21.192 1.00 95.00 342 TRP A N 1
ATOM 2649 C CA . TRP A 1 342 ? -24.456 9.349 21.118 1.00 95.00 342 TRP A CA 1
ATOM 2650 C C . TRP A 1 342 ? -23.703 10.635 20.782 1.00 95.00 342 TRP A C 1
ATOM 2652 O O . TRP A 1 342 ? -24.090 11.387 19.886 1.00 95.00 342 TRP A O 1
ATOM 2662 N N . TYR A 1 343 ? -22.592 10.866 21.474 1.00 94.69 343 TYR A N 1
ATOM 2663 C CA . TYR A 1 343 ? -21.742 12.040 21.304 1.00 94.69 343 TYR A CA 1
ATOM 2664 C C . TYR A 1 343 ? -20.441 11.652 20.612 1.00 94.69 343 TYR A C 1
ATOM 2666 O O . TYR A 1 343 ? -19.743 10.749 21.074 1.00 94.69 343 TYR A O 1
ATOM 2674 N N . PHE A 1 344 ? -20.101 12.343 19.525 1.00 95.50 344 PHE A N 1
ATOM 2675 C CA . PHE A 1 344 ? -18.852 12.128 18.796 1.00 95.50 344 PHE A CA 1
ATOM 2676 C C . PHE A 1 344 ? -17.652 12.603 19.608 1.00 95.50 344 PHE A C 1
ATOM 2678 O O . PHE A 1 344 ? -17.649 13.729 20.116 1.00 95.50 344 PHE A O 1
ATOM 2685 N N . LYS A 1 345 ? -16.634 11.747 19.721 1.00 95.44 345 LYS A N 1
ATOM 2686 C CA . LYS A 1 345 ? -15.463 11.985 20.573 1.00 95.44 345 LYS A CA 1
ATOM 2687 C C . LYS A 1 345 ? -14.176 12.159 19.799 1.00 95.44 345 LYS A C 1
ATOM 2689 O O . LYS A 1 345 ? -13.423 13.072 20.105 1.00 95.44 345 LYS A O 1
ATOM 2694 N N . ALA A 1 346 ? -13.927 11.303 18.820 1.00 96.12 346 ALA A N 1
ATOM 2695 C CA . ALA A 1 346 ? -12.744 11.392 17.982 1.00 96.12 346 ALA A CA 1
ATOM 2696 C C . ALA A 1 346 ? -12.942 10.586 16.701 1.00 96.12 346 ALA A C 1
ATOM 2698 O O . ALA A 1 346 ? -13.734 9.643 16.675 1.00 96.12 346 ALA A O 1
ATOM 2699 N N . ALA A 1 347 ? -12.187 10.918 15.660 1.00 97.69 347 ALA A N 1
ATOM 2700 C CA . ALA A 1 347 ? -12.009 10.051 14.505 1.00 97.69 347 ALA A CA 1
ATOM 2701 C C . ALA A 1 347 ? -10.528 9.843 14.208 1.00 97.69 347 ALA A C 1
ATOM 2703 O O . ALA A 1 347 ? -9.711 10.732 14.443 1.00 97.69 347 ALA A O 1
ATOM 2704 N N . VAL A 1 348 ? -10.209 8.669 13.674 1.00 97.50 348 VAL A N 1
ATOM 2705 C CA . VAL A 1 348 ? -8.863 8.266 13.263 1.00 97.50 348 VAL A CA 1
ATOM 2706 C C . VAL A 1 348 ? -8.901 7.617 11.888 1.00 97.50 348 VAL A C 1
ATOM 2708 O O . VAL A 1 348 ? -9.904 7.013 11.496 1.00 97.50 348 VAL A O 1
ATOM 2711 N N . SER A 1 349 ? -7.807 7.749 11.152 1.00 96.62 349 SER A N 1
ATOM 2712 C CA . SER A 1 349 ? -7.603 7.129 9.848 1.00 96.62 349 SER A CA 1
ATOM 2713 C C . SER A 1 349 ? -6.105 6.987 9.558 1.00 96.62 349 SER A C 1
ATOM 2715 O O . SER A 1 349 ? -5.259 7.577 10.232 1.00 96.62 349 SER A O 1
ATOM 2717 N N . HIS A 1 350 ? -5.771 6.218 8.527 1.00 91.81 350 HIS A N 1
ATOM 2718 C CA . HIS A 1 350 ? -4.441 6.223 7.928 1.00 91.81 350 HIS A CA 1
ATOM 2719 C C . HIS A 1 350 ? -4.151 7.528 7.171 1.00 91.81 350 HIS A C 1
ATOM 2721 O O . HIS A 1 350 ? -2.988 7.895 7.015 1.00 91.81 350 HIS A O 1
ATOM 2727 N N . ARG A 1 351 ? -5.185 8.250 6.708 1.00 92.25 351 ARG A N 1
ATOM 2728 C CA . ARG A 1 351 ? -5.030 9.459 5.887 1.00 92.25 351 ARG A CA 1
ATOM 2729 C C . ARG A 1 351 ? -5.785 10.647 6.462 1.00 92.25 351 ARG A C 1
ATOM 2731 O O . ARG A 1 351 ? -6.926 10.536 6.899 1.00 92.25 351 ARG A O 1
ATOM 2738 N N . GLU A 1 352 ? -5.178 11.826 6.365 1.00 92.50 352 GLU A N 1
ATOM 2739 C CA . GLU A 1 352 ? -5.800 13.068 6.841 1.00 92.50 352 GLU A CA 1
ATOM 2740 C C . GLU A 1 352 ? -7.056 13.441 6.033 1.00 92.50 352 GLU A C 1
ATOM 2742 O O . GLU A 1 352 ? -8.036 13.922 6.602 1.00 92.50 352 GLU A O 1
ATOM 2747 N N . ALA A 1 353 ? -7.073 13.160 4.724 1.00 91.94 353 ALA A N 1
ATOM 2748 C CA . ALA A 1 353 ? -8.212 13.447 3.846 1.00 91.94 353 ALA A CA 1
ATOM 2749 C C . ALA A 1 353 ? -9.518 12.779 4.324 1.00 91.94 353 ALA A C 1
ATOM 2751 O O . ALA A 1 353 ? -10.591 13.382 4.257 1.00 91.94 353 ALA A O 1
ATOM 2752 N N . ASP A 1 354 ? -9.424 11.577 4.901 1.00 94.56 354 ASP A N 1
ATOM 2753 C CA . ASP A 1 354 ? -10.579 10.799 5.362 1.00 94.56 354 ASP A CA 1
ATOM 2754 C C . ASP A 1 354 ? -11.266 11.429 6.584 1.00 94.56 354 ASP A C 1
ATOM 2756 O O . ASP A 1 354 ? -12.444 11.170 6.849 1.00 94.56 354 ASP A O 1
ATOM 2760 N N . ILE A 1 355 ? -10.566 12.286 7.330 1.00 95.38 355 ILE A N 1
ATOM 2761 C CA . ILE A 1 355 ? -11.068 12.907 8.564 1.00 95.38 355 ILE A CA 1
ATOM 2762 C C . ILE A 1 355 ? -11.142 14.437 8.506 1.00 95.38 355 ILE A C 1
ATOM 2764 O O . ILE A 1 355 ? -11.708 15.057 9.409 1.00 95.38 355 ILE A O 1
ATOM 2768 N N . GLN A 1 356 ? -10.650 15.060 7.432 1.00 93.44 356 GLN A N 1
ATOM 2769 C CA . GLN A 1 356 ? -10.578 16.516 7.280 1.00 93.44 356 GLN A CA 1
ATOM 2770 C C . GLN A 1 356 ? -11.930 17.209 7.512 1.00 93.44 356 GLN A C 1
ATOM 2772 O O . GLN A 1 356 ? -11.992 18.266 8.143 1.00 93.44 356 GLN A O 1
ATOM 2777 N N . LYS A 1 357 ? -13.035 16.585 7.078 1.00 91.25 357 LYS A N 1
ATOM 2778 C CA . LYS A 1 357 ? -14.397 17.126 7.235 1.00 91.25 357 LYS A CA 1
ATOM 2779 C C . LYS A 1 357 ? -14.807 17.372 8.694 1.00 91.25 357 LYS A C 1
ATOM 2781 O O . LYS A 1 357 ? -15.680 18.194 8.946 1.00 91.25 357 LYS A O 1
ATOM 2786 N N . PHE A 1 358 ? -14.198 16.674 9.654 1.00 93.88 358 PHE A N 1
ATOM 2787 C CA . PHE A 1 358 ? -14.515 16.839 11.074 1.00 93.88 358 PHE A CA 1
ATOM 2788 C C . PHE A 1 358 ? -13.771 18.017 11.714 1.00 93.88 358 PHE A C 1
ATOM 2790 O O . PHE A 1 358 ? -14.193 18.493 12.761 1.00 93.88 358 PHE A O 1
ATOM 2797 N N . ARG A 1 359 ? -12.698 18.528 11.092 1.00 93.00 359 ARG A N 1
ATOM 2798 C CA . ARG A 1 359 ? -11.858 19.611 11.644 1.00 93.00 359 ARG A CA 1
ATOM 2799 C C . ARG A 1 359 ? -12.612 20.931 11.826 1.00 93.00 359 ARG A C 1
ATOM 2801 O O . ARG A 1 359 ? -12.250 21.724 12.688 1.00 93.00 359 ARG A O 1
ATOM 2808 N N . VAL A 1 360 ? -13.630 21.175 11.001 1.00 91.69 360 VAL A N 1
ATOM 2809 C CA . VAL A 1 360 ? -14.454 22.397 11.048 1.00 91.69 360 VAL A CA 1
ATOM 2810 C C . VAL A 1 360 ? -15.598 22.311 12.063 1.00 91.69 360 VAL A C 1
ATOM 2812 O O . VAL A 1 360 ? -16.270 23.310 12.315 1.00 91.69 360 VAL A O 1
ATOM 2815 N N . LEU A 1 361 ? -15.841 21.125 12.627 1.00 93.06 361 LEU A N 1
ATOM 2816 C CA . LEU A 1 361 ? -16.946 20.873 13.542 1.00 93.06 361 LEU A CA 1
ATOM 2817 C C . LEU A 1 361 ? -16.494 21.093 14.988 1.00 93.06 361 LEU A C 1
ATOM 2819 O O . LEU A 1 361 ? -15.446 20.609 15.410 1.00 93.06 361 LEU A O 1
ATOM 2823 N N . ASP A 1 362 ? -17.312 21.808 15.757 1.00 93.81 362 ASP A N 1
ATOM 2824 C CA . ASP A 1 362 ? -17.100 21.992 17.194 1.00 93.81 362 ASP A CA 1
ATOM 2825 C C . ASP A 1 362 ? -17.516 20.737 17.964 1.00 93.81 362 ASP A C 1
ATOM 2827 O O . ASP A 1 362 ? -16.756 20.216 18.778 1.00 93.81 362 ASP A O 1
ATOM 2831 N N . ASN A 1 363 ? -18.713 20.227 17.667 1.00 93.88 363 ASN A N 1
ATOM 2832 C CA . ASN A 1 363 ? -19.272 19.035 18.282 1.00 93.88 363 ASN A CA 1
ATOM 2833 C C . ASN A 1 363 ? -20.315 18.370 17.371 1.00 93.88 363 ASN A C 1
ATOM 2835 O O . ASN A 1 363 ? -20.863 18.990 16.454 1.00 93.88 363 ASN A O 1
ATOM 2839 N N . ILE A 1 364 ? -20.561 17.081 17.614 1.00 95.00 364 ILE A N 1
ATOM 2840 C CA . ILE A 1 364 ? -21.578 16.295 16.913 1.00 95.00 364 ILE A CA 1
ATOM 2841 C C . ILE A 1 364 ? -22.294 15.425 17.937 1.00 95.00 364 ILE A C 1
ATOM 2843 O O . ILE A 1 364 ? -21.657 14.732 18.736 1.00 95.00 364 ILE A O 1
ATOM 2847 N N . VAL A 1 365 ? -23.616 15.426 17.865 1.00 95.44 365 VAL A N 1
ATOM 2848 C CA . VAL A 1 365 ? -24.480 14.489 18.576 1.00 95.44 365 VAL A CA 1
ATOM 2849 C C . VAL A 1 365 ? -25.379 13.811 17.557 1.00 95.44 365 VAL A C 1
ATOM 2851 O O . VAL A 1 365 ? -25.861 14.461 16.633 1.00 95.44 365 VAL A O 1
ATOM 2854 N N . PHE A 1 366 ? -25.606 12.511 17.692 1.00 95.38 366 PHE A N 1
ATOM 2855 C CA . PHE A 1 366 ? -26.643 11.842 16.920 1.00 95.38 366 PHE A CA 1
ATOM 2856 C C . PHE A 1 366 ? -27.579 11.056 17.823 1.00 95.38 366 PHE A C 1
ATOM 2858 O O . PHE A 1 366 ? -27.200 10.611 18.905 1.00 95.38 366 PHE A O 1
ATOM 2865 N N . THR A 1 367 ? -28.802 10.866 17.348 1.00 95.00 367 THR A N 1
ATOM 2866 C CA . THR A 1 367 ? -29.775 9.949 17.937 1.00 95.00 367 THR A CA 1
ATOM 2867 C C . THR A 1 367 ? -30.020 8.814 16.958 1.00 95.00 367 THR A C 1
ATOM 2869 O O . THR A 1 367 ? -30.235 9.064 15.773 1.00 95.00 367 THR A O 1
ATOM 2872 N N . MET A 1 368 ? -29.955 7.579 17.447 1.00 93.31 368 MET A N 1
ATOM 2873 C CA . MET A 1 368 ? -30.224 6.366 16.680 1.00 93.31 368 MET A CA 1
ATOM 2874 C C . MET A 1 368 ? -31.547 5.751 17.126 1.00 93.31 368 MET A C 1
ATOM 2876 O O . MET A 1 368 ? -31.722 5.432 18.301 1.00 93.31 368 MET A O 1
ATOM 2880 N N . GLU A 1 369 ? -32.469 5.574 16.191 1.00 92.00 369 GLU A N 1
ATOM 2881 C CA . GLU A 1 369 ? -33.794 5.010 16.432 1.00 92.00 369 GLU A CA 1
ATOM 2882 C C . GLU A 1 369 ? -34.023 3.806 15.529 1.00 92.00 369 GLU A C 1
ATOM 2884 O O . GLU A 1 369 ? -33.668 3.826 14.353 1.00 92.00 369 GLU A O 1
ATOM 2889 N N . GLU A 1 370 ? -34.666 2.771 16.055 1.00 89.06 370 GLU A N 1
ATOM 2890 C CA . GLU A 1 370 ? -35.107 1.651 15.235 1.00 89.06 370 GLU A CA 1
ATOM 2891 C C . GLU A 1 370 ? -36.421 1.982 14.517 1.00 89.06 370 GLU A C 1
ATOM 2893 O O . GLU A 1 370 ? -37.323 2.642 15.050 1.00 89.06 370 GLU A O 1
ATOM 2898 N N . ARG A 1 371 ? -36.520 1.517 13.276 1.00 88.00 371 ARG A N 1
ATOM 2899 C CA . ARG A 1 371 ? -37.706 1.588 12.427 1.00 88.00 371 ARG A CA 1
ATOM 2900 C C . ARG A 1 371 ? -38.084 0.172 11.973 1.00 88.00 371 ARG A C 1
ATOM 2902 O O . ARG A 1 371 ? -37.447 -0.812 12.335 1.00 88.00 371 ARG A O 1
ATOM 2909 N N . ALA A 1 372 ? -39.185 0.049 11.234 1.00 83.94 372 ALA A N 1
ATOM 2910 C CA . ALA A 1 372 ? -39.630 -1.247 10.725 1.00 83.94 372 ALA A CA 1
ATOM 2911 C C . ALA A 1 372 ? -38.602 -1.861 9.751 1.00 83.94 372 ALA A C 1
ATOM 2913 O O . ALA A 1 372 ? -37.826 -1.137 9.130 1.00 83.94 372 ALA A O 1
ATOM 2914 N N . ASN A 1 373 ? -38.658 -3.183 9.569 1.00 82.88 373 ASN A N 1
ATOM 2915 C CA . ASN A 1 373 ? -37.861 -3.931 8.587 1.00 82.88 373 ASN A CA 1
ATOM 2916 C C . ASN A 1 373 ? -36.339 -3.825 8.793 1.00 82.88 373 ASN A C 1
ATOM 2918 O O . ASN A 1 373 ? -35.613 -3.592 7.830 1.00 82.88 373 ASN A O 1
ATOM 2922 N N . ASP A 1 374 ? -35.875 -3.964 10.038 1.00 85.25 374 ASP A N 1
ATOM 2923 C CA . ASP A 1 374 ? -34.444 -3.990 10.378 1.00 85.25 374 ASP A CA 1
ATOM 2924 C C . ASP A 1 374 ? -33.688 -2.751 9.869 1.00 85.25 374 ASP A C 1
ATOM 2926 O O . ASP A 1 374 ? -32.584 -2.826 9.330 1.00 85.25 374 ASP A O 1
ATOM 2930 N N . THR A 1 375 ? -34.317 -1.581 10.030 1.00 90.19 375 THR A N 1
ATOM 2931 C CA . THR A 1 375 ? -33.734 -0.288 9.664 1.00 90.19 375 THR A CA 1
ATOM 2932 C C . THR A 1 375 ? -33.446 0.570 10.890 1.00 90.19 375 THR A C 1
ATOM 2934 O O . THR A 1 375 ? -34.217 0.612 11.852 1.00 90.19 375 THR A O 1
ATOM 2937 N N . LEU A 1 376 ? -32.326 1.288 10.846 1.00 91.25 376 LEU A N 1
ATOM 2938 C CA . LEU A 1 376 ? -31.909 2.250 11.859 1.00 91.25 376 LEU A CA 1
ATOM 2939 C C . LEU A 1 376 ? -31.920 3.649 11.251 1.00 91.25 376 LEU A C 1
ATOM 2941 O O . LEU A 1 376 ? -31.219 3.924 10.279 1.00 91.25 376 LEU A O 1
ATOM 2945 N N . LEU A 1 377 ? -32.695 4.549 11.842 1.00 94.31 377 LEU A N 1
ATOM 2946 C CA . LEU A 1 377 ? -32.710 5.959 11.486 1.00 94.31 377 LEU A CA 1
ATOM 2947 C C . LEU A 1 377 ? -31.747 6.714 12.396 1.00 94.31 377 LEU A C 1
ATOM 2949 O O . LEU A 1 377 ? -31.943 6.760 13.612 1.00 94.31 377 LEU A O 1
ATOM 2953 N N . LEU A 1 378 ? -30.734 7.344 11.813 1.00 95.06 378 LEU A N 1
ATOM 2954 C CA . LEU A 1 378 ? -29.823 8.214 12.544 1.00 95.06 378 LEU A CA 1
ATOM 2955 C C . LEU A 1 378 ? -30.127 9.665 12.208 1.00 95.06 378 LEU A C 1
ATOM 2957 O O . LEU A 1 378 ? -30.234 10.038 11.044 1.00 95.06 378 LEU A O 1
ATOM 2961 N N . THR A 1 379 ? -30.241 10.491 13.243 1.00 96.50 379 THR A N 1
ATOM 2962 C CA . THR A 1 379 ? -30.374 11.944 13.114 1.00 96.50 379 THR A CA 1
ATOM 2963 C C . THR A 1 379 ? -29.206 12.616 13.814 1.00 96.50 379 THR A C 1
ATOM 2965 O O . THR A 1 379 ? -29.132 12.614 15.041 1.00 96.50 379 THR A O 1
ATOM 2968 N N . GLY A 1 380 ? -28.286 13.171 13.031 1.00 95.69 380 GLY A N 1
ATOM 2969 C CA . GLY A 1 380 ? -27.126 13.915 13.503 1.00 95.69 380 GLY A CA 1
ATOM 2970 C C . GLY A 1 380 ? -27.385 15.418 13.558 1.00 95.69 380 GLY A C 1
ATOM 2971 O O . GLY A 1 380 ? -27.894 16.006 12.603 1.00 95.69 380 GLY A O 1
ATOM 2972 N N . HIS A 1 381 ? -26.966 16.047 14.650 1.00 96.44 381 HIS A N 1
ATOM 2973 C CA . HIS A 1 381 ? -26.873 17.491 14.803 1.00 96.44 381 HIS A CA 1
ATOM 2974 C C . HIS A 1 381 ? -25.396 17.870 14.969 1.00 96.44 381 HIS A C 1
ATOM 2976 O O . HIS A 1 381 ? -24.719 17.423 15.897 1.00 96.44 381 HIS A O 1
ATOM 2982 N N . MET A 1 382 ? -24.882 18.669 14.037 1.00 95.56 382 MET A N 1
ATOM 2983 C CA . MET A 1 382 ? -23.476 19.066 13.950 1.00 95.56 382 MET A CA 1
ATOM 2984 C C . MET A 1 382 ? -23.352 20.572 14.160 1.00 95.56 382 MET A C 1
ATOM 2986 O O . MET A 1 382 ? -24.005 21.357 13.467 1.00 95.56 382 MET A O 1
ATOM 2990 N N . ARG A 1 383 ? -22.489 20.978 15.091 1.00 95.50 383 ARG A N 1
ATOM 2991 C CA . ARG A 1 383 ? -22.153 22.381 15.342 1.00 95.50 383 ARG A CA 1
ATOM 2992 C C . ARG A 1 383 ? -20.948 22.772 14.486 1.00 95.50 383 ARG A C 1
ATOM 2994 O O . ARG A 1 383 ? -19.875 22.199 14.650 1.00 95.50 383 ARG A O 1
ATOM 3001 N N . MET A 1 384 ? -21.103 23.763 13.609 1.00 92.94 384 MET A N 1
ATOM 3002 C CA . MET A 1 384 ? -20.017 24.332 12.799 1.00 92.94 384 MET A CA 1
ATOM 3003 C C . MET A 1 384 ? -19.940 25.840 13.045 1.00 92.94 384 MET A C 1
ATOM 3005 O O . MET A 1 384 ? -20.746 26.611 12.518 1.00 92.94 384 MET A O 1
ATOM 3009 N N . GLY A 1 385 ? -18.995 26.275 13.879 1.00 88.62 385 GLY A N 1
ATOM 3010 C CA . GLY A 1 385 ? -18.984 27.656 14.359 1.00 88.62 385 GLY A CA 1
ATOM 3011 C C . GLY A 1 385 ? -20.255 27.952 15.158 1.00 88.62 385 GLY A C 1
ATOM 3012 O O . GLY A 1 385 ? -20.513 27.294 16.161 1.00 88.62 385 GLY A O 1
ATOM 3013 N N . ASP A 1 386 ? -21.030 28.963 14.773 1.00 89.38 386 ASP A N 1
ATOM 3014 C CA . ASP A 1 386 ? -22.325 29.284 15.405 1.00 89.38 386 ASP A CA 1
ATOM 3015 C C . ASP A 1 386 ? -23.514 28.550 14.766 1.00 89.38 386 ASP A C 1
ATOM 3017 O O . ASP A 1 386 ? -24.612 28.530 15.322 1.00 89.38 386 ASP A O 1
ATOM 3021 N N . ASN A 1 387 ? -23.297 27.893 13.625 1.00 94.19 387 ASN A N 1
ATOM 3022 C CA . ASN A 1 387 ? -24.358 27.239 12.871 1.00 94.19 387 ASN A CA 1
ATOM 3023 C C . ASN A 1 387 ? -24.628 25.820 13.384 1.00 94.19 387 ASN A C 1
ATOM 3025 O O . ASN A 1 387 ? -23.705 25.086 13.746 1.00 94.19 387 ASN A O 1
ATOM 3029 N N . CYS A 1 388 ? -25.900 25.420 13.342 1.00 95.38 388 CYS A N 1
ATOM 3030 C CA . CYS A 1 388 ? -26.334 24.040 13.537 1.00 95.38 388 CYS A CA 1
ATOM 3031 C C . CYS A 1 388 ? -26.773 23.431 12.210 1.00 95.38 388 CYS A C 1
ATOM 3033 O O . CYS A 1 388 ? -27.603 24.001 11.503 1.00 95.38 388 CYS A O 1
ATOM 3035 N N . ILE A 1 389 ? -26.250 22.248 11.907 1.00 95.00 389 ILE A N 1
ATOM 3036 C CA . ILE A 1 389 ? -26.623 21.464 10.734 1.00 95.00 389 ILE A CA 1
ATOM 3037 C C . ILE A 1 389 ? -27.287 20.182 11.222 1.00 95.00 389 ILE A C 1
ATOM 3039 O O . ILE A 1 389 ? -26.677 19.407 11.958 1.00 95.00 389 ILE A O 1
ATOM 3043 N N . LYS A 1 390 ? -28.528 19.953 10.794 1.00 96.00 390 LYS A N 1
ATOM 3044 C CA . LYS A 1 390 ? -29.266 18.715 11.042 1.00 96.00 390 LYS A CA 1
ATOM 3045 C C . LYS A 1 390 ? -29.241 17.844 9.793 1.00 96.00 390 LYS A C 1
ATOM 3047 O O . LYS A 1 390 ? -29.573 18.317 8.709 1.00 96.00 390 LYS A O 1
ATOM 3052 N N . GLN A 1 391 ? -28.872 16.580 9.951 1.00 95.06 391 GLN A N 1
ATOM 3053 C CA . GLN A 1 391 ? -28.913 15.580 8.888 1.00 95.06 391 GLN A CA 1
ATOM 3054 C C . GLN A 1 391 ? -29.524 14.285 9.404 1.00 95.06 391 GLN A C 1
ATOM 3056 O O . GLN A 1 391 ? -29.329 13.915 10.559 1.00 95.06 391 GLN A O 1
ATOM 3061 N N . THR A 1 392 ? -30.239 13.592 8.526 1.00 95.44 392 THR A N 1
ATOM 3062 C CA . THR A 1 392 ? -30.860 12.304 8.822 1.00 95.44 392 THR A CA 1
ATOM 3063 C C . THR A 1 392 ? -30.499 11.319 7.721 1.00 95.44 392 THR A C 1
ATOM 3065 O O . THR A 1 392 ? -30.503 11.689 6.547 1.00 95.44 392 THR A O 1
ATOM 3068 N N . TRP A 1 393 ? -30.174 10.086 8.096 1.00 94.88 393 TRP A N 1
ATOM 3069 C CA . TRP A 1 393 ? -29.873 9.002 7.166 1.00 94.88 393 TRP A CA 1
ATOM 3070 C C . TRP A 1 393 ? -30.325 7.654 7.730 1.00 94.88 393 TRP A C 1
ATOM 3072 O O . TRP A 1 393 ? -30.441 7.486 8.947 1.00 94.88 393 TRP A O 1
ATOM 3082 N N . THR A 1 394 ? -30.583 6.706 6.834 1.00 94.19 394 THR A N 1
ATOM 3083 C CA . THR A 1 394 ? -31.088 5.372 7.169 1.00 94.19 394 THR A CA 1
ATOM 3084 C C . THR A 1 394 ? -30.007 4.328 6.924 1.00 94.19 394 THR A C 1
ATOM 3086 O O . THR A 1 394 ? -29.371 4.324 5.868 1.00 94.19 394 THR A O 1
ATOM 3089 N N . TYR A 1 395 ? -29.826 3.429 7.885 1.00 92.44 395 TYR A N 1
ATOM 3090 C CA . TYR A 1 395 ? -29.077 2.193 7.716 1.00 92.44 395 TYR A CA 1
ATOM 3091 C C . TYR A 1 395 ? -30.030 1.005 7.615 1.00 92.44 395 TYR A C 1
ATOM 3093 O O . TYR A 1 395 ? -30.970 0.902 8.402 1.00 92.44 395 TYR A O 1
ATOM 3101 N N . HIS A 1 396 ? -29.750 0.092 6.693 1.00 90.56 396 HIS A N 1
ATOM 3102 C CA . HIS A 1 396 ? -30.326 -1.248 6.673 1.00 90.56 396 HIS A CA 1
ATOM 3103 C C . HIS A 1 396 ? -29.360 -2.203 7.369 1.00 90.56 396 HIS A C 1
ATOM 3105 O O . HIS A 1 396 ? -28.159 -2.183 7.101 1.00 90.56 396 HIS A O 1
ATOM 3111 N N . ILE A 1 397 ? -29.866 -3.016 8.289 1.00 88.62 397 ILE A N 1
ATOM 3112 C CA . ILE A 1 397 ? -29.050 -4.015 8.972 1.00 88.62 397 ILE A CA 1
ATOM 3113 C C . ILE A 1 397 ? -28.921 -5.228 8.042 1.00 88.62 397 ILE A C 1
ATOM 3115 O O . ILE A 1 397 ? -29.917 -5.896 7.765 1.00 88.62 397 ILE A O 1
ATOM 3119 N N . ASN A 1 398 ? -27.706 -5.535 7.576 1.00 85.31 398 ASN A N 1
ATOM 3120 C CA . ASN A 1 398 ? -27.452 -6.733 6.780 1.00 85.31 398 ASN A CA 1
ATOM 3121 C C . ASN A 1 398 ? -26.830 -7.834 7.652 1.00 85.31 398 ASN A C 1
ATOM 3123 O O . ASN A 1 398 ? -25.676 -7.765 8.083 1.00 85.31 398 ASN A O 1
ATOM 3127 N N . LEU A 1 399 ? -27.620 -8.876 7.916 1.00 81.19 399 LEU A N 1
ATOM 3128 C CA . LEU A 1 399 ? -27.220 -9.988 8.780 1.00 81.19 399 LEU A CA 1
ATOM 3129 C C . LEU A 1 399 ? -26.215 -10.938 8.119 1.00 81.19 399 LEU A C 1
ATOM 3131 O O . LEU A 1 399 ? -25.463 -11.599 8.834 1.00 81.19 399 LEU A O 1
ATOM 3135 N N . GLU A 1 400 ? -26.202 -11.022 6.787 1.00 82.56 400 GLU A N 1
ATOM 3136 C CA . GLU A 1 400 ? -25.312 -11.924 6.051 1.00 82.56 400 GLU A CA 1
ATOM 3137 C C . GLU A 1 400 ? -23.887 -11.370 5.988 1.00 82.56 400 GLU A C 1
ATOM 3139 O O . GLU A 1 400 ? -22.925 -12.099 6.229 1.00 82.56 400 GLU A O 1
ATOM 3144 N N . SER A 1 401 ? -23.742 -10.074 5.706 1.00 81.81 401 SER A N 1
ATOM 3145 C CA . SER A 1 401 ? -22.446 -9.382 5.664 1.00 81.81 401 SER A CA 1
ATOM 3146 C C . SER A 1 401 ? -22.003 -8.813 7.013 1.00 81.81 401 SER A C 1
ATOM 3148 O O . SER A 1 401 ? -20.856 -8.378 7.136 1.00 81.81 401 SER A O 1
ATOM 3150 N N . ASN A 1 402 ? -22.870 -8.867 8.029 1.00 84.62 402 ASN A N 1
ATOM 3151 C CA . ASN A 1 402 ? -22.636 -8.358 9.380 1.00 84.62 402 ASN A CA 1
ATOM 3152 C C . ASN A 1 402 ? -22.232 -6.868 9.403 1.00 84.62 402 ASN A C 1
ATOM 3154 O O . ASN A 1 402 ? -21.329 -6.469 10.142 1.00 84.62 402 ASN A O 1
ATOM 3158 N N . ASP A 1 403 ? -22.898 -6.045 8.592 1.00 88.19 403 ASP A N 1
ATOM 3159 C CA . ASP A 1 403 ? -22.658 -4.606 8.469 1.00 88.19 403 ASP A CA 1
ATOM 3160 C C . ASP A 1 403 ? -23.961 -3.790 8.373 1.00 88.19 403 ASP A C 1
ATOM 3162 O O . ASP A 1 403 ? -25.076 -4.318 8.336 1.00 88.19 403 ASP A O 1
ATOM 3166 N N . LEU A 1 404 ? -23.812 -2.466 8.437 1.00 90.06 404 LEU A N 1
ATOM 3167 C CA . LEU A 1 404 ? -24.887 -1.497 8.261 1.00 90.06 404 LEU A CA 1
ATOM 3168 C C . LEU A 1 404 ? -24.780 -0.880 6.862 1.00 90.06 404 LEU A C 1
ATOM 3170 O O . LEU A 1 404 ? -23.830 -0.153 6.558 1.00 90.06 404 LEU A O 1
ATOM 3174 N N . GLU A 1 405 ? -25.763 -1.134 6.008 1.00 91.00 405 GLU A N 1
ATOM 3175 C CA . GLU A 1 405 ? -25.804 -0.606 4.645 1.00 91.00 405 GLU A CA 1
ATOM 3176 C C . GLU A 1 405 ? -26.453 0.776 4.623 1.00 91.00 405 GLU A C 1
ATOM 3178 O O . GLU A 1 405 ? -27.600 0.949 5.039 1.00 91.00 405 GLU A O 1
ATOM 3183 N N . LEU A 1 406 ? -25.720 1.784 4.148 1.00 92.00 406 LEU A N 1
ATOM 3184 C CA . LEU A 1 406 ? -26.237 3.147 4.051 1.00 92.00 406 LEU A CA 1
ATOM 3185 C C . LEU A 1 406 ? -27.166 3.279 2.842 1.00 92.00 406 LEU A C 1
ATOM 3187 O O . LEU A 1 406 ? -26.755 3.021 1.707 1.00 92.00 406 LEU A O 1
ATOM 3191 N N . GLU A 1 407 ? -28.385 3.768 3.065 1.00 91.06 407 GLU A N 1
ATOM 3192 C CA . GLU A 1 407 ? -29.339 4.019 1.985 1.00 91.06 407 GLU A CA 1
ATOM 3193 C C . GLU A 1 407 ? -28.738 4.973 0.929 1.00 91.06 407 GLU A C 1
ATOM 3195 O O . GLU A 1 407 ? -28.207 6.043 1.239 1.00 91.06 407 GLU A O 1
ATOM 3200 N N . GLY A 1 408 ? -28.771 4.557 -0.341 1.00 88.31 408 GLY A N 1
ATOM 3201 C CA . GLY A 1 408 ? -28.190 5.306 -1.460 1.00 88.31 408 GLY A CA 1
ATOM 3202 C C . GLY A 1 408 ? -26.669 5.177 -1.632 1.00 88.31 408 GLY A C 1
ATOM 3203 O O . GLY A 1 408 ? -26.127 5.764 -2.569 1.00 88.31 408 GLY A O 1
ATOM 3204 N N . ARG A 1 409 ? -25.965 4.408 -0.784 1.00 88.12 409 ARG A N 1
ATOM 3205 C CA . ARG A 1 409 ? -24.518 4.134 -0.915 1.00 88.12 409 ARG A CA 1
ATOM 3206 C C . ARG A 1 409 ? -24.164 2.658 -0.663 1.00 88.12 409 ARG A C 1
ATOM 3208 O O . ARG A 1 409 ? -23.455 2.359 0.294 1.00 88.12 409 ARG A O 1
ATOM 3215 N N . PRO A 1 410 ? -24.565 1.734 -1.553 1.00 82.94 410 PRO A N 1
ATOM 3216 C CA . PRO A 1 410 ? -24.384 0.290 -1.347 1.00 82.94 410 PRO A CA 1
ATOM 3217 C C . PRO A 1 410 ? -22.917 -0.172 -1.341 1.00 82.94 410 PRO A C 1
ATOM 3219 O O . PRO A 1 410 ? -22.610 -1.249 -0.850 1.00 82.94 410 PRO A O 1
ATOM 3222 N N . GLN A 1 411 ? -21.993 0.623 -1.892 1.00 85.31 411 GLN A N 1
ATOM 3223 C CA . GLN A 1 411 ? -20.558 0.304 -1.883 1.00 85.31 411 GLN A CA 1
ATOM 3224 C C . GLN A 1 411 ? -19.886 0.624 -0.538 1.00 85.31 411 GLN A C 1
ATOM 3226 O O . GLN A 1 411 ? -18.773 0.164 -0.286 1.00 85.31 411 GLN A O 1
ATOM 3231 N N . ARG A 1 412 ? -20.533 1.428 0.319 1.00 89.88 412 ARG A N 1
ATOM 3232 C CA . ARG A 1 412 ? -19.984 1.803 1.620 1.00 89.88 412 ARG A CA 1
ATOM 3233 C C . ARG A 1 412 ? -20.365 0.762 2.661 1.00 89.88 412 ARG A C 1
ATOM 3235 O O . ARG A 1 412 ? -21.540 0.615 2.988 1.00 89.88 412 ARG A O 1
ATOM 3242 N N . LYS A 1 413 ? -19.351 0.141 3.254 1.00 91.31 413 LYS A N 1
ATOM 3243 C CA . LYS A 1 413 ? -19.503 -0.728 4.419 1.00 91.31 413 LYS A CA 1
ATOM 3244 C C . LYS A 1 413 ? -19.395 0.087 5.694 1.00 91.31 413 LYS A C 1
ATOM 3246 O O . LYS A 1 413 ? -18.464 0.883 5.843 1.00 91.31 413 LYS A O 1
ATOM 3251 N N . ASN A 1 414 ? -20.323 -0.136 6.618 1.00 92.44 414 ASN A N 1
ATOM 3252 C CA . ASN A 1 414 ? -20.317 0.515 7.923 1.00 92.44 414 ASN A CA 1
ATOM 3253 C C . ASN A 1 414 ? -20.339 -0.568 9.002 1.00 92.44 414 ASN A C 1
ATOM 3255 O O . ASN A 1 414 ? -21.325 -1.282 9.165 1.00 92.44 414 ASN A O 1
ATOM 3259 N N . LEU A 1 415 ? -19.226 -0.707 9.712 1.00 92.38 415 LEU A N 1
ATOM 3260 C CA . LEU A 1 415 ? -19.008 -1.753 10.705 1.00 92.38 415 LEU A CA 1
ATOM 3261 C C . LEU A 1 415 ? -19.062 -1.161 12.111 1.00 92.38 415 LEU A C 1
ATOM 3263 O O . LEU A 1 415 ? -18.671 -0.012 12.334 1.00 92.38 415 LEU A O 1
ATOM 3267 N N . LEU A 1 416 ? -19.532 -1.961 13.063 1.00 91.19 416 LEU A N 1
ATOM 3268 C CA . LEU A 1 416 ? -19.578 -1.595 14.473 1.00 91.19 416 LEU A CA 1
ATOM 3269 C C . LEU A 1 416 ? -18.493 -2.328 15.248 1.00 91.19 416 LEU A C 1
ATOM 3271 O O . LEU A 1 416 ? -18.277 -3.525 15.075 1.00 91.19 416 LEU A O 1
ATOM 3275 N N . TRP A 1 417 ? -17.852 -1.602 16.152 1.00 92.56 417 TRP A N 1
ATOM 3276 C CA . TRP A 1 417 ? -16.763 -2.102 16.974 1.00 92.56 417 TRP A CA 1
ATOM 3277 C C . TRP A 1 417 ? -16.988 -1.741 18.440 1.00 92.56 417 TRP A C 1
ATOM 3279 O O . TRP A 1 417 ? -17.599 -0.723 18.784 1.00 92.56 417 TRP A O 1
ATOM 3289 N N . SER A 1 418 ? -16.490 -2.613 19.308 1.00 90.88 418 SER A N 1
ATOM 3290 C CA . SER A 1 418 ? -16.639 -2.540 20.755 1.00 90.88 418 SER A CA 1
ATOM 3291 C C . SER A 1 418 ? -15.884 -1.351 21.339 1.00 90.88 418 SER A C 1
ATOM 3293 O O . SER A 1 418 ? -14.700 -1.148 21.062 1.00 90.88 418 SER A O 1
ATOM 3295 N N . GLY A 1 419 ? -16.530 -0.619 22.251 1.00 89.88 419 GLY A N 1
ATOM 3296 C CA . GLY A 1 419 ? -15.896 0.446 23.031 1.00 89.88 419 GLY A CA 1
ATOM 3297 C C . GLY A 1 419 ? -14.741 -0.018 23.928 1.00 89.88 419 GLY A C 1
ATOM 3298 O O . GLY A 1 419 ? -13.987 0.824 24.416 1.00 89.88 419 GLY A O 1
ATOM 3299 N N . LYS A 1 420 ? -14.527 -1.335 24.098 1.00 89.69 420 LYS A N 1
ATOM 3300 C CA . LYS A 1 420 ? -13.336 -1.886 24.774 1.00 89.69 420 LYS A CA 1
ATOM 3301 C C . LYS A 1 420 ? -12.027 -1.396 24.155 1.00 89.69 420 LYS A C 1
ATOM 3303 O O . LYS A 1 420 ? -11.053 -1.247 24.881 1.00 89.69 420 LYS A O 1
ATOM 3308 N N . TRP A 1 421 ? -12.013 -1.082 22.857 1.00 91.25 421 TRP A N 1
ATOM 3309 C CA . TRP A 1 421 ? -10.834 -0.514 22.194 1.00 91.25 421 TRP A CA 1
ATOM 3310 C C . TRP A 1 421 ? -10.448 0.879 22.728 1.00 91.25 421 TRP A C 1
ATOM 3312 O O . TRP A 1 421 ? -9.317 1.319 22.564 1.00 91.25 421 TRP A O 1
ATOM 3322 N N . ALA A 1 422 ? -11.371 1.551 23.417 1.00 91.44 422 ALA A N 1
ATOM 3323 C CA . ALA A 1 422 ? -11.161 2.795 24.152 1.00 91.44 422 ALA A CA 1
ATOM 3324 C C . ALA A 1 422 ? -11.314 2.609 25.679 1.00 91.44 422 ALA A C 1
ATOM 3326 O O . ALA A 1 422 ? -11.520 3.589 26.390 1.00 91.44 422 ALA A O 1
ATOM 3327 N N . GLU A 1 423 ? -11.294 1.360 26.170 1.00 89.75 423 GLU A N 1
ATOM 3328 C CA . GLU A 1 423 ? -11.568 0.988 27.570 1.00 89.75 423 GLU A CA 1
ATOM 3329 C C . GLU A 1 423 ? -12.900 1.544 28.111 1.00 89.75 423 GLU A C 1
ATOM 3331 O O . GLU A 1 423 ? -13.033 1.912 29.276 1.00 89.75 423 GLU A O 1
ATOM 3336 N N . CYS A 1 424 ? -13.926 1.591 27.259 1.00 89.56 424 CYS A N 1
ATOM 3337 C CA . CYS A 1 424 ? -15.204 2.219 27.572 1.00 89.56 424 CYS A CA 1
ATOM 3338 C C . CYS A 1 424 ? -16.386 1.280 27.292 1.00 89.56 424 CYS A C 1
ATOM 3340 O O . CYS A 1 424 ? -16.652 0.907 26.150 1.00 89.56 424 CYS A O 1
ATOM 3342 N N . SER A 1 425 ? -17.145 0.924 28.334 1.00 88.62 425 SER A N 1
ATOM 3343 C CA . SER A 1 425 ? -18.333 0.059 28.216 1.00 88.62 425 SER A CA 1
ATOM 3344 C C . SER A 1 425 ? -19.548 0.756 27.592 1.00 88.62 425 SER A C 1
ATOM 3346 O O . SER A 1 425 ? -20.408 0.085 27.019 1.00 88.62 425 SER A O 1
ATOM 3348 N N . GLU A 1 426 ? -19.584 2.088 27.691 1.00 90.56 426 GLU A N 1
ATOM 3349 C CA . GLU A 1 426 ? -20.631 2.992 27.189 1.00 90.56 426 GLU A CA 1
ATOM 3350 C C . GLU A 1 426 ? -20.208 3.697 25.888 1.00 90.56 426 GLU A C 1
ATOM 3352 O O . GLU A 1 426 ? -20.636 4.819 25.594 1.00 90.56 426 GLU A O 1
ATOM 3357 N N . CYS A 1 427 ? -19.308 3.067 25.131 1.00 92.94 427 CYS A N 1
ATOM 3358 C CA . CYS A 1 427 ? -18.803 3.576 23.866 1.00 92.94 427 CYS A CA 1
ATOM 3359 C C . CYS A 1 427 ? -19.036 2.583 22.735 1.00 92.94 427 CYS A C 1
ATOM 3361 O O . CYS A 1 427 ? -19.068 1.369 22.939 1.00 92.94 427 CYS A O 1
ATOM 3363 N N . ILE A 1 428 ? -19.135 3.131 21.531 1.00 92.81 428 ILE A N 1
ATOM 3364 C CA . ILE A 1 428 ? -19.145 2.381 20.281 1.00 92.81 428 ILE A CA 1
ATOM 3365 C C . ILE A 1 428 ? -18.235 3.062 19.279 1.00 92.81 428 ILE A C 1
ATOM 3367 O O . ILE A 1 428 ? -18.053 4.282 19.308 1.00 92.81 428 ILE A O 1
ATOM 3371 N N . ILE A 1 429 ? -17.678 2.266 18.382 1.00 94.81 429 ILE A N 1
ATOM 3372 C CA . ILE A 1 429 ? -16.843 2.760 17.299 1.00 94.81 429 ILE A CA 1
ATOM 3373 C C . ILE A 1 429 ? -17.502 2.369 15.982 1.00 94.81 429 ILE A C 1
ATOM 3375 O O . ILE A 1 429 ? -17.757 1.193 15.733 1.00 94.81 429 ILE A O 1
ATOM 3379 N N . PHE A 1 430 ? -17.782 3.362 15.144 1.00 94.50 430 PHE A N 1
ATOM 3380 C CA . PHE A 1 430 ? -18.199 3.138 13.763 1.00 94.50 430 PHE A CA 1
ATOM 3381 C C . PHE A 1 430 ? -16.971 3.142 12.871 1.00 94.50 430 PHE A C 1
ATOM 3383 O O . PHE A 1 430 ? -16.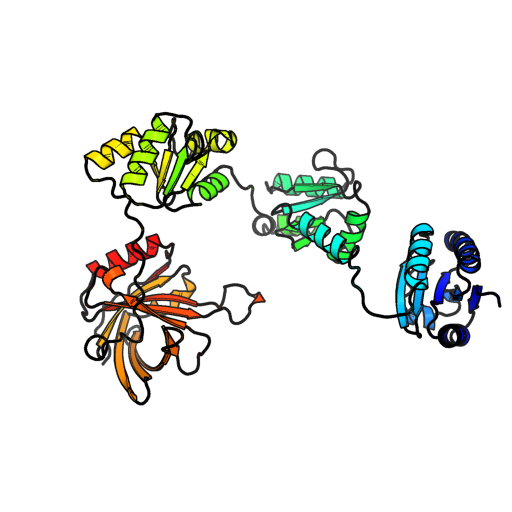161 4.066 12.943 1.00 94.50 430 PHE A O 1
ATOM 3390 N N . GLN A 1 431 ? -16.862 2.155 11.997 1.00 95.62 431 GLN A N 1
ATOM 3391 C CA . GLN A 1 431 ? -15.875 2.147 10.932 1.00 95.62 431 GLN A CA 1
ATOM 3392 C C . GLN A 1 431 ? -16.585 2.296 9.593 1.00 95.62 431 GLN A C 1
ATOM 3394 O O . GLN A 1 431 ? -17.498 1.534 9.295 1.00 95.62 431 GLN A O 1
ATOM 3399 N N . GLU A 1 432 ? -16.146 3.256 8.786 1.00 95.56 432 GLU A N 1
ATOM 3400 C CA . GLU A 1 432 ? -16.618 3.423 7.412 1.00 95.56 432 GLU A CA 1
ATOM 3401 C C . GLU A 1 432 ? -15.510 3.009 6.453 1.00 95.56 432 GLU A C 1
ATOM 3403 O O . GLU A 1 432 ? -14.375 3.484 6.573 1.00 95.56 432 GLU A O 1
ATOM 3408 N N . ILE A 1 433 ? -15.858 2.142 5.504 1.00 93.31 433 ILE A N 1
ATOM 3409 C CA . ILE A 1 433 ? -14.985 1.705 4.419 1.00 93.31 433 ILE A CA 1
ATOM 3410 C C . ILE A 1 433 ? -15.731 1.916 3.105 1.00 93.31 433 ILE A C 1
ATOM 3412 O O . ILE A 1 433 ? -16.806 1.356 2.897 1.00 93.31 433 ILE A O 1
ATOM 3416 N N . GLU A 1 434 ? -15.162 2.711 2.208 1.00 90.88 434 GLU A N 1
ATOM 3417 C CA . GLU A 1 434 ? -15.662 2.895 0.846 1.00 90.88 434 GLU A CA 1
ATOM 3418 C C . GLU A 1 434 ? -14.494 2.651 -0.118 1.00 90.88 434 GLU A C 1
ATOM 3420 O O . GLU A 1 434 ? -13.447 3.292 0.020 1.00 90.88 434 GLU A O 1
ATOM 3425 N N . PRO A 1 435 ? -14.615 1.692 -1.050 1.00 85.44 435 PRO A N 1
ATOM 3426 C CA . PRO A 1 435 ? -13.589 1.477 -2.058 1.00 85.44 435 PRO A CA 1
ATOM 3427 C C . PRO A 1 435 ? -13.512 2.683 -3.012 1.00 85.44 435 PRO A C 1
ATOM 3429 O O . PRO A 1 435 ? -14.490 3.424 -3.136 1.00 85.44 435 PRO A O 1
ATOM 3432 N N . PRO A 1 436 ? -12.375 2.870 -3.702 1.00 82.81 436 PRO A N 1
ATOM 3433 C CA . PRO A 1 436 ? -12.239 3.916 -4.712 1.00 82.81 436 PRO A CA 1
ATOM 3434 C C . PRO A 1 436 ? -13.269 3.737 -5.838 1.00 82.81 436 PRO A C 1
ATOM 3436 O O . PRO A 1 436 ? -13.573 2.604 -6.233 1.00 82.81 436 PRO A O 1
ATOM 3439 N N . LEU A 1 437 ? -13.821 4.844 -6.350 1.00 76.25 437 LEU A N 1
ATOM 3440 C CA . LEU A 1 437 ? -14.786 4.832 -7.457 1.00 76.25 437 LEU A CA 1
ATOM 3441 C C . LEU A 1 437 ? -14.084 4.481 -8.767 1.00 76.25 437 LEU A C 1
ATOM 3443 O O . LEU A 1 437 ? -14.622 3.728 -9.582 1.00 76.25 437 LEU A O 1
ATOM 3447 N N . ASP A 1 438 ? -12.881 5.019 -8.949 1.00 72.88 438 ASP A N 1
ATOM 3448 C CA . ASP A 1 438 ? -12.022 4.745 -10.089 1.00 72.88 438 ASP A CA 1
ATOM 3449 C C . ASP A 1 438 ? -10.878 3.817 -9.669 1.00 72.88 438 ASP A C 1
ATOM 3451 O O . ASP A 1 438 ? -9.931 4.215 -8.992 1.00 72.88 438 ASP A O 1
ATOM 3455 N N . LYS A 1 439 ? -10.960 2.550 -10.090 1.00 64.88 439 LYS A N 1
ATOM 3456 C CA . LYS A 1 439 ? -9.942 1.540 -9.772 1.00 64.88 439 LYS A CA 1
ATOM 3457 C C . LYS A 1 439 ? -8.565 1.882 -10.355 1.00 64.88 439 LYS A C 1
ATOM 3459 O O . LYS A 1 439 ? -7.579 1.324 -9.879 1.00 64.88 439 LYS A O 1
ATOM 3464 N N . GLU A 1 440 ? -8.492 2.766 -11.353 1.00 61.34 440 GLU A N 1
ATOM 3465 C CA . GLU A 1 440 ? -7.236 3.196 -11.976 1.00 61.34 440 GLU A CA 1
ATOM 3466 C C . GLU A 1 440 ? -6.576 4.368 -11.232 1.00 61.34 440 GLU A C 1
ATOM 3468 O O . GLU A 1 440 ? -5.353 4.489 -11.264 1.00 61.34 440 GLU A O 1
ATOM 3473 N N . LYS A 1 441 ? -7.340 5.174 -10.476 1.00 54.12 441 LYS A N 1
ATOM 3474 C CA . LYS A 1 441 ? -6.812 6.274 -9.636 1.00 54.12 441 LYS A CA 1
ATOM 3475 C C . LYS A 1 441 ? -6.292 5.832 -8.263 1.00 54.12 441 LYS A C 1
ATOM 3477 O O . LYS A 1 441 ? -5.875 6.656 -7.450 1.00 54.12 441 LYS A O 1
ATOM 3482 N N . GLY A 1 442 ? -6.271 4.529 -7.992 1.00 60.84 442 GLY A N 1
ATOM 3483 C CA . GLY A 1 442 ? -5.727 3.987 -6.750 1.00 60.84 442 GLY A CA 1
ATOM 3484 C C . GLY A 1 442 ? -6.598 4.320 -5.538 1.00 60.84 442 GLY A C 1
ATOM 3485 O O . GLY A 1 442 ? -7.803 4.118 -5.572 1.00 60.84 442 GLY A O 1
ATOM 3486 N N . THR A 1 443 ? -5.996 4.751 -4.427 1.00 61.84 443 THR A N 1
ATOM 3487 C CA . THR A 1 443 ? -6.712 4.994 -3.161 1.00 61.84 443 THR A CA 1
ATOM 3488 C C . THR A 1 443 ? -7.206 6.428 -2.992 1.00 61.84 443 THR A C 1
ATOM 3490 O O . THR A 1 443 ? -7.863 6.697 -1.995 1.00 61.84 443 THR A O 1
ATOM 3493 N N . GLU A 1 444 ? -6.911 7.368 -3.896 1.00 66.31 444 GLU A N 1
ATOM 3494 C CA . GLU A 1 444 ? -7.140 8.809 -3.668 1.00 66.31 444 GLU A CA 1
ATOM 3495 C C . GLU A 1 444 ? -8.574 9.169 -3.252 1.00 66.31 444 GLU A C 1
ATOM 3497 O O . GLU A 1 444 ? -8.763 10.026 -2.391 1.00 66.31 444 GLU A O 1
ATOM 3502 N N . ASP A 1 445 ? -9.571 8.475 -3.792 1.00 72.25 445 ASP A N 1
ATOM 3503 C CA . ASP A 1 445 ? -10.998 8.692 -3.545 1.00 72.25 445 ASP A CA 1
ATOM 3504 C C . ASP A 1 445 ? -11.652 7.618 -2.655 1.00 72.25 445 ASP A C 1
ATOM 3506 O O . ASP A 1 445 ? -12.866 7.653 -2.444 1.00 72.25 445 ASP A O 1
ATOM 3510 N N . SER A 1 446 ? -10.871 6.681 -2.106 1.00 86.81 446 SER A N 1
ATOM 3511 C CA . SER A 1 446 ? -11.373 5.721 -1.120 1.00 86.81 446 SER A CA 1
ATOM 3512 C C . SER A 1 446 ? -11.684 6.405 0.216 1.00 86.81 446 SER A C 1
ATOM 3514 O O . SER A 1 446 ? -11.307 7.553 0.448 1.00 86.81 446 SER A O 1
ATOM 3516 N N . LEU A 1 447 ? -12.374 5.709 1.117 1.00 89.50 447 LEU A N 1
ATOM 3517 C CA . LEU A 1 447 ? -12.605 6.160 2.487 1.00 89.50 447 LEU A CA 1
ATOM 3518 C C . LEU A 1 447 ? -12.285 5.025 3.449 1.00 89.50 447 LEU A C 1
ATOM 3520 O O . LEU A 1 447 ? -12.830 3.932 3.311 1.00 89.50 447 LEU A O 1
ATOM 3524 N N . HIS A 1 448 ? -11.473 5.296 4.469 1.00 94.31 448 HIS A N 1
ATOM 3525 C CA . HIS A 1 448 ? -11.297 4.374 5.588 1.00 94.31 448 HIS A CA 1
ATOM 3526 C C . HIS A 1 448 ? -11.089 5.140 6.888 1.00 94.31 448 HIS A C 1
ATOM 3528 O O . HIS A 1 448 ? -10.100 5.851 7.046 1.00 94.31 448 HIS A O 1
ATOM 3534 N N . ARG A 1 449 ? -12.027 5.035 7.830 1.00 96.50 449 ARG A N 1
ATOM 3535 C CA . ARG A 1 449 ? -11.914 5.726 9.125 1.00 96.50 449 ARG A CA 1
ATOM 3536 C C . ARG A 1 449 ? -12.661 5.020 10.240 1.00 96.50 449 ARG A C 1
ATOM 3538 O O . ARG A 1 449 ? -13.662 4.357 9.984 1.00 96.50 449 ARG A O 1
ATOM 3545 N N . HIS A 1 450 ? -12.221 5.260 11.471 1.00 97.38 450 HIS A N 1
ATOM 3546 C CA . HIS A 1 450 ? -12.915 4.862 12.693 1.00 97.38 450 HIS A CA 1
ATOM 3547 C C . HIS A 1 450 ? -13.354 6.103 13.464 1.00 97.38 450 HIS A C 1
ATOM 3549 O O . HIS A 1 450 ? -12.597 7.063 13.590 1.00 97.38 450 HIS A O 1
ATOM 3555 N N . MET A 1 451 ? -14.571 6.084 13.991 1.00 97.25 451 MET A N 1
ATOM 3556 C CA . MET A 1 451 ? -15.194 7.194 14.705 1.00 97.25 451 MET A CA 1
ATOM 3557 C C . MET A 1 451 ? -15.685 6.698 16.061 1.00 97.25 451 MET A C 1
ATOM 3559 O O . MET A 1 451 ? -16.554 5.829 16.127 1.00 97.25 451 MET A O 1
ATOM 3563 N N . LEU A 1 452 ? -15.124 7.249 17.134 1.00 96.69 452 LEU A N 1
ATOM 3564 C CA . LEU A 1 452 ? -15.490 6.944 18.511 1.00 96.69 452 LEU A CA 1
ATOM 3565 C C . LEU A 1 452 ? -16.691 7.785 18.944 1.00 96.69 452 LEU A C 1
ATOM 3567 O O . LEU A 1 452 ? -16.673 9.018 18.849 1.00 96.69 452 LEU A O 1
ATOM 3571 N N . TYR A 1 453 ? -17.684 7.114 19.516 1.00 95.19 453 TYR A N 1
ATOM 3572 C CA . TYR A 1 453 ? -18.843 7.729 20.145 1.00 95.19 453 TYR A CA 1
ATOM 3573 C C . TYR A 1 453 ? -19.022 7.224 21.573 1.00 95.19 453 TYR A C 1
ATOM 3575 O O . TYR A 1 453 ? -18.707 6.078 21.887 1.00 95.19 453 TYR A O 1
ATOM 3583 N N . SER A 1 454 ? -19.562 8.081 22.436 1.00 94.44 454 SER A N 1
ATOM 3584 C CA . SER A 1 454 ? -19.867 7.753 23.832 1.00 94.44 454 SER A CA 1
ATOM 3585 C C . SER A 1 454 ? -21.265 8.225 24.213 1.00 94.44 454 SER A C 1
ATOM 3587 O O . SER A 1 454 ? -21.761 9.212 23.665 1.00 94.44 454 SER A O 1
ATOM 3589 N N . ARG A 1 455 ? -21.884 7.553 25.188 1.00 91.31 455 ARG A N 1
ATOM 3590 C CA . ARG A 1 455 ? -23.116 8.021 25.842 1.00 91.31 455 ARG A CA 1
ATOM 3591 C C . ARG A 1 455 ? -22.920 9.295 26.660 1.00 91.31 455 ARG A C 1
ATOM 3593 O O . ARG A 1 455 ? -23.861 10.063 26.820 1.00 91.31 455 ARG A O 1
ATOM 3600 N N . SER A 1 456 ? -21.713 9.519 27.178 1.00 85.94 456 SER A N 1
ATOM 3601 C CA . SER A 1 456 ? -21.388 10.682 28.006 1.00 85.94 456 SER A CA 1
ATOM 3602 C C . SER A 1 456 ? -20.846 11.830 27.160 1.00 85.94 456 SER A C 1
ATOM 3604 O O . SER A 1 456 ? -20.031 11.629 26.257 1.00 85.94 456 SER A O 1
ATOM 3606 N N . SER A 1 457 ? -21.213 13.065 27.499 1.00 73.25 457 SER A N 1
ATOM 3607 C CA . SER A 1 457 ? -20.594 14.266 26.933 1.00 73.25 457 SER A CA 1
ATOM 3608 C C . SER A 1 457 ? -19.187 14.536 27.491 1.00 73.25 457 SER A C 1
ATOM 3610 O O . SER A 1 457 ? -18.406 15.181 26.804 1.00 73.25 457 SER A O 1
ATOM 3612 N N . ASN A 1 458 ? -18.801 13.956 28.634 1.00 68.81 458 ASN A N 1
ATOM 3613 C CA . ASN A 1 458 ? -17.501 14.169 29.288 1.00 68.81 458 ASN A CA 1
ATOM 3614 C C . ASN A 1 458 ? -16.583 12.937 29.137 1.00 68.81 458 ASN A C 1
ATOM 3616 O O . ASN A 1 458 ? -17.056 11.822 29.373 1.00 68.81 458 ASN A O 1
ATOM 3620 N N . SER A 1 459 ? -15.330 13.096 28.671 1.00 62.66 459 SER A N 1
ATOM 3621 C CA . SER A 1 459 ? -14.613 11.948 28.070 1.00 62.66 459 SER A CA 1
ATOM 3622 C C . SER A 1 459 ? -13.099 12.086 27.783 1.00 62.66 459 SER A C 1
ATOM 3624 O O . SER A 1 459 ? -12.634 11.465 26.828 1.00 62.66 459 SER A O 1
ATOM 3626 N N . SER A 1 460 ? -12.313 12.887 28.512 1.00 66.19 460 SER A N 1
ATOM 3627 C CA . SER A 1 460 ? -10.878 13.072 28.178 1.00 66.19 460 SER A CA 1
ATOM 3628 C C . SER A 1 460 ? -10.099 11.753 28.083 1.00 66.19 460 SER A C 1
ATOM 3630 O O . SER A 1 460 ? -9.331 11.548 27.144 1.00 66.19 460 SER A O 1
ATOM 3632 N N . ASP A 1 461 ? -10.358 10.835 29.012 1.00 81.31 461 ASP A N 1
ATOM 3633 C CA . ASP A 1 461 ? -9.516 9.652 29.211 1.00 81.31 461 ASP A CA 1
ATOM 3634 C C . ASP A 1 461 ? -9.747 8.592 28.122 1.00 81.31 461 ASP A C 1
ATOM 3636 O O . ASP A 1 461 ? -8.797 7.990 27.623 1.00 81.31 461 ASP A O 1
ATOM 3640 N N . ILE A 1 462 ? -10.990 8.440 27.646 1.00 92.00 462 ILE A N 1
ATOM 3641 C CA . ILE A 1 462 ? -11.322 7.474 26.583 1.00 92.00 462 ILE A CA 1
ATOM 3642 C C . ILE A 1 462 ? -10.741 7.881 25.224 1.00 92.00 462 ILE A C 1
ATOM 3644 O O . ILE A 1 462 ? -10.406 7.021 24.412 1.00 92.00 462 ILE A O 1
ATOM 3648 N N . VAL A 1 463 ? -10.604 9.189 24.966 1.00 92.69 463 VAL A N 1
ATOM 3649 C CA . VAL A 1 463 ? -10.033 9.686 23.708 1.00 92.69 463 VAL A CA 1
ATOM 3650 C C . VAL A 1 463 ? -8.547 9.364 23.663 1.00 92.69 463 VAL A C 1
ATOM 3652 O O . VAL A 1 463 ? -8.078 8.839 22.660 1.00 92.69 463 VAL A O 1
ATOM 3655 N N . ALA A 1 464 ? -7.813 9.608 24.751 1.00 89.50 464 ALA A N 1
ATOM 3656 C CA . ALA A 1 464 ? -6.388 9.296 24.813 1.00 89.50 464 ALA A CA 1
ATOM 3657 C C . ALA A 1 464 ? -6.118 7.800 24.569 1.00 89.50 464 ALA A C 1
ATOM 3659 O O . ALA A 1 464 ? -5.268 7.458 23.743 1.00 89.50 464 ALA A O 1
ATOM 3660 N N . THR A 1 465 ? -6.882 6.911 25.215 1.00 90.12 465 THR A N 1
ATOM 3661 C CA . THR A 1 465 ? -6.770 5.456 25.017 1.00 90.12 465 THR A CA 1
ATOM 3662 C C . THR A 1 465 ? -7.106 5.045 23.585 1.00 90.12 465 THR A C 1
ATOM 3664 O O . THR A 1 465 ? -6.350 4.296 22.967 1.00 90.12 465 THR A O 1
ATOM 3667 N N . PHE A 1 466 ? -8.190 5.580 23.018 1.00 93.75 466 PHE A N 1
ATOM 3668 C CA . PHE A 1 466 ? -8.574 5.321 21.630 1.00 93.75 466 PHE A CA 1
ATOM 3669 C C . PHE A 1 466 ? -7.496 5.756 20.633 1.00 93.75 466 PHE A C 1
ATOM 3671 O O . PHE A 1 466 ? -7.121 4.973 19.767 1.00 93.75 466 PHE A O 1
ATOM 3678 N N . LEU A 1 467 ? -6.956 6.971 20.773 1.00 92.38 467 LEU A N 1
ATOM 3679 C CA . LEU A 1 467 ? -5.901 7.482 19.895 1.00 92.38 467 LEU A CA 1
ATOM 3680 C C . LEU A 1 467 ? -4.612 6.663 20.019 1.00 92.38 467 LEU A C 1
ATOM 3682 O O . LEU A 1 467 ? -3.993 6.345 19.007 1.00 92.38 467 LEU A O 1
ATOM 3686 N N . LYS A 1 468 ? -4.231 6.268 21.241 1.00 88.19 468 LYS A N 1
ATOM 3687 C CA . LYS A 1 468 ? -3.075 5.394 21.486 1.00 88.19 468 LYS A CA 1
ATOM 3688 C C . LYS A 1 468 ? -3.238 4.040 20.792 1.00 88.19 468 LYS A C 1
ATOM 3690 O O . LYS A 1 468 ? -2.309 3.570 20.136 1.00 88.19 468 LYS A O 1
ATOM 3695 N N . ASN A 1 469 ? -4.406 3.418 20.932 1.00 88.00 469 ASN A N 1
ATOM 3696 C CA . ASN A 1 469 ? -4.680 2.121 20.323 1.00 88.00 469 ASN A CA 1
ATOM 3697 C C . ASN A 1 469 ? -4.803 2.231 18.798 1.00 88.00 469 ASN A C 1
ATOM 3699 O O . ASN A 1 469 ? -4.270 1.385 18.095 1.00 88.00 469 ASN A O 1
ATOM 3703 N N . ALA A 1 470 ? -5.390 3.303 18.268 1.00 90.06 470 ALA A N 1
ATOM 3704 C CA . ALA A 1 470 ? -5.430 3.564 16.832 1.00 90.06 470 ALA A CA 1
ATOM 3705 C C . ALA A 1 470 ? -4.035 3.776 16.225 1.00 90.06 470 ALA A C 1
ATOM 3707 O O . ALA A 1 470 ? -3.713 3.174 15.204 1.00 90.06 470 ALA A O 1
ATOM 3708 N N . ALA A 1 471 ? -3.176 4.559 16.884 1.00 84.62 471 ALA A N 1
ATOM 3709 C CA . ALA A 1 471 ? -1.792 4.765 16.457 1.00 84.62 471 ALA A CA 1
ATOM 3710 C C . ALA A 1 471 ? -0.968 3.463 16.486 1.00 84.62 471 ALA A C 1
ATOM 3712 O O . ALA A 1 471 ? -0.017 3.321 15.724 1.00 84.62 471 ALA A O 1
ATOM 3713 N N . CYS A 1 472 ? -1.347 2.502 17.338 1.00 81.69 472 CYS A N 1
ATOM 3714 C CA . CYS A 1 472 ? -0.799 1.141 17.362 1.00 81.69 472 CYS A CA 1
ATOM 3715 C C . CYS A 1 472 ? -1.022 0.390 16.040 1.00 81.69 472 CYS A C 1
ATOM 3717 O O . CYS A 1 472 ? -0.206 -0.446 15.675 1.00 81.69 472 CYS A O 1
ATOM 3719 N N . HIS A 1 473 ? -2.122 0.708 15.355 1.00 83.06 473 HIS A N 1
ATOM 3720 C CA . HIS A 1 473 ? -2.588 0.112 14.104 1.00 83.06 473 HIS A CA 1
ATOM 3721 C C . HIS A 1 473 ? -2.334 1.043 12.906 1.00 83.06 473 HIS A C 1
ATOM 3723 O O . HIS A 1 473 ? -3.151 1.127 11.995 1.00 83.06 473 HIS A O 1
ATOM 3729 N N . ASP A 1 474 ? -1.245 1.818 12.938 1.00 83.12 474 ASP A N 1
ATOM 3730 C CA . ASP A 1 474 ? -0.813 2.735 11.868 1.00 83.12 474 ASP A CA 1
ATOM 3731 C C . ASP A 1 474 ? -1.836 3.810 11.443 1.00 83.12 474 ASP A C 1
ATOM 3733 O O . ASP A 1 474 ? -1.720 4.420 10.375 1.00 83.12 474 ASP A O 1
ATOM 3737 N N . MET A 1 475 ? -2.833 4.105 12.281 1.00 89.88 475 MET A N 1
ATOM 3738 C CA . MET A 1 475 ? -3.779 5.204 12.064 1.00 89.88 475 MET A CA 1
ATOM 3739 C C . MET A 1 475 ? -3.300 6.466 12.782 1.00 89.88 475 MET A C 1
ATOM 3741 O O . MET A 1 475 ? -3.711 6.764 13.903 1.00 89.88 475 MET A O 1
ATOM 3745 N N . GLN A 1 476 ? -2.395 7.198 12.134 1.00 87.88 476 GLN A N 1
ATOM 3746 C CA . GLN A 1 476 ? -1.773 8.400 12.703 1.00 87.88 476 GLN A CA 1
ATOM 3747 C C . GLN A 1 476 ? -2.644 9.656 12.550 1.00 87.88 476 GLN A C 1
ATOM 3749 O O . GLN A 1 476 ? -2.615 10.546 13.407 1.00 87.88 476 GLN A O 1
ATOM 3754 N N . ALA A 1 477 ? -3.438 9.739 11.476 1.00 94.62 477 ALA A N 1
ATOM 3755 C CA . ALA A 1 477 ? -4.331 10.868 11.261 1.00 94.62 477 ALA A CA 1
ATOM 3756 C C . ALA A 1 477 ? -5.470 10.798 12.278 1.00 94.62 477 ALA A C 1
ATOM 3758 O O . ALA A 1 477 ? -6.189 9.801 12.356 1.00 94.62 477 ALA A O 1
ATOM 3759 N N . ASN A 1 478 ? -5.638 11.856 13.067 1.00 96.25 478 ASN A N 1
ATOM 3760 C CA . ASN A 1 478 ? -6.652 11.906 14.111 1.00 96.25 478 ASN A CA 1
ATOM 3761 C C . ASN A 1 478 ? -7.265 13.295 14.276 1.00 96.25 478 ASN A C 1
ATOM 3763 O O . ASN A 1 478 ? -6.617 14.318 14.051 1.00 96.25 478 ASN A O 1
ATOM 3767 N N . VAL A 1 479 ? -8.523 13.328 14.701 1.00 96.00 479 VAL A N 1
ATOM 3768 C CA . VAL A 1 479 ? -9.262 14.553 14.995 1.00 96.00 479 VAL A CA 1
ATOM 3769 C C . VAL A 1 479 ? -10.119 14.359 16.237 1.00 96.00 479 VAL A C 1
ATOM 3771 O O . VAL A 1 479 ? -10.913 13.425 16.320 1.00 96.00 479 VAL A O 1
ATOM 3774 N N . THR A 1 480 ? -9.981 15.293 17.173 1.00 94.31 480 THR A N 1
ATOM 3775 C CA . THR A 1 480 ? -10.816 15.415 18.370 1.00 94.31 480 THR A CA 1
ATOM 3776 C C . THR A 1 480 ? -11.569 16.744 18.267 1.00 94.31 480 THR A C 1
ATOM 3778 O O . THR A 1 480 ? -10.920 17.775 18.062 1.00 94.31 480 THR A O 1
ATOM 3781 N N . PRO A 1 481 ? -12.911 16.762 18.348 1.00 89.12 481 PRO A N 1
ATOM 3782 C CA . PRO A 1 481 ? -13.684 18.000 18.337 1.00 89.12 481 PRO A CA 1
ATOM 3783 C C . PRO A 1 481 ? -13.345 18.862 19.553 1.00 89.12 481 PRO A C 1
ATOM 3785 O O . PRO A 1 481 ? -13.038 18.335 20.621 1.00 89.12 481 PRO A O 1
ATOM 3788 N N . ARG A 1 482 ? -13.435 20.185 19.402 1.00 85.88 482 ARG A N 1
ATOM 3789 C CA . ARG A 1 482 ? -13.104 21.125 20.484 1.00 85.88 482 ARG A CA 1
ATOM 3790 C C . ARG A 1 482 ? -14.136 21.113 21.608 1.00 85.88 482 ARG A C 1
ATOM 3792 O O . ARG A 1 482 ? -13.764 21.286 22.761 1.00 85.88 482 ARG A O 1
ATOM 3799 N N . GLN A 1 483 ? -15.405 20.880 21.259 1.00 87.25 483 GLN A N 1
ATOM 3800 C CA . GLN A 1 483 ? -16.545 20.887 22.180 1.00 87.25 483 GLN A CA 1
ATOM 3801 C C . GLN A 1 483 ? -16.593 22.158 23.048 1.00 87.25 483 GLN A C 1
ATOM 3803 O O . GLN A 1 483 ? -16.864 22.091 24.244 1.00 87.25 483 GLN A O 1
ATOM 3808 N N . GLU A 1 484 ? -16.313 23.324 22.456 1.00 88.25 484 GLU A N 1
ATOM 3809 C CA . GLU A 1 484 ? -16.321 24.611 23.167 1.00 88.25 484 GLU A CA 1
ATOM 3810 C C . GLU A 1 484 ? -17.741 25.181 23.296 1.00 88.25 484 GLU A C 1
ATOM 3812 O O . GLU A 1 484 ? -17.996 26.036 24.146 1.00 88.25 484 GLU A O 1
ATOM 3817 N N . LYS A 1 485 ? -18.674 24.722 22.451 1.00 90.56 485 LYS A N 1
ATOM 3818 C CA . LYS A 1 485 ? -20.055 25.211 22.395 1.00 90.56 485 LYS A CA 1
ATOM 3819 C C . LYS A 1 485 ? -21.057 24.144 22.811 1.00 90.56 485 LYS A C 1
ATOM 3821 O O . LYS A 1 485 ? -20.793 22.946 22.769 1.00 90.56 485 LYS A O 1
ATOM 3826 N N . GLU A 1 486 ? -22.262 24.590 23.153 1.00 91.88 486 GLU A N 1
ATOM 3827 C CA . GLU A 1 486 ? -23.374 23.688 23.448 1.00 91.88 486 GLU A CA 1
ATOM 3828 C C . GLU A 1 486 ? -23.726 22.809 22.238 1.00 91.88 486 GLU A C 1
ATOM 3830 O O . GLU A 1 486 ? -23.586 23.205 21.070 1.00 91.88 486 GLU A O 1
ATOM 3835 N N . PHE A 1 487 ? -24.230 21.608 22.512 1.00 92.38 487 PHE A N 1
ATOM 3836 C CA . PHE A 1 487 ? -24.741 20.720 21.473 1.00 92.38 487 PHE A CA 1
ATOM 3837 C C . PHE A 1 487 ? -25.984 21.322 20.814 1.00 92.38 487 PHE A C 1
ATOM 3839 O O . PHE A 1 487 ? -26.784 22.007 21.448 1.00 92.38 487 PHE A O 1
ATOM 3846 N N . CYS A 1 488 ? -26.122 21.101 19.512 1.00 91.25 488 CYS A N 1
ATOM 3847 C CA . CYS A 1 488 ? -27.340 21.444 18.785 1.00 91.25 488 CYS A CA 1
ATOM 3848 C C . CYS A 1 488 ? -28.499 20.533 19.234 1.00 91.25 488 CYS A C 1
ATOM 3850 O O . CYS A 1 488 ? -28.266 19.357 19.519 1.00 91.25 488 CYS A O 1
ATOM 3852 N N . THR A 1 489 ? -29.722 21.071 19.280 1.00 82.88 489 THR A N 1
ATOM 3853 C CA . THR A 1 489 ? -30.945 20.336 19.662 1.00 82.88 489 THR A CA 1
ATOM 3854 C C . THR A 1 489 ? -31.826 19.983 18.481 1.00 82.88 489 THR A C 1
ATOM 3856 O O . THR A 1 489 ? -31.880 20.805 17.534 1.00 82.88 489 THR A O 1
#

pLDDT: mean 84.95, std 11.6, range [28.28, 97.69]

Sequence (489 aa):
MANLVEATTQQQFEDFLAKAGKCLTVVHFQAAWAPQCGQMNEVMAELAKEHAHTTFVKLEAEAVPEVSEKYEISSVPTFLFFKGGEKVDSLDGAHAPELTKKVQRLAVSEGPGGAAEGSGADLNQRLKKLLNAAPCMLFIKGSPQEPRCGFSRQIVALLKEHKIQFSSFDILSDEEVRQGLKTYSNWPTYPQLYANGELVGGLDIVKELAESGELENTCPKAVTLEHRLKTIINQSPVMLFMKGKKEAARCGFSRQLLELLNGTGVDYDTFDILQDEEVRQGLKTYSNWPTYPQLYVKGELIGGLDIVKELKESGELTIVPCLEPEMLSVNAIDRQKHLGTWYFKAAVSHREADIQKFRVLDNIVFTMEERANDTLLLTGHMRMGDNCIKQTWTYHINLESNDLELEGRPQRKNLLWSGKWAECSECIIFQEIEPPLDKEKGTEDSLHRHMLYSRSSNSSDIVATFLKNAACHDMQANVTPRQEKEFCT

Mean predicted aligned error: 20.35 Å

Secondary structure (DSSP, 8-state):
--SEEEE-SHHHHHHHHHHHTTS-EEEEEE-TT-HHHHHHHHHHHHHHHH-TTSEEEEEETTT-HHHHHHTT--SSSEEEEEETTEEEEE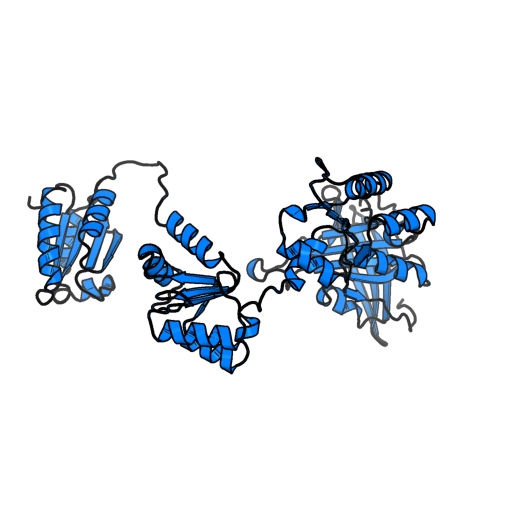EES--HHHHHHHHHHHHT--S-------SHHHHHHHHHHHHTSSSEEEEESB-SSSBSSHHHHHHHHHHHHTTB--EEEETTS-HHHHHHHHHHTT--SS-EEEETTEEEESHHHHHHHHHHTTHHHHS-B---HHHHHHHHHTTSSEEEEESEETTEE-SHHHHHHHHHHHTTT---EEEETTS-HHHHHHHHHHTT--SS-EEEETTEEEESHHHHHHHHHHT-----------BPPGGG--TTTTSEEEEEEEEEESSGGGTGGGTT-SEEEEEEEEETTTEEEEEEEEEETTEEEEEEEEEEEETTTTEEEETT-TT-EEEEEEGGGGT-TTEEEEEEEE--SSTTSTTTT-EEEEEEEESSS--HHHHHHHHHHHHHTT--EEE-----SPPP-

Foldseek 3Di:
DQLEEEDLEPVSVQVLLVVLAQFKEKEWAAAPVDVLSVVVVVLLNVVSVVQVSYRYYYYHCVSYVVVCVVVVPPDPGKMFMDGRSDTDDIDDGNDSVVVSVVCVVSRDDDDDDDDDDDDLVPLVVVLLCQLQVDQKEKEAADALVDGPDPQRVLQSVLCVVVQFDYDYDHCVVPVSSVVSVCVVQVNPDDTWMHGNSHTCGGSVSCVVCSVVVNNPVRGDHDCPLLNVLLCQLQPDQKEKEAADALVDGPDPQVVLVSVLVVVVVDDYHYDHCVVPVSSVVSVCVNLVAPDDTWIDGNSHTCHGSVSCVVCVVVVVPCPPQQPDWAFDFLVPCPQVQNFFKKWWFKKWALDQVQCVVCQQWQTKMWGWDDDPQQKIKIWMWTHGPPDIDIDIWMWHQDNVVRFTATVPQNQKTWTKTALVLLPDNQKIKIWIWHQAPDVVVPCPRTHTMIIMIGPDPDDPSSSVSNQVSCVSVSGNRMDGRNNPDDTDD

Organism: Astatotilapia calliptera (NCBI:txid8154)

Radius of gyration: 34.89 Å; Cα contacts (8 Å, |Δi|>4): 868; chains: 1; bounding box: 72×56×99 Å